Protein AF-A0A9X5GRB8-F1 (afdb_monomer_lite)

Sequence (524 aa):
MMLGWIATQRKELITIYNQCKGKQPVLEAFSVYLLRILNGLSQMSSSQFYDYELQILEEAMRLFFIYYIEQVNKALSDKVRAKEKKDIIEDIEYAISKISNVYKNVIDGTANSDRQMLTSQAVETNIYDLSPKLFITYSAILTTLVRLFHKQDKYAFLLHPSLKSNIETENLFNMREKEGKVVLIYIPETEIEKIHQTPIYLLHEVYHVLTKEERCRVDRARRMETHVLNAISQRLFRNVNFDCIVTEKLFGDTKVDDIIKKELVERWFPIDRRIEKYETITDERFFYRKNISQNICDGWNDMLSNIFVSLGEDILVAISGKTFKYREERVLFTCIKEIEWAIHNNLVEIISGNLVAEYVSLYMSVYREAYADVACILTIGISPEEYKGVFKNSELTISKDISDPETVRALRIHVVAHAVSRCTGISYKEEWEKYSKENDFRKRREKGEKGKEDADLIRKQNDRISILEDDLKWLERIMKMCSGKLWEILGDKDSKFNRFRDIVKNLDIFEILNGKTIDDLQNL

pLDDT: mean 83.59, std 14.05, range [33.03, 96.62]

Foldseek 3Di:
DQVPLLVVLLVLLVVLLVVCVPPPVLSNVLSVVLNVVSVVLVVLVVDPLNPLVCLQPVLLNSLLSVLLSVLSVVLPDPPDDPVRSVVSSVLSVVLSVVVVQQSVCLVVLSVVLVVVVVDPDDPDPPVDNDDSLLSSLLQLLQCLVCVLLVNSNAEHEHEGEDCDPAWDKDWRRPVDQDGHTYMYIYDYNVCSPVLQQNSLRSLLVCLLRSDAVLLVLLLLLLLLLVQLLVQLLCLLCPVAFPVQKAAPDCPDPDGPRNQLSVQLSVVLPVSVVVSVVSVVDPRSVCSPLVNSLVVQLVVVLVSLVVCLVCVLVSSCVSRPPDRIDGPDPVVVVVSSVVNSVSSNVSSCCCVVVVVSSQSSLLSSLLSSNLLSNLLSCLQQVDFPVNVCVNVVPDCPPPDPSHPCPPVSVLLSQLLSLLQQLPDPPRPRNVRSVVSNVVSPPVCVVVVPPDDDPPPVVVVVVVPDRDQDPVSSVSSNVSSNSSSHVSCVSLVPPPCSSVQSSVLSNPDDPVCSVVCVSSVSSVVD

Structure (mmCIF, N/CA/C/O backbone):
data_AF-A0A9X5GRB8-F1
#
_entry.id   AF-A0A9X5GRB8-F1
#
loop_
_atom_site.group_PDB
_atom_site.id
_atom_site.type_symbol
_atom_site.label_atom_id
_atom_site.label_alt_id
_atom_site.label_comp_id
_atom_site.label_asym_id
_atom_site.label_entity_id
_atom_site.label_seq_id
_atom_site.pdbx_PDB_ins_code
_atom_site.Cartn_x
_atom_site.Cartn_y
_atom_site.Cartn_z
_atom_site.occupancy
_atom_site.B_iso_or_equiv
_atom_site.auth_seq_id
_atom_site.auth_comp_id
_atom_site.auth_asym_id
_atom_site.auth_atom_id
_atom_site.pdbx_PDB_model_num
ATOM 1 N N . MET A 1 1 ? -12.895 -8.237 33.048 1.00 47.41 1 MET A N 1
ATOM 2 C CA . MET A 1 1 ? -11.575 -7.905 32.456 1.00 47.41 1 MET A CA 1
ATOM 3 C C . MET A 1 1 ? -11.486 -6.439 31.997 1.00 47.41 1 MET A C 1
ATOM 5 O O . MET A 1 1 ? -10.437 -5.842 32.192 1.00 47.41 1 MET A O 1
ATOM 9 N N . MET A 1 2 ? -12.589 -5.849 31.505 1.00 52.66 2 MET A N 1
ATOM 10 C CA . MET A 1 2 ? -12.745 -4.472 30.976 1.00 52.66 2 MET A CA 1
ATOM 11 C C . MET A 1 2 ? -12.098 -3.320 31.786 1.00 52.66 2 MET A C 1
ATOM 13 O O . MET A 1 2 ? -11.487 -2.429 31.213 1.00 52.66 2 MET A O 1
ATOM 17 N N . LEU A 1 3 ? -12.149 -3.335 33.125 1.00 60.31 3 LEU A N 1
ATOM 18 C CA . LEU A 1 3 ? -11.636 -2.217 33.946 1.00 60.31 3 LEU A CA 1
ATOM 19 C C . LEU A 1 3 ? -10.116 -2.236 34.193 1.00 60.31 3 LEU A C 1
ATOM 21 O O . LEU A 1 3 ? -9.547 -1.235 34.635 1.00 60.31 3 LEU A O 1
ATOM 25 N N . GLY A 1 4 ? -9.445 -3.363 33.929 1.00 80.56 4 GLY A N 1
ATOM 26 C CA . GLY A 1 4 ? -8.034 -3.545 34.286 1.00 80.56 4 GLY A CA 1
ATOM 27 C C . GLY A 1 4 ? -7.097 -2.621 33.508 1.00 80.56 4 GLY A C 1
ATOM 28 O O . GLY A 1 4 ? -6.215 -1.988 34.093 1.00 80.56 4 GLY A O 1
ATOM 29 N N . TRP A 1 5 ? -7.309 -2.498 32.196 1.00 89.50 5 TRP A N 1
ATOM 30 C CA . TRP A 1 5 ? -6.458 -1.670 31.342 1.00 89.50 5 TRP A CA 1
ATOM 31 C C . TRP A 1 5 ? -6.679 -0.171 31.588 1.00 89.50 5 TRP A C 1
ATOM 33 O O . TRP A 1 5 ? -5.698 0.560 31.715 1.00 89.50 5 TRP A O 1
ATOM 43 N N . ILE A 1 6 ? -7.934 0.273 31.766 1.00 89.75 6 ILE A N 1
ATOM 44 C CA . ILE A 1 6 ? -8.277 1.676 32.064 1.00 89.75 6 ILE A CA 1
ATOM 45 C C . ILE A 1 6 ? -7.597 2.123 33.361 1.00 89.75 6 ILE A C 1
ATOM 47 O O . ILE A 1 6 ? -6.963 3.178 33.403 1.00 89.75 6 ILE A O 1
ATOM 51 N N . ALA A 1 7 ? -7.689 1.316 34.424 1.00 89.12 7 ALA A N 1
ATOM 52 C CA . ALA A 1 7 ? -7.058 1.628 35.705 1.00 89.12 7 ALA A CA 1
ATOM 53 C C . ALA A 1 7 ? -5.523 1.697 35.595 1.00 89.12 7 ALA A C 1
ATOM 55 O O . ALA A 1 7 ? -4.895 2.583 36.182 1.00 89.12 7 ALA A O 1
ATOM 56 N N . THR A 1 8 ? -4.931 0.793 34.811 1.00 92.06 8 THR A N 1
ATOM 57 C CA . THR A 1 8 ? -3.479 0.724 34.584 1.00 92.06 8 THR A CA 1
ATOM 58 C C . THR A 1 8 ? -2.986 1.969 33.844 1.00 92.06 8 THR A C 1
ATOM 60 O O . THR A 1 8 ? -2.111 2.679 34.337 1.00 92.06 8 THR A O 1
ATOM 63 N N . GLN A 1 9 ? -3.617 2.313 32.721 1.00 92.50 9 GLN A N 1
ATOM 64 C CA . GLN A 1 9 ? -3.253 3.489 31.928 1.00 92.50 9 GLN A CA 1
ATOM 65 C C . GLN A 1 9 ? -3.543 4.803 32.652 1.00 92.50 9 GLN A C 1
ATOM 67 O O . GLN A 1 9 ? -2.763 5.746 32.545 1.00 92.50 9 GLN A O 1
ATOM 72 N N . ARG A 1 10 ? -4.612 4.870 33.458 1.00 92.69 10 ARG A N 1
ATOM 73 C CA . ARG A 1 10 ? -4.881 6.027 34.324 1.00 92.69 10 ARG A CA 1
ATOM 74 C C . ARG A 1 10 ? -3.716 6.277 35.281 1.00 92.69 10 ARG A C 1
ATOM 76 O O . ARG A 1 10 ? -3.298 7.422 35.438 1.00 92.69 10 ARG A O 1
ATOM 83 N N . LYS A 1 11 ? -3.178 5.224 35.905 1.00 93.81 11 LYS A N 1
ATOM 84 C CA . LYS A 1 11 ? -2.023 5.336 36.806 1.00 93.81 11 LYS A CA 1
ATOM 85 C C . LYS A 1 11 ? -0.793 5.867 36.067 1.00 93.81 11 LYS A C 1
ATOM 87 O O . LYS A 1 11 ? -0.152 6.792 36.559 1.00 93.81 11 LYS A O 1
ATOM 92 N N . GLU A 1 12 ? -0.502 5.333 34.884 1.00 94.06 12 GLU A N 1
ATOM 93 C CA . GLU A 1 12 ? 0.637 5.766 34.066 1.00 94.06 12 GLU A CA 1
ATOM 94 C C . GLU A 1 12 ? 0.499 7.219 33.584 1.00 94.06 12 GLU A C 1
ATOM 96 O O . GLU A 1 12 ? 1.449 7.994 33.694 1.00 94.06 12 GLU A O 1
ATOM 101 N N . LEU A 1 13 ? -0.693 7.639 33.151 1.00 93.62 13 LEU A N 1
ATOM 102 C CA . LEU A 1 13 ? -0.958 9.031 32.775 1.00 93.62 13 LEU A CA 1
ATOM 103 C C . LEU A 1 13 ? -0.821 10.001 33.949 1.00 93.62 13 LEU A C 1
ATOM 105 O O . LEU A 1 13 ? -0.318 11.104 33.758 1.00 93.62 13 LEU A O 1
ATOM 109 N N . ILE A 1 14 ? -1.229 9.614 35.163 1.00 93.44 14 ILE A N 1
ATOM 110 C CA . ILE A 1 14 ? -1.009 10.431 36.368 1.00 93.44 14 ILE A CA 1
ATOM 111 C C . ILE A 1 14 ? 0.494 10.581 36.639 1.00 93.44 14 ILE A C 1
ATOM 113 O O . ILE A 1 14 ? 0.955 11.671 36.984 1.00 93.44 14 ILE A O 1
ATOM 117 N N . THR A 1 15 ? 1.276 9.514 36.460 1.00 93.75 15 THR A N 1
ATOM 118 C CA . THR A 1 15 ? 2.738 9.580 36.569 1.00 93.75 15 THR A CA 1
ATOM 119 C C . THR A 1 15 ? 3.329 10.540 35.536 1.00 93.75 15 THR A C 1
ATOM 121 O O . THR A 1 15 ? 4.095 11.425 35.917 1.00 93.75 15 THR A O 1
ATOM 124 N N . ILE A 1 16 ? 2.931 10.429 34.265 1.00 92.75 16 ILE A N 1
ATOM 125 C CA . ILE A 1 16 ? 3.366 11.335 33.189 1.00 92.75 16 ILE A CA 1
ATOM 126 C C . ILE A 1 16 ? 2.969 12.783 33.489 1.00 92.75 16 ILE A C 1
ATOM 128 O O . ILE A 1 16 ? 3.800 13.682 33.369 1.00 92.75 16 ILE A O 1
ATOM 132 N N . TYR A 1 17 ? 1.727 13.016 33.918 1.00 93.12 17 TYR A N 1
ATOM 133 C CA . TYR A 1 17 ? 1.233 14.338 34.293 1.00 93.12 17 TYR A CA 1
ATOM 134 C C . TYR A 1 17 ? 2.134 14.973 35.358 1.00 93.12 17 TYR A C 1
ATOM 136 O O . TYR A 1 17 ? 2.623 16.086 35.173 1.00 93.12 17 TYR A O 1
ATOM 144 N N . ASN A 1 18 ? 2.437 14.238 36.431 1.00 92.31 18 ASN A N 1
ATOM 145 C CA . ASN A 1 18 ? 3.304 14.725 37.504 1.00 92.31 18 ASN A CA 1
ATOM 146 C C . ASN A 1 18 ? 4.747 14.981 37.037 1.00 92.31 18 ASN A C 1
ATOM 148 O O . ASN A 1 18 ? 5.383 15.913 37.525 1.00 92.31 18 ASN A O 1
ATOM 152 N N . GLN A 1 19 ? 5.265 14.190 36.092 1.00 90.81 19 GLN A N 1
ATOM 153 C CA . GLN A 1 19 ? 6.591 14.406 35.498 1.00 90.81 19 GLN A CA 1
ATOM 154 C C . GLN A 1 19 ? 6.636 15.644 34.590 1.00 90.81 19 GLN A C 1
ATOM 156 O O . GLN A 1 19 ? 7.638 16.363 34.578 1.00 90.81 19 GLN A O 1
ATOM 161 N N . CYS A 1 20 ? 5.561 15.897 33.839 1.00 90.38 20 CYS A N 1
ATOM 162 C CA . CYS A 1 20 ? 5.453 17.023 32.911 1.00 90.38 20 CYS A CA 1
ATOM 163 C C . CYS A 1 20 ? 5.111 18.341 33.609 1.00 90.38 20 CYS A C 1
ATOM 165 O O . CYS A 1 20 ? 5.426 19.404 33.067 1.00 90.38 20 CYS A O 1
ATOM 167 N N . LYS A 1 21 ? 4.494 18.280 34.796 1.00 89.56 21 LYS A N 1
ATOM 168 C CA . LYS A 1 21 ? 3.973 19.434 35.529 1.00 89.56 21 LYS A CA 1
ATOM 169 C C . LYS A 1 21 ? 5.011 20.547 35.673 1.00 89.56 21 LYS A C 1
ATOM 171 O O . LYS A 1 21 ? 6.056 20.364 36.297 1.00 89.56 21 LYS A O 1
ATOM 176 N N . GLY A 1 22 ? 4.725 21.700 35.066 1.00 80.69 22 GLY A N 1
ATOM 177 C CA . GLY A 1 22 ? 5.604 22.878 35.083 1.00 80.69 22 GLY A CA 1
ATOM 178 C C . GLY A 1 22 ? 6.901 22.767 34.262 1.00 80.69 22 GLY A C 1
ATOM 179 O O . GLY A 1 22 ? 7.663 23.729 34.216 1.00 80.69 22 GLY A O 1
ATOM 180 N N . LYS A 1 23 ? 7.163 21.632 33.596 1.00 85.12 23 LYS A N 1
ATOM 181 C CA . LYS A 1 23 ? 8.350 21.401 32.745 1.00 85.12 23 LYS A CA 1
ATOM 182 C C . LYS A 1 23 ? 8.015 21.263 31.260 1.00 85.12 23 LYS A C 1
ATOM 184 O O . LYS A 1 23 ? 8.838 21.606 30.414 1.00 85.12 23 LYS A O 1
ATOM 189 N N . GLN A 1 24 ? 6.847 20.711 30.936 1.00 86.00 24 GLN A N 1
ATOM 190 C CA . GLN A 1 24 ? 6.362 20.465 29.573 1.00 86.00 24 GLN A CA 1
ATOM 191 C C . GLN A 1 24 ? 4.848 20.750 29.511 1.00 86.00 24 GLN A C 1
ATOM 193 O O . GLN A 1 24 ? 4.051 19.813 29.576 1.00 86.00 24 GLN A O 1
ATOM 198 N N . PRO A 1 25 ? 4.434 22.028 29.386 1.00 88.06 25 PRO A N 1
ATOM 199 C CA . PRO A 1 25 ? 3.024 22.426 29.491 1.00 88.06 25 PRO A CA 1
ATOM 200 C C . PRO A 1 25 ? 2.092 21.735 28.485 1.00 88.06 25 PRO A C 1
ATOM 202 O O . PRO A 1 25 ? 0.954 21.413 28.811 1.00 88.06 25 PRO A O 1
ATOM 205 N N . VAL A 1 26 ? 2.584 21.464 27.271 1.00 89.25 26 VAL A N 1
ATOM 206 C CA . VAL A 1 26 ? 1.818 20.791 26.207 1.00 89.25 26 VAL A CA 1
ATOM 207 C C . VAL A 1 26 ? 1.474 19.350 26.602 1.00 89.25 26 VAL A C 1
ATOM 209 O O . VAL A 1 26 ? 0.308 18.962 26.604 1.00 89.25 26 VAL A O 1
ATOM 212 N N . LEU A 1 27 ? 2.475 18.571 27.023 1.00 91.06 27 LEU A N 1
ATOM 213 C CA . LEU A 1 27 ? 2.281 17.182 27.457 1.00 91.06 27 LEU A CA 1
ATOM 214 C C . LEU A 1 27 ? 1.481 17.088 28.764 1.00 91.06 27 LEU A C 1
ATOM 216 O O . LEU A 1 27 ? 0.726 16.133 28.964 1.00 91.06 27 LEU A O 1
ATOM 220 N N . GLU A 1 28 ? 1.606 18.089 29.639 1.00 91.19 28 GLU A N 1
ATOM 221 C CA . GLU A 1 28 ? 0.758 18.232 30.823 1.00 91.19 28 GLU A CA 1
ATOM 222 C C . GLU A 1 28 ? -0.720 18.373 30.423 1.00 91.19 28 GLU A C 1
ATOM 224 O O . GLU A 1 28 ? -1.556 17.588 30.878 1.00 91.19 28 GLU A O 1
ATOM 229 N N . ALA A 1 29 ? -1.037 19.317 29.529 1.00 91.31 29 ALA A N 1
ATOM 230 C CA . ALA A 1 29 ? -2.400 19.554 29.054 1.00 91.31 29 ALA A CA 1
ATOM 231 C C . ALA A 1 29 ? -2.995 18.320 28.358 1.00 91.31 29 ALA A C 1
ATOM 233 O O . ALA A 1 29 ? -4.133 17.933 28.638 1.00 91.31 29 ALA A O 1
ATOM 234 N N . PHE A 1 30 ? -2.208 17.656 27.510 1.00 93.31 30 PHE A N 1
ATOM 235 C CA . PHE A 1 30 ? -2.601 16.418 26.839 1.00 93.31 30 PHE A CA 1
ATOM 236 C C . PHE A 1 30 ? -2.897 15.287 27.818 1.00 93.31 30 PHE A C 1
ATOM 238 O O . PHE A 1 30 ? -3.916 14.615 27.681 1.00 93.31 30 PHE A O 1
ATOM 245 N N . SER A 1 31 ? -2.080 15.122 28.857 1.00 91.94 31 SER A N 1
ATOM 246 C CA . SER A 1 31 ? -2.317 14.098 29.879 1.00 91.94 31 SER A CA 1
ATOM 247 C C . SER A 1 31 ? -3.616 14.355 30.649 1.00 91.94 31 SER A C 1
ATOM 249 O O . SER A 1 31 ? -4.378 13.421 30.888 1.00 91.94 31 SER A O 1
ATOM 251 N N . VAL A 1 32 ? -3.927 15.615 30.981 1.00 91.25 32 VAL A N 1
ATOM 252 C CA . VAL A 1 32 ? -5.209 15.986 31.613 1.00 91.25 32 VAL A CA 1
ATOM 253 C C . VAL A 1 32 ? -6.390 15.695 30.689 1.00 91.25 32 VAL A C 1
ATOM 255 O O . VAL A 1 32 ? -7.399 15.144 31.132 1.00 91.25 32 VAL A O 1
ATOM 258 N N . TYR A 1 33 ? -6.277 16.048 29.410 1.00 91.69 33 TYR A N 1
ATOM 259 C CA . TYR A 1 33 ? -7.314 15.786 28.415 1.00 91.69 33 TYR A CA 1
ATOM 260 C C . TYR A 1 33 ? -7.587 14.281 28.261 1.00 91.69 33 TYR A C 1
ATOM 262 O O . TYR A 1 33 ? -8.727 13.830 28.363 1.00 91.69 33 TYR A O 1
ATOM 270 N N . LEU A 1 34 ? -6.529 13.490 28.121 1.00 93.19 34 LEU A N 1
ATOM 271 C CA . LEU A 1 34 ? -6.593 12.039 27.994 1.00 93.19 34 LEU A CA 1
ATOM 272 C C . LEU A 1 34 ? -7.137 11.348 29.256 1.00 93.19 34 LEU A C 1
ATOM 274 O O . LEU A 1 34 ? -7.894 10.383 29.149 1.00 93.19 34 LEU A O 1
ATOM 278 N N . LEU A 1 35 ? -6.858 11.882 30.451 1.00 92.44 35 LEU A N 1
ATOM 279 C CA . LEU A 1 35 ? -7.495 11.429 31.693 1.00 92.44 35 LEU A CA 1
ATOM 280 C C . LEU A 1 35 ? -9.016 11.654 31.688 1.00 92.44 35 LEU A C 1
ATOM 282 O O . LEU A 1 35 ? -9.751 10.816 32.212 1.00 92.44 35 LEU A O 1
ATOM 286 N N . ARG A 1 36 ? -9.509 12.747 31.086 1.00 90.44 36 ARG A N 1
ATOM 287 C CA . ARG A 1 36 ? -10.958 12.983 30.939 1.00 90.44 36 ARG A CA 1
ATOM 288 C C . ARG A 1 36 ? -11.597 11.958 30.008 1.00 90.44 36 ARG A C 1
ATOM 290 O O . ARG A 1 36 ? -12.642 11.422 30.364 1.00 90.44 36 ARG A O 1
ATOM 297 N N . ILE A 1 37 ? -10.949 11.635 28.886 1.00 91.06 37 ILE A N 1
ATOM 298 C CA . ILE A 1 37 ? -11.413 10.572 27.981 1.00 91.06 37 ILE A CA 1
ATOM 299 C C . ILE A 1 37 ? -11.461 9.220 28.705 1.00 91.06 37 ILE A C 1
ATOM 301 O O . ILE A 1 37 ? -12.487 8.549 28.657 1.00 91.06 37 ILE A O 1
ATOM 305 N N . LEU A 1 38 ? -10.408 8.831 29.440 1.00 90.25 38 LEU A N 1
ATOM 306 C CA . LEU A 1 38 ? -10.424 7.577 30.214 1.00 90.25 38 LEU A CA 1
ATOM 307 C C . LEU A 1 38 ? -11.535 7.541 31.264 1.00 90.25 38 LEU A C 1
ATOM 309 O O . LEU A 1 38 ? -12.089 6.479 31.540 1.00 90.25 38 LEU A O 1
ATOM 313 N N . ASN A 1 39 ? -11.844 8.676 31.892 1.00 88.00 39 ASN A N 1
ATOM 314 C CA . ASN A 1 39 ? -12.956 8.752 32.832 1.00 88.00 39 ASN A CA 1
ATOM 315 C C . ASN A 1 39 ? -14.301 8.576 32.119 1.00 88.00 39 ASN A C 1
ATOM 317 O O . ASN A 1 39 ? -15.141 7.849 32.638 1.00 88.00 39 ASN A O 1
ATOM 321 N N . GLY A 1 40 ? -14.472 9.160 30.930 1.00 86.38 40 GLY A N 1
ATOM 322 C CA . GLY A 1 40 ? -15.646 8.936 30.084 1.00 86.38 40 GLY A CA 1
ATOM 323 C C . GLY A 1 40 ? -15.816 7.464 29.704 1.00 86.38 40 GLY A C 1
ATOM 324 O O . GLY A 1 40 ? -16.851 6.878 29.999 1.00 86.38 40 GLY A O 1
ATOM 325 N N . LEU A 1 41 ? -14.765 6.817 29.191 1.00 87.06 41 LEU A N 1
ATOM 326 C CA . LEU A 1 41 ? -14.775 5.377 28.875 1.00 87.06 41 LEU A CA 1
ATOM 327 C C . LEU A 1 41 ? -15.058 4.503 30.114 1.00 87.06 41 LEU A C 1
ATOM 329 O O . LEU A 1 41 ? -15.787 3.512 30.055 1.00 87.06 41 LEU A O 1
ATOM 333 N N . SER A 1 42 ? -14.522 4.888 31.276 1.00 87.19 42 SER A N 1
ATOM 334 C CA . SER A 1 42 ? -14.800 4.213 32.549 1.00 87.19 42 SER A CA 1
ATOM 335 C C . SER A 1 42 ? -16.259 4.353 32.992 1.00 87.19 42 SER A C 1
ATOM 337 O O . SER A 1 42 ? -16.756 3.468 33.677 1.00 87.19 42 SER A O 1
ATOM 339 N N . GLN A 1 43 ? -16.925 5.459 32.658 1.00 84.06 43 GLN A N 1
ATOM 340 C CA . GLN A 1 43 ? -18.347 5.659 32.940 1.00 84.06 43 GLN A CA 1
ATOM 341 C C . GLN A 1 43 ? -19.212 4.889 31.940 1.00 84.06 43 GLN A C 1
ATOM 343 O O . GLN A 1 43 ? -20.155 4.219 32.355 1.00 84.06 43 GLN A O 1
ATOM 348 N N . MET A 1 44 ? -18.848 4.904 30.655 1.00 84.06 44 MET A N 1
ATOM 349 C CA . MET A 1 44 ? -19.521 4.129 29.607 1.00 84.06 44 MET A CA 1
ATOM 350 C C . MET A 1 44 ? -19.534 2.637 29.938 1.00 84.06 44 MET A C 1
ATOM 352 O O . MET A 1 44 ? -20.595 2.036 29.980 1.00 84.06 44 MET A O 1
ATOM 356 N N . SER A 1 45 ? -18.388 2.068 30.322 1.00 80.00 45 SER A N 1
ATOM 357 C CA . SER A 1 45 ? -18.288 0.655 30.735 1.00 80.00 45 SER A CA 1
ATOM 358 C C . SER A 1 45 ? -19.108 0.274 31.977 1.00 80.00 45 SER A C 1
ATOM 360 O O . SER A 1 45 ? -19.247 -0.909 32.276 1.00 80.00 45 SER A O 1
ATOM 362 N N . SER A 1 46 ? -19.654 1.248 32.712 1.00 79.44 46 SER A N 1
ATOM 363 C CA . SER A 1 46 ? -20.545 1.001 33.854 1.00 79.44 46 SER A CA 1
ATOM 364 C C . SER A 1 46 ? -22.039 1.075 33.508 1.00 79.44 46 SER A C 1
ATOM 366 O O . SER A 1 46 ? -22.870 0.838 34.382 1.00 79.44 46 SER A O 1
ATOM 368 N N . SER A 1 47 ? -22.390 1.395 32.257 1.00 77.69 47 SER A N 1
ATOM 369 C CA . SER A 1 47 ? -23.760 1.660 31.812 1.00 77.69 47 SER A CA 1
ATOM 370 C C . SER A 1 47 ? -24.080 0.931 30.507 1.00 77.69 47 SER A C 1
ATOM 372 O O . SER A 1 47 ? -23.380 1.109 29.521 1.00 77.69 47 SER A O 1
ATOM 374 N N . GLN A 1 48 ? -25.213 0.223 30.469 1.00 72.50 48 GLN A N 1
ATOM 375 C CA . GLN A 1 48 ? -25.703 -0.472 29.265 1.00 72.50 48 GLN A CA 1
ATOM 376 C C . GLN A 1 48 ? -26.105 0.482 28.127 1.00 72.50 48 GLN A C 1
ATOM 378 O O . GLN A 1 48 ? -26.216 0.076 26.977 1.00 72.50 48 GLN A O 1
ATOM 383 N N . PHE A 1 49 ? -26.326 1.766 28.429 1.00 70.12 49 PHE A N 1
ATOM 384 C CA . PHE A 1 49 ? -26.701 2.762 27.420 1.00 70.12 49 PHE A CA 1
ATOM 385 C C . PHE A 1 49 ? -25.573 3.113 26.442 1.00 70.12 49 PHE A C 1
ATOM 387 O O . PHE A 1 49 ? -25.869 3.669 25.398 1.00 70.12 49 PHE A O 1
ATOM 394 N N . TYR A 1 50 ? -24.312 2.797 26.765 1.00 76.94 50 TYR A N 1
ATOM 395 C CA . TYR A 1 50 ? -23.147 3.162 25.944 1.00 76.94 50 TYR A CA 1
ATOM 396 C C . TYR A 1 50 ? -22.420 1.940 25.360 1.00 76.94 50 TYR A C 1
ATOM 398 O O . TYR A 1 50 ? -21.229 1.999 25.037 1.00 76.94 50 TYR A O 1
ATOM 406 N N . ASP A 1 51 ? -23.111 0.798 25.277 1.00 79.75 51 ASP A N 1
ATOM 407 C CA . ASP A 1 51 ? -22.520 -0.467 24.825 1.00 79.75 51 ASP A CA 1
ATOM 408 C C . ASP A 1 51 ? -22.007 -0.373 23.378 1.00 79.75 51 ASP A C 1
ATOM 410 O O . ASP A 1 51 ? -21.029 -1.028 23.010 1.00 79.75 51 ASP A O 1
ATOM 414 N N . TYR A 1 52 ? -22.638 0.468 22.560 1.00 80.00 52 TYR A N 1
ATOM 415 C CA . TYR A 1 52 ? -22.291 0.704 21.163 1.00 80.00 52 TYR A CA 1
ATOM 416 C C . TYR A 1 52 ? -20.976 1.473 21.009 1.00 80.00 52 TYR A C 1
ATOM 418 O O . TYR A 1 52 ? -20.058 1.031 20.316 1.00 80.00 52 TYR A O 1
ATOM 426 N N . GLU A 1 53 ? -20.855 2.602 21.697 1.00 84.31 53 GLU A N 1
ATOM 427 C CA . GLU A 1 53 ? -19.674 3.455 21.726 1.00 84.31 53 GLU A CA 1
ATOM 428 C C . GLU A 1 53 ? -18.487 2.696 22.302 1.00 84.31 53 GLU A C 1
ATOM 430 O O . GLU A 1 53 ? -17.378 2.788 21.772 1.00 84.31 53 GLU A O 1
ATOM 435 N N . LEU A 1 54 ? -18.720 1.906 23.352 1.00 84.56 54 LEU A N 1
ATOM 436 C CA . LEU A 1 54 ? -17.680 1.090 23.956 1.00 84.56 54 LEU A CA 1
ATOM 437 C C . LEU A 1 54 ? -17.149 0.053 22.960 1.00 84.56 54 LEU A C 1
ATOM 439 O O . LEU A 1 54 ? -15.938 -0.033 22.780 1.00 84.56 54 LEU A O 1
ATOM 443 N N . GLN A 1 55 ? -18.024 -0.664 22.249 1.00 84.50 55 GLN A N 1
ATOM 444 C CA . GLN A 1 55 ? -17.602 -1.639 21.236 1.00 84.50 55 GLN A CA 1
ATOM 445 C C . GLN A 1 55 ? -16.853 -1.002 20.056 1.00 84.50 55 GLN A C 1
ATOM 447 O O . GLN A 1 55 ? -15.931 -1.613 19.519 1.00 84.50 55 GLN A O 1
ATOM 452 N N . ILE A 1 56 ? -17.213 0.224 19.659 1.00 86.94 56 ILE A N 1
ATOM 453 C CA . ILE A 1 56 ? -16.509 0.958 18.596 1.00 86.94 56 ILE A CA 1
ATOM 454 C C . ILE A 1 56 ? -15.124 1.428 19.069 1.00 86.94 56 ILE A C 1
ATOM 456 O O . ILE A 1 56 ? -14.157 1.378 18.309 1.00 86.94 56 ILE A O 1
ATOM 460 N N . LEU A 1 57 ? -15.024 1.934 20.302 1.00 89.25 57 LEU A N 1
ATOM 461 C CA . LEU A 1 57 ? -13.851 2.675 20.766 1.00 89.25 57 LEU A CA 1
ATOM 462 C C . LEU A 1 57 ? -12.845 1.824 21.551 1.00 89.25 57 LEU A C 1
ATOM 464 O O . LEU A 1 57 ? -11.653 2.119 21.488 1.00 89.25 57 LEU A O 1
ATOM 468 N N . GLU A 1 58 ? -13.281 0.814 22.309 1.00 88.06 58 GLU A N 1
ATOM 469 C CA . GLU A 1 58 ? -12.494 0.205 23.395 1.00 88.06 58 GLU A CA 1
ATOM 470 C C . GLU A 1 58 ? -11.091 -0.233 22.958 1.00 88.06 58 GLU A C 1
ATOM 472 O O . GLU A 1 58 ? -10.097 0.240 23.515 1.00 88.06 58 GLU A O 1
ATOM 477 N N . GLU A 1 59 ? -10.991 -1.097 21.948 1.00 88.31 59 GLU A N 1
ATOM 478 C CA . GLU A 1 59 ? -9.714 -1.714 21.577 1.00 88.31 59 GLU A CA 1
ATOM 479 C C . GLU A 1 59 ? -8.750 -0.709 20.925 1.00 88.31 59 GLU A C 1
ATOM 481 O O . GLU A 1 59 ? -7.551 -0.677 21.226 1.00 88.31 59 GLU A O 1
ATOM 486 N N . ALA A 1 60 ? -9.283 0.181 20.084 1.00 91.56 60 ALA A N 1
ATOM 487 C CA . ALA A 1 60 ? -8.503 1.243 19.462 1.00 91.56 60 ALA A CA 1
ATOM 488 C C . ALA A 1 60 ? -8.005 2.263 20.488 1.00 91.56 60 ALA A C 1
ATOM 490 O O . ALA A 1 60 ? -6.838 2.660 20.440 1.00 91.56 60 ALA A O 1
ATOM 491 N N . MET A 1 61 ? -8.852 2.646 21.447 1.00 92.69 61 MET A N 1
ATOM 492 C CA . MET A 1 61 ? -8.467 3.544 22.530 1.00 92.69 61 MET A CA 1
ATOM 493 C C . MET A 1 61 ? -7.423 2.883 23.427 1.00 92.69 61 MET A C 1
ATOM 495 O O . MET A 1 61 ? -6.398 3.506 23.708 1.00 92.69 61 MET A O 1
ATOM 499 N N . ARG A 1 62 ? -7.602 1.609 23.801 1.00 93.31 62 ARG A N 1
ATOM 500 C CA . ARG A 1 62 ? -6.621 0.846 24.585 1.00 93.31 62 ARG A CA 1
ATOM 501 C C . ARG A 1 62 ? -5.229 0.925 23.961 1.00 93.31 62 ARG A C 1
ATOM 503 O O . ARG A 1 62 ? -4.286 1.321 24.651 1.00 93.31 62 ARG A O 1
ATOM 510 N N . LEU A 1 63 ? -5.089 0.598 22.673 1.00 94.06 63 LEU A N 1
ATOM 511 C CA . LEU A 1 63 ? -3.799 0.682 21.978 1.00 94.06 63 LEU A CA 1
ATOM 512 C C . LEU A 1 63 ? -3.307 2.121 21.803 1.00 94.06 63 LEU A C 1
ATOM 514 O O . LEU A 1 63 ? -2.113 2.375 21.969 1.00 94.06 63 LEU A O 1
ATOM 518 N N . PHE A 1 64 ? -4.201 3.070 21.521 1.00 95.44 64 PHE A N 1
ATOM 519 C CA . PHE A 1 64 ? -3.846 4.483 21.398 1.00 95.44 64 PHE A CA 1
ATOM 520 C C . PHE A 1 64 ? -3.161 5.002 22.664 1.00 95.44 64 PHE A C 1
ATOM 522 O O . PHE A 1 64 ? -2.102 5.622 22.577 1.00 95.44 64 PHE A O 1
ATOM 529 N N . PHE A 1 65 ? -3.713 4.705 23.841 1.00 95.00 65 PHE A N 1
ATOM 530 C CA . PHE A 1 65 ? -3.120 5.112 25.112 1.00 95.00 65 PHE A CA 1
ATOM 531 C C . PHE A 1 65 ? -1.765 4.445 25.368 1.00 95.00 65 PHE A C 1
ATOM 533 O O . PHE A 1 65 ? -0.845 5.125 25.820 1.00 95.00 65 PHE A O 1
ATOM 540 N N . ILE A 1 66 ? -1.606 3.155 25.038 1.00 94.19 66 ILE A N 1
ATOM 541 C CA . ILE A 1 66 ? -0.301 2.474 25.129 1.00 94.19 66 ILE A CA 1
ATOM 542 C C . ILE A 1 66 ? 0.725 3.214 24.264 1.00 94.19 66 ILE A C 1
ATOM 544 O O . ILE A 1 66 ? 1.818 3.532 24.729 1.00 94.19 66 ILE A O 1
ATOM 548 N N . TYR A 1 67 ? 0.373 3.540 23.020 1.00 94.81 67 TYR A N 1
ATOM 549 C CA . TYR A 1 67 ? 1.299 4.193 22.092 1.00 94.81 67 TYR A CA 1
ATOM 550 C C . TYR A 1 67 ? 1.583 5.642 22.469 1.00 94.81 67 TYR A C 1
ATOM 552 O O . TYR A 1 67 ? 2.734 6.067 22.371 1.00 94.81 67 TYR A O 1
ATOM 560 N N . TYR A 1 68 ? 0.587 6.370 22.975 1.00 94.94 68 TYR A N 1
ATOM 561 C CA . TYR A 1 68 ? 0.778 7.696 23.551 1.00 94.94 68 TYR A CA 1
ATOM 562 C C . TYR A 1 68 ? 1.807 7.656 24.685 1.00 94.94 68 TYR A C 1
ATOM 564 O O . TYR A 1 68 ? 2.788 8.396 24.651 1.00 94.94 68 TYR A O 1
ATOM 572 N N . ILE A 1 69 ? 1.625 6.758 25.658 1.00 93.81 69 ILE A N 1
ATOM 573 C CA . ILE A 1 69 ? 2.520 6.620 26.812 1.00 93.81 69 ILE A CA 1
ATOM 574 C C . ILE A 1 69 ? 3.946 6.291 26.354 1.00 93.81 69 ILE A C 1
ATOM 576 O O . ILE A 1 69 ? 4.905 6.910 26.816 1.00 93.81 69 ILE A O 1
ATOM 580 N N . GLU A 1 70 ? 4.102 5.369 25.400 1.00 93.00 70 GLU A N 1
ATOM 581 C CA . GLU A 1 70 ? 5.407 5.047 24.816 1.00 93.00 70 GLU A CA 1
ATOM 582 C C . GLU A 1 70 ? 6.073 6.262 24.149 1.00 93.00 70 GLU A C 1
ATOM 584 O O . GLU A 1 70 ? 7.264 6.500 24.368 1.00 93.00 70 GLU A O 1
ATOM 589 N N . GLN A 1 71 ? 5.332 7.038 23.349 1.00 92.62 71 GLN A N 1
ATOM 590 C CA . GLN A 1 71 ? 5.872 8.219 22.666 1.00 92.62 71 GLN A CA 1
ATOM 591 C C . GLN A 1 71 ? 6.218 9.347 23.642 1.00 92.62 71 GLN A C 1
ATOM 593 O O . GLN A 1 71 ? 7.276 9.964 23.507 1.00 92.62 71 GLN A O 1
ATOM 598 N N . VAL A 1 72 ? 5.396 9.580 24.667 1.00 92.94 72 VAL A N 1
ATOM 599 C CA . VAL A 1 72 ? 5.696 10.570 25.709 1.00 92.94 72 VAL A CA 1
ATOM 600 C C . VAL A 1 72 ? 6.944 10.176 26.490 1.00 92.94 72 VAL A C 1
ATOM 602 O O . VAL A 1 72 ? 7.834 11.003 26.666 1.00 92.94 72 VAL A O 1
ATOM 605 N N . ASN A 1 73 ? 7.071 8.909 26.889 1.00 91.62 73 ASN A N 1
ATOM 606 C CA . ASN A 1 73 ? 8.276 8.423 27.562 1.00 91.62 73 ASN A CA 1
ATOM 607 C C . ASN A 1 73 ? 9.528 8.577 26.681 1.00 91.62 73 ASN A C 1
ATOM 609 O O . ASN A 1 73 ? 10.593 8.922 27.194 1.00 91.62 73 ASN A O 1
ATOM 613 N N . LYS A 1 74 ? 9.408 8.392 25.355 1.00 90.56 74 LYS A N 1
ATOM 614 C CA . LYS A 1 74 ? 10.492 8.699 24.406 1.00 90.56 74 LYS A CA 1
ATOM 615 C C . LYS A 1 74 ? 10.822 10.198 24.420 1.00 90.56 74 LYS A C 1
ATOM 617 O O . LYS A 1 74 ? 11.986 10.547 24.583 1.00 90.56 74 LYS A O 1
ATOM 622 N N . ALA A 1 75 ? 9.827 11.082 24.319 1.00 90.06 75 ALA A N 1
ATOM 623 C CA . ALA A 1 75 ? 10.018 12.539 24.317 1.00 90.06 75 ALA A CA 1
ATOM 624 C C . ALA A 1 75 ? 10.578 13.101 25.640 1.00 90.06 75 ALA A C 1
ATOM 626 O O . ALA A 1 75 ? 11.252 14.135 25.647 1.00 90.06 75 ALA A O 1
ATOM 627 N N . LEU A 1 76 ? 10.291 12.441 26.765 1.00 88.06 76 LEU A N 1
ATOM 628 C CA . LEU A 1 76 ? 10.812 12.788 28.089 1.00 88.06 76 LEU A CA 1
ATOM 629 C C . LEU A 1 76 ? 12.205 12.204 28.364 1.00 88.06 76 LEU A C 1
ATOM 631 O O . LEU A 1 76 ? 12.819 12.575 29.359 1.00 88.06 76 LEU A O 1
ATOM 635 N N . SER A 1 77 ? 12.717 11.318 27.507 1.00 86.94 77 SER A N 1
ATOM 636 C CA . SER A 1 77 ? 14.043 10.729 27.681 1.00 86.94 77 SER A CA 1
ATOM 637 C C . SER A 1 77 ? 15.154 11.747 27.418 1.00 86.94 77 SER A C 1
ATOM 639 O O . SER A 1 77 ? 15.210 12.362 26.353 1.00 86.94 77 SER A O 1
ATOM 641 N N . ASP A 1 78 ? 16.118 11.833 28.338 1.00 74.69 78 ASP A N 1
ATOM 642 C CA . ASP A 1 78 ? 17.292 12.716 28.222 1.00 74.69 78 ASP A CA 1
ATOM 643 C C . ASP A 1 78 ? 18.214 12.375 27.034 1.00 74.69 78 ASP A C 1
ATOM 645 O O . ASP A 1 78 ? 19.118 13.136 26.694 1.00 74.69 78 ASP A O 1
ATOM 649 N N . LYS A 1 79 ? 18.004 11.222 26.386 1.00 79.31 79 LYS A N 1
ATOM 650 C CA . LYS A 1 79 ? 18.799 10.758 25.238 1.00 79.31 79 LYS A CA 1
ATOM 651 C C . LYS A 1 79 ? 18.346 11.348 23.900 1.00 79.31 79 LYS A C 1
ATOM 653 O O . LYS A 1 79 ? 19.046 11.178 22.903 1.00 79.31 79 LYS A O 1
ATOM 658 N N . VAL A 1 80 ? 17.187 12.005 23.855 1.00 79.50 80 VAL A N 1
ATOM 659 C CA . VAL A 1 80 ? 16.587 12.504 22.612 1.00 79.50 80 VAL A CA 1
ATOM 660 C C . VAL A 1 80 ? 17.024 13.943 22.347 1.00 79.50 80 VAL A C 1
ATOM 662 O O . VAL A 1 80 ? 16.955 14.814 23.214 1.00 79.50 80 VAL A O 1
ATOM 665 N N . ARG A 1 81 ? 17.477 14.215 21.118 1.00 86.44 81 ARG A N 1
ATOM 666 C CA . ARG A 1 81 ? 17.896 15.564 20.706 1.00 86.44 81 ARG A CA 1
ATOM 667 C C . ARG A 1 81 ? 16.695 16.512 20.681 1.00 86.44 81 ARG A C 1
ATOM 669 O O . ARG A 1 81 ? 15.590 16.105 20.341 1.00 86.44 81 ARG A O 1
ATOM 676 N N . ALA A 1 82 ? 16.924 17.802 20.933 1.00 84.38 82 ALA A N 1
ATOM 677 C CA . ALA A 1 82 ? 15.853 18.805 21.002 1.00 84.38 82 ALA A CA 1
ATOM 678 C C . ALA A 1 82 ? 14.941 18.839 19.757 1.00 84.38 82 ALA A C 1
ATOM 680 O O . ALA A 1 82 ? 13.727 18.957 19.898 1.00 84.38 82 ALA A O 1
ATOM 681 N N . LYS A 1 83 ? 15.511 18.688 18.551 1.00 88.31 83 LYS A N 1
ATOM 682 C CA . LYS A 1 83 ? 14.737 18.624 17.300 1.00 88.31 83 LYS A CA 1
ATOM 683 C C . LYS A 1 83 ? 13.838 17.386 17.244 1.00 88.31 83 LYS A C 1
ATOM 685 O O . LYS A 1 83 ? 12.641 17.524 17.057 1.00 88.31 83 LYS A O 1
ATOM 690 N N . GLU A 1 84 ? 14.400 16.204 17.492 1.00 86.94 84 GLU A N 1
ATOM 691 C CA . GLU A 1 84 ? 13.636 14.948 17.499 1.00 86.94 84 GLU A CA 1
ATOM 692 C C . GLU A 1 84 ? 12.535 14.971 18.569 1.00 86.94 84 GLU A C 1
ATOM 694 O O . GLU A 1 84 ? 11.422 14.523 18.324 1.00 86.94 84 GLU A O 1
ATOM 699 N N . LYS A 1 85 ? 12.806 15.565 19.738 1.00 89.50 85 LYS A N 1
ATOM 700 C CA . LYS A 1 85 ? 11.794 15.768 20.778 1.00 89.50 85 LYS A CA 1
ATOM 701 C C . LYS A 1 85 ? 10.628 16.629 20.286 1.00 89.50 85 LYS A C 1
ATOM 703 O O . LYS A 1 85 ? 9.483 16.294 20.575 1.00 89.50 85 LYS A O 1
ATOM 708 N N . LYS A 1 86 ? 10.903 17.718 19.560 1.00 89.69 86 LYS A N 1
ATOM 709 C CA . LYS A 1 86 ? 9.862 18.568 18.962 1.00 89.69 86 LYS A CA 1
ATOM 710 C C . LYS A 1 86 ? 9.023 17.775 17.959 1.00 89.69 86 LYS A C 1
ATOM 712 O O . LYS A 1 86 ? 7.806 17.771 18.087 1.00 89.69 86 LYS A O 1
ATOM 717 N N . ASP A 1 87 ? 9.677 17.048 17.055 1.00 91.00 87 ASP A N 1
ATOM 718 C CA . ASP A 1 87 ? 9.011 16.240 16.027 1.00 91.00 87 ASP A CA 1
ATOM 719 C C . ASP A 1 87 ? 8.101 15.160 16.658 1.00 91.00 87 ASP A C 1
ATOM 721 O O . ASP A 1 87 ? 6.986 14.929 16.194 1.00 91.00 87 ASP A O 1
ATOM 725 N N . ILE A 1 88 ? 8.532 14.532 17.763 1.00 91.56 88 ILE A N 1
ATOM 726 C CA . ILE A 1 88 ? 7.702 13.573 18.517 1.00 91.56 88 ILE A CA 1
ATOM 727 C C . ILE A 1 88 ? 6.492 14.266 19.162 1.00 91.56 88 ILE A C 1
ATOM 729 O O . ILE A 1 88 ? 5.391 13.721 19.126 1.00 91.56 88 ILE A O 1
ATOM 733 N N . ILE A 1 89 ? 6.667 15.447 19.764 1.00 91.75 89 ILE A N 1
ATOM 734 C CA . ILE A 1 89 ? 5.559 16.182 20.398 1.00 91.75 89 ILE A CA 1
ATOM 735 C C . ILE A 1 89 ? 4.523 16.623 19.353 1.00 91.75 89 ILE A C 1
ATOM 737 O O . ILE A 1 89 ? 3.330 16.512 19.621 1.00 91.75 89 ILE A O 1
ATOM 741 N N . GLU A 1 90 ? 4.956 17.055 18.168 1.00 93.31 90 GLU A N 1
ATOM 742 C CA . GLU A 1 90 ? 4.061 17.412 17.057 1.00 93.31 90 GLU A CA 1
ATOM 743 C C . GLU A 1 90 ? 3.266 16.196 16.548 1.00 93.31 90 GLU A C 1
ATOM 745 O O . GLU A 1 90 ? 2.060 16.290 16.322 1.00 93.31 90 GLU A O 1
ATOM 750 N N . ASP A 1 91 ? 3.904 15.027 16.430 1.00 93.25 91 ASP A N 1
ATOM 751 C CA . ASP A 1 91 ? 3.225 13.774 16.063 1.00 93.25 91 ASP A CA 1
ATOM 752 C C . ASP A 1 91 ? 2.212 13.327 17.140 1.00 93.25 91 ASP A C 1
ATOM 754 O O . ASP A 1 91 ? 1.118 12.855 16.816 1.00 93.25 91 ASP A O 1
ATOM 758 N N . ILE A 1 92 ? 2.526 13.536 18.427 1.00 94.56 92 ILE A N 1
ATOM 759 C CA . ILE A 1 92 ? 1.594 13.317 19.548 1.00 94.56 92 ILE A CA 1
ATOM 760 C C . ILE A 1 92 ? 0.399 14.275 19.468 1.00 94.56 92 ILE A C 1
ATOM 762 O O . ILE A 1 92 ? -0.745 13.838 19.605 1.00 94.56 92 ILE A O 1
ATOM 766 N N . GLU A 1 93 ? 0.646 15.569 19.260 1.00 94.00 93 GLU A N 1
ATOM 767 C CA . GLU A 1 93 ? -0.397 16.591 19.136 1.00 94.00 93 GLU A CA 1
ATOM 768 C C . GLU A 1 93 ? -1.353 16.266 17.986 1.00 94.00 93 GLU A C 1
ATOM 770 O O . GLU A 1 93 ? -2.575 16.262 18.173 1.00 94.00 93 GLU A O 1
ATOM 775 N N . TYR A 1 94 ? -0.800 15.909 16.825 1.00 93.50 94 TYR A N 1
ATOM 776 C CA . TYR A 1 94 ? -1.577 15.460 15.676 1.00 93.50 94 TYR A CA 1
ATOM 777 C C . TYR A 1 94 ? -2.462 14.261 16.042 1.00 93.50 94 TYR A C 1
ATOM 779 O O . TYR A 1 94 ? -3.671 14.295 15.810 1.00 93.50 94 TYR A O 1
ATOM 787 N N . ALA A 1 95 ? -1.898 13.230 16.680 1.00 93.88 95 ALA A N 1
ATOM 788 C CA . ALA A 1 95 ? -2.647 12.034 17.059 1.00 93.88 95 ALA A CA 1
ATOM 789 C C . ALA A 1 95 ? -3.794 12.328 18.048 1.00 93.88 95 ALA A C 1
ATOM 791 O O . ALA A 1 95 ? -4.897 11.798 17.890 1.00 93.88 95 ALA A O 1
ATOM 792 N N . ILE A 1 96 ? -3.568 13.203 19.035 1.00 93.06 96 ILE A N 1
ATOM 793 C CA . ILE A 1 96 ? -4.596 13.624 20.002 1.00 93.06 96 ILE A CA 1
ATOM 794 C C . ILE A 1 96 ? -5.704 14.420 19.323 1.00 93.06 96 ILE A C 1
ATOM 796 O O . ILE A 1 96 ? -6.878 14.171 19.594 1.00 93.06 96 ILE A O 1
ATOM 800 N N . SER A 1 97 ? -5.353 15.351 18.432 1.00 91.69 97 SER A N 1
ATOM 801 C CA . SER A 1 97 ? -6.333 16.140 17.681 1.00 91.69 97 SER A CA 1
ATOM 802 C C . SER A 1 97 ? -7.288 15.235 16.896 1.00 91.69 97 SER A C 1
ATOM 804 O O . SER A 1 97 ? -8.506 15.416 16.948 1.00 91.69 97 SER A O 1
ATOM 806 N N . LYS A 1 98 ? -6.751 14.199 16.238 1.00 91.38 98 LYS A N 1
ATOM 807 C CA . LYS A 1 98 ? -7.561 13.221 15.506 1.00 91.38 98 LYS A CA 1
ATOM 808 C C . LYS A 1 98 ? -8.467 12.417 16.433 1.00 91.38 98 LYS A C 1
ATOM 810 O O . LYS A 1 98 ? -9.674 12.414 16.217 1.00 91.38 98 LYS A O 1
ATOM 815 N N . ILE A 1 99 ? -7.934 11.811 17.496 1.00 90.50 99 ILE A N 1
ATOM 816 C CA . ILE A 1 99 ? -8.750 11.023 18.438 1.00 90.50 99 ILE A CA 1
ATOM 817 C C . ILE A 1 99 ? -9.821 11.861 19.133 1.00 90.50 99 ILE A C 1
ATOM 819 O O . ILE A 1 99 ? -10.934 11.376 19.309 1.00 90.50 99 ILE A O 1
ATOM 823 N N . SER A 1 100 ? -9.530 13.118 19.471 1.00 87.12 100 SER A N 1
ATOM 824 C CA . SER A 1 100 ? -10.518 14.043 20.035 1.00 87.12 100 SER A CA 1
ATOM 825 C C . SER A 1 100 ? -11.749 14.165 19.139 1.00 87.12 100 SER A C 1
ATOM 827 O O . SER A 1 100 ? -12.880 14.068 19.615 1.00 87.12 100 SER A O 1
ATOM 829 N N . ASN A 1 101 ? -11.533 14.352 17.835 1.00 85.44 101 ASN A N 1
ATOM 830 C CA . ASN A 1 101 ? -12.622 14.481 16.871 1.00 85.44 101 ASN A CA 1
ATOM 831 C C . ASN A 1 101 ? -13.405 13.177 16.718 1.00 85.44 101 ASN A C 1
ATOM 833 O O . ASN A 1 101 ? -14.625 13.213 16.592 1.00 85.44 101 ASN A O 1
ATOM 837 N N . VAL A 1 102 ? -12.729 12.027 16.759 1.00 85.44 102 VAL A N 1
AT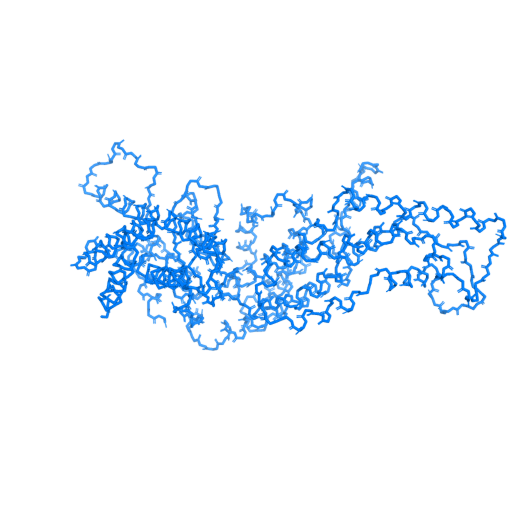OM 838 C CA . VAL A 1 102 ? -13.410 10.730 16.670 1.00 85.44 102 VAL A CA 1
ATOM 839 C C . VAL A 1 102 ? -14.251 10.459 17.902 1.00 85.44 102 VAL A C 1
ATOM 841 O O . VAL A 1 102 ? -15.433 10.169 17.764 1.00 85.44 102 VAL A O 1
ATOM 844 N N . TYR A 1 103 ? -13.661 10.599 19.089 1.00 84.69 103 TYR A N 1
ATOM 845 C CA . TYR A 1 103 ? -14.351 10.402 20.360 1.00 84.69 103 TYR A CA 1
ATOM 846 C C . TYR A 1 103 ? -15.601 11.281 20.430 1.00 84.69 103 TYR A C 1
ATOM 848 O O . TYR A 1 103 ? -16.686 10.784 20.710 1.00 84.69 103 TYR A O 1
ATOM 856 N N . LYS A 1 104 ? -15.466 12.567 20.079 1.00 83.62 104 LYS A N 1
ATOM 857 C CA . LYS A 1 104 ? -16.596 13.494 20.002 1.00 83.62 104 LYS A CA 1
ATOM 858 C C . LYS A 1 104 ? -17.655 13.029 18.998 1.00 83.62 104 LYS A C 1
ATOM 860 O O . LYS A 1 104 ? -18.808 12.903 19.375 1.00 83.62 104 LYS A O 1
ATOM 865 N N . ASN A 1 105 ? -17.284 12.760 17.745 1.00 80.62 105 ASN A N 1
ATOM 866 C CA . ASN A 1 105 ? -18.263 12.451 16.698 1.00 80.62 105 ASN A CA 1
ATOM 867 C C . ASN A 1 105 ? -18.974 11.110 16.917 1.00 80.62 105 ASN A C 1
ATOM 869 O O . ASN A 1 105 ? -20.149 10.996 16.585 1.00 80.62 105 ASN A O 1
ATOM 873 N N . VAL A 1 106 ? -18.290 10.107 17.476 1.00 80.19 106 VAL A N 1
ATOM 874 C CA . VAL A 1 106 ? -18.917 8.821 17.815 1.00 80.19 106 VAL A CA 1
ATOM 875 C C . VAL A 1 106 ? -19.950 9.016 18.922 1.00 80.19 106 VAL A C 1
ATOM 877 O O . VAL A 1 106 ? -21.065 8.531 18.772 1.00 80.19 106 VAL A O 1
ATOM 880 N N . ILE A 1 107 ? -19.625 9.766 19.981 1.00 77.69 107 ILE A N 1
ATOM 881 C CA . ILE A 1 107 ? -20.550 10.036 21.097 1.00 77.69 107 ILE A CA 1
ATOM 882 C C . ILE A 1 107 ? -21.705 10.936 20.665 1.00 77.69 107 ILE A C 1
ATOM 884 O O . ILE A 1 107 ? -22.859 10.631 20.935 1.00 77.69 107 ILE A O 1
ATOM 888 N N . ASP A 1 108 ? -21.414 12.041 19.980 1.00 72.19 108 ASP A N 1
ATOM 889 C CA . ASP A 1 108 ? -22.444 12.977 19.533 1.00 72.19 108 ASP A CA 1
ATOM 890 C C . ASP A 1 108 ? -23.379 12.301 18.511 1.00 72.19 108 ASP A C 1
ATOM 892 O O . ASP A 1 108 ? -24.590 12.509 18.549 1.00 72.19 108 ASP A O 1
ATOM 896 N N . GLY A 1 109 ? -22.838 11.466 17.614 1.00 69.19 109 GLY A N 1
ATOM 897 C CA . GLY A 1 109 ? -23.618 10.737 16.610 1.00 69.19 109 GLY A CA 1
ATOM 898 C C . GLY A 1 109 ? -24.543 9.680 17.217 1.00 69.19 109 GLY A C 1
ATOM 899 O O . GLY A 1 109 ? -25.722 9.617 16.873 1.00 69.19 109 GLY A O 1
ATOM 900 N N . THR A 1 110 ? -24.038 8.884 18.160 1.00 70.06 110 THR A N 1
ATOM 901 C CA . THR A 1 110 ? -24.827 7.861 18.871 1.00 70.06 110 THR A CA 1
ATOM 902 C C . THR A 1 110 ? -25.891 8.485 19.773 1.00 70.06 110 THR A C 1
ATOM 904 O O . THR A 1 110 ? -27.068 8.151 19.639 1.00 70.06 110 THR A O 1
ATOM 907 N N . ALA A 1 111 ? -25.530 9.483 20.585 1.00 68.56 111 ALA A N 1
ATOM 908 C CA . ALA A 1 111 ? -26.473 10.191 21.451 1.00 68.56 111 ALA A CA 1
ATOM 909 C C . ALA A 1 111 ? -27.598 10.888 20.665 1.00 68.56 111 ALA A C 1
ATOM 911 O O . ALA A 1 111 ? -28.744 10.941 21.121 1.00 68.56 111 ALA A O 1
ATOM 912 N N . ASN A 1 112 ? -27.302 11.415 19.473 1.00 64.94 112 ASN A N 1
ATOM 913 C CA . ASN A 1 112 ? -28.321 11.993 18.602 1.00 64.94 112 ASN A CA 1
ATOM 914 C C . ASN A 1 112 ? -29.251 10.942 17.999 1.00 64.94 112 ASN A C 1
ATOM 916 O O . ASN A 1 112 ? -30.461 11.171 17.985 1.00 64.94 112 ASN A O 1
ATOM 920 N N . SER A 1 113 ? -28.717 9.804 17.549 1.00 64.44 113 SER A N 1
ATOM 921 C CA . SER A 1 113 ? -29.533 8.679 17.076 1.00 64.44 113 SER A CA 1
ATOM 922 C C . SER A 1 113 ? -30.506 8.219 18.169 1.00 64.44 113 SER A C 1
ATOM 924 O O . SER A 1 113 ? -31.705 8.087 17.922 1.00 64.44 113 SER A O 1
ATOM 926 N N . ASP A 1 114 ? -30.032 8.066 19.407 1.00 65.06 114 ASP A N 1
ATOM 927 C CA . ASP A 1 114 ? -30.879 7.688 20.544 1.00 65.06 114 ASP A CA 1
ATOM 928 C C . ASP A 1 114 ? -31.945 8.748 20.850 1.00 65.06 114 ASP A C 1
ATOM 930 O O . ASP A 1 114 ? -33.110 8.436 21.120 1.00 65.06 114 ASP A O 1
ATOM 934 N N . ARG A 1 115 ? -31.583 10.033 20.751 1.00 61.41 115 ARG A N 1
ATOM 935 C CA . ARG A 1 115 ? -32.528 11.140 20.930 1.00 61.41 115 ARG A CA 1
ATOM 936 C C . ARG A 1 115 ? -33.611 11.146 19.853 1.00 61.41 115 ARG A C 1
ATOM 938 O O . ARG A 1 115 ? -34.775 11.362 20.190 1.00 61.41 115 ARG A O 1
ATOM 945 N N . GLN A 1 116 ? -33.261 10.896 18.592 1.00 60.12 116 GLN A N 1
ATOM 946 C CA . GLN A 1 116 ? -34.218 10.785 17.485 1.00 60.12 116 GLN A CA 1
ATOM 947 C C . GLN A 1 116 ? -35.152 9.575 17.643 1.00 60.12 116 GLN A C 1
ATOM 949 O O . GLN A 1 116 ? -36.302 9.638 17.220 1.00 60.12 116 GLN A O 1
ATOM 954 N N . MET A 1 117 ? -34.708 8.490 18.289 1.00 59.19 117 MET A N 1
ATOM 955 C CA . MET A 1 117 ? -35.593 7.365 18.621 1.00 59.19 117 MET A CA 1
ATOM 956 C C . MET A 1 117 ? -36.623 7.717 19.707 1.00 59.19 117 MET A C 1
ATOM 958 O O . MET A 1 117 ? -37.727 7.172 19.705 1.00 59.19 117 MET A O 1
ATOM 962 N N . LEU A 1 118 ? -36.277 8.613 20.638 1.00 55.62 118 LEU A N 1
ATOM 963 C CA . LEU A 1 118 ? -37.119 8.983 21.785 1.00 55.62 118 LEU A CA 1
ATOM 964 C C . LEU A 1 118 ? -37.956 10.254 21.566 1.00 55.62 118 LEU A C 1
ATOM 966 O O . LEU A 1 118 ? -38.900 10.502 22.318 1.00 55.62 118 LEU A O 1
ATOM 970 N N . THR A 1 119 ? -37.626 11.073 20.567 1.00 52.31 119 THR A N 1
ATOM 971 C CA . THR A 1 119 ? -38.284 12.361 20.291 1.00 52.31 119 THR A CA 1
ATOM 972 C C . THR A 1 119 ? -38.686 12.467 18.819 1.00 52.31 119 THR A C 1
ATOM 974 O O . THR A 1 119 ? -38.044 11.881 17.957 1.00 52.31 119 THR A O 1
ATOM 977 N N . SER A 1 120 ? -39.768 13.192 18.501 1.00 53.69 120 SER A N 1
ATOM 978 C CA . SER A 1 120 ? -40.136 13.477 17.102 1.00 53.69 120 SER A CA 1
ATOM 979 C C . SER A 1 120 ? -38.960 14.123 16.362 1.00 53.69 120 SER A C 1
ATOM 981 O O . SER A 1 120 ? -38.282 14.941 16.981 1.00 53.69 120 SER A O 1
ATOM 983 N N . GLN A 1 121 ? -38.773 13.778 15.075 1.00 51.19 121 GLN A N 1
ATOM 984 C CA . GLN A 1 121 ? -37.688 14.225 14.179 1.00 51.19 121 GLN A CA 1
ATOM 985 C C . GLN A 1 121 ? -36.980 15.499 14.655 1.00 51.19 121 GLN A C 1
ATOM 987 O O . GLN A 1 121 ? -37.593 16.567 14.749 1.00 51.19 121 GLN A O 1
ATOM 992 N N . ALA A 1 122 ? -35.687 15.374 14.957 1.00 49.00 122 ALA A N 1
ATOM 993 C CA . ALA A 1 122 ? -34.872 16.505 15.362 1.00 49.00 122 ALA A CA 1
ATOM 994 C C . ALA A 1 122 ? -34.933 17.601 14.283 1.00 49.00 122 ALA A C 1
ATOM 996 O O . ALA A 1 122 ? -34.636 17.356 13.118 1.00 49.00 122 ALA A O 1
ATOM 997 N N . VAL A 1 123 ? -35.332 18.814 14.677 1.00 49.16 123 VAL A N 1
ATOM 998 C CA . VAL A 1 123 ? -35.322 19.998 13.795 1.00 49.16 123 VAL A CA 1
ATOM 999 C C . VAL A 1 123 ? -33.880 20.461 13.527 1.00 49.16 123 VAL A C 1
ATOM 1001 O O . VAL A 1 123 ? -33.608 21.081 12.504 1.00 49.16 123 VAL A O 1
ATOM 1004 N N . GLU A 1 124 ? -32.943 20.116 14.417 1.00 42.22 124 GLU A N 1
ATOM 1005 C CA . GLU A 1 124 ? -31.503 20.255 14.193 1.00 42.22 124 GLU A CA 1
ATOM 1006 C C . GLU A 1 124 ? -30.938 18.936 13.657 1.00 42.22 124 GLU A C 1
ATOM 1008 O O . GLU A 1 124 ? -30.643 18.007 14.409 1.00 42.22 124 GLU A O 1
ATOM 1013 N N . THR A 1 125 ? -30.774 18.864 12.338 1.00 43.19 125 THR A N 1
ATOM 1014 C CA . THR A 1 125 ? -29.893 17.890 11.695 1.00 43.19 125 THR A CA 1
ATOM 1015 C C . THR A 1 125 ? -28.466 18.213 12.122 1.00 43.19 125 THR A C 1
ATOM 1017 O O . THR A 1 125 ? -27.841 19.129 11.577 1.00 43.19 125 THR A O 1
ATOM 1020 N N . ASN A 1 126 ? -27.926 17.495 13.109 1.00 47.19 126 ASN A N 1
ATOM 1021 C CA . ASN A 1 126 ? -26.475 17.396 13.171 1.00 47.19 126 ASN A CA 1
ATOM 1022 C C . ASN A 1 126 ? -26.031 16.785 11.841 1.00 47.19 126 ASN A C 1
ATOM 1024 O O . ASN A 1 126 ? -26.693 15.899 11.317 1.00 47.19 126 ASN A O 1
ATOM 1028 N N . ILE A 1 127 ? -24.941 17.297 11.281 1.00 50.38 127 ILE A N 1
ATOM 1029 C CA . ILE A 1 127 ? -24.530 16.990 9.904 1.00 50.38 127 ILE A CA 1
ATOM 1030 C C . ILE A 1 127 ? -24.327 15.473 9.668 1.00 50.38 127 ILE A C 1
ATOM 1032 O O . ILE A 1 127 ? -24.411 15.049 8.528 1.00 50.38 127 ILE A O 1
ATOM 1036 N N . TYR A 1 128 ? -24.145 14.681 10.735 1.00 53.94 128 TYR A N 1
ATOM 1037 C CA . TYR A 1 128 ? -23.904 13.238 10.705 1.00 53.94 128 TYR A CA 1
ATOM 1038 C C . TYR A 1 128 ? -25.082 12.445 11.308 1.00 53.94 128 TYR A C 1
ATOM 1040 O O . TYR A 1 128 ? -25.138 12.266 12.528 1.00 53.94 128 TYR A O 1
ATOM 1048 N N . ASP A 1 129 ? -25.983 11.920 10.473 1.00 59.94 129 ASP A N 1
ATOM 1049 C CA . ASP A 1 129 ? -26.937 10.867 10.864 1.00 59.94 129 ASP A CA 1
ATOM 1050 C C . ASP A 1 129 ? -26.248 9.499 10.697 1.00 59.94 129 ASP A C 1
ATOM 1052 O O . ASP A 1 129 ? -26.288 8.858 9.647 1.00 59.94 129 ASP A O 1
ATOM 1056 N N . LEU A 1 130 ? -25.522 9.065 11.730 1.00 66.44 130 LEU A N 1
ATOM 1057 C CA . LEU A 1 130 ? -24.808 7.787 11.727 1.00 66.44 130 LEU A CA 1
ATOM 1058 C C . LEU A 1 130 ? -25.731 6.658 12.198 1.00 66.44 130 LEU A C 1
ATOM 1060 O O . LEU A 1 130 ? -26.276 6.755 13.289 1.00 66.44 130 LEU A O 1
ATOM 1064 N N . SER A 1 131 ? -25.809 5.540 11.468 1.00 77.38 131 SER A N 1
ATOM 1065 C CA . SER A 1 131 ? -26.382 4.293 12.004 1.00 77.38 131 SER A CA 1
ATOM 1066 C C . SER A 1 131 ? -25.379 3.604 12.944 1.00 77.38 131 SER A C 1
ATOM 1068 O O . SER A 1 131 ? -24.394 3.029 12.456 1.00 77.38 131 SER A O 1
ATOM 1070 N N . PRO A 1 132 ? -25.599 3.589 14.279 1.00 79.69 132 PRO A N 1
ATOM 1071 C CA . PRO A 1 132 ? -24.639 3.007 15.218 1.00 79.69 132 PRO A CA 1
ATOM 1072 C C . PRO A 1 132 ? -24.409 1.515 14.957 1.00 79.69 132 PRO A C 1
ATOM 1074 O O . PRO A 1 132 ? -23.279 1.037 15.010 1.00 79.69 132 PRO A O 1
ATOM 1077 N N . LYS A 1 133 ? -25.470 0.787 14.581 1.00 84.31 133 LYS A N 1
ATOM 1078 C CA . LYS A 1 133 ? -25.433 -0.663 14.325 1.00 84.31 133 LYS A CA 1
ATOM 1079 C C . LYS A 1 133 ? -24.559 -1.038 13.130 1.00 84.31 133 LYS A C 1
ATOM 1081 O O . LYS A 1 133 ? -23.802 -2.007 13.212 1.00 84.31 133 LYS A O 1
ATOM 1086 N N . LEU A 1 134 ? -24.613 -0.258 12.046 1.00 88.06 134 LEU A N 1
ATOM 1087 C CA . LEU A 1 134 ? -23.705 -0.445 10.908 1.00 88.06 134 LEU A CA 1
ATOM 1088 C C . LEU A 1 134 ? -22.256 -0.203 11.336 1.00 88.06 134 LEU A C 1
ATOM 1090 O O . LEU A 1 134 ? -21.371 -1.000 11.033 1.00 88.06 134 LEU A O 1
ATOM 1094 N N . PHE A 1 135 ? -22.022 0.859 12.106 1.00 87.31 135 PHE A N 1
ATOM 1095 C CA . PHE A 1 135 ? -20.683 1.246 12.531 1.00 87.31 135 PHE A CA 1
ATOM 1096 C C . PHE A 1 135 ? -20.024 0.221 13.457 1.00 87.31 135 PHE A C 1
ATOM 1098 O O . PHE A 1 135 ? -18.851 -0.107 13.280 1.00 87.31 135 PHE A O 1
ATOM 1105 N N . ILE A 1 136 ? -20.774 -0.335 14.410 1.00 89.31 136 ILE A N 1
ATOM 1106 C CA . ILE A 1 136 ? -20.276 -1.411 15.276 1.00 89.31 136 ILE A CA 1
ATOM 1107 C C . ILE A 1 136 ? -20.010 -2.664 14.461 1.00 89.31 136 ILE A C 1
ATOM 1109 O O . ILE A 1 136 ? -18.981 -3.296 14.662 1.00 89.31 136 ILE A O 1
ATOM 1113 N N . THR A 1 137 ? -20.891 -3.009 13.519 1.00 92.19 137 THR A N 1
ATOM 1114 C CA . THR A 1 137 ? -20.690 -4.178 12.654 1.00 92.19 137 THR A CA 1
ATOM 1115 C C . THR A 1 137 ? -19.389 -4.046 11.868 1.00 92.19 137 THR A C 1
ATOM 1117 O O . THR A 1 137 ? -18.571 -4.963 11.867 1.00 92.19 137 THR A O 1
ATOM 1120 N N . TYR A 1 138 ? -19.137 -2.888 11.258 1.00 93.38 138 TYR A N 1
ATOM 1121 C CA . TYR A 1 138 ? -17.885 -2.634 10.550 1.00 93.38 138 TYR A CA 1
ATOM 1122 C C . TYR A 1 138 ? -16.670 -2.659 11.489 1.00 93.38 138 TYR A C 1
ATOM 1124 O O . TYR A 1 138 ? -15.667 -3.294 11.165 1.00 93.38 138 TYR A O 1
ATOM 1132 N N . SER A 1 139 ? -16.761 -2.057 12.679 1.00 92.38 139 SER A N 1
ATOM 1133 C CA . SER A 1 139 ? -15.704 -2.136 13.701 1.00 92.38 139 SER A CA 1
ATOM 1134 C C . SER A 1 139 ? -15.438 -3.578 14.157 1.00 92.38 139 SER A C 1
ATOM 1136 O O . SER A 1 139 ? -14.280 -3.967 14.340 1.00 92.38 139 SER A O 1
ATOM 1138 N N . ALA A 1 140 ? -16.483 -4.401 14.280 1.00 93.56 140 ALA A N 1
ATOM 1139 C CA . ALA A 1 140 ? -16.385 -5.814 14.626 1.00 93.56 140 ALA A CA 1
ATOM 1140 C C . ALA A 1 140 ? -15.692 -6.610 13.514 1.00 93.56 140 ALA A C 1
ATOM 1142 O O . ALA A 1 140 ? -14.779 -7.374 13.810 1.00 93.56 140 ALA A O 1
ATOM 1143 N N . ILE A 1 141 ? -16.026 -6.370 12.239 1.00 95.25 141 ILE A N 1
ATOM 1144 C CA . ILE A 1 141 ? -15.335 -6.985 11.090 1.00 95.25 141 ILE A CA 1
ATOM 1145 C C . ILE A 1 141 ? -13.830 -6.695 11.153 1.00 95.25 141 ILE A C 1
ATOM 1147 O O . ILE A 1 141 ? -13.016 -7.614 11.031 1.00 95.25 141 ILE A O 1
ATOM 1151 N N . LEU A 1 142 ? -13.447 -5.434 11.383 1.00 95.25 142 LEU A N 1
ATOM 1152 C CA . LEU A 1 142 ? -12.040 -5.033 11.460 1.00 95.25 142 LEU A CA 1
ATOM 1153 C C . LEU A 1 142 ? -11.318 -5.660 12.655 1.00 95.25 142 LEU A C 1
ATOM 1155 O O . LEU A 1 142 ? -10.209 -6.176 12.510 1.00 95.25 142 LEU A O 1
ATOM 1159 N N . THR A 1 143 ? -11.954 -5.658 13.824 1.00 93.38 143 THR A N 1
ATOM 1160 C CA . THR A 1 143 ? -11.389 -6.229 15.055 1.00 93.38 143 THR A CA 1
ATOM 1161 C C . THR A 1 143 ? -11.229 -7.744 14.945 1.00 93.38 143 THR A C 1
ATOM 1163 O O . THR A 1 143 ? -10.180 -8.289 15.301 1.00 93.38 143 THR A O 1
ATOM 1166 N N . THR A 1 144 ? -12.230 -8.434 14.398 1.00 94.62 144 THR A N 1
ATOM 1167 C CA . THR A 1 144 ? -12.171 -9.875 14.145 1.00 94.62 144 THR A CA 1
ATOM 1168 C C . THR A 1 144 ? -11.071 -10.199 13.144 1.00 94.62 144 THR A C 1
ATOM 1170 O O . THR A 1 144 ? -10.284 -11.107 13.399 1.00 94.62 144 THR A O 1
ATOM 1173 N N . LEU A 1 145 ? -10.912 -9.419 12.069 1.00 94.38 145 LEU A N 1
ATOM 1174 C CA . LEU A 1 145 ? -9.808 -9.630 11.133 1.00 94.38 145 LEU A CA 1
ATOM 1175 C C . LEU A 1 145 ? -8.444 -9.520 11.825 1.00 94.38 145 LEU A C 1
ATOM 1177 O O . LEU A 1 145 ? -7.599 -10.399 11.677 1.00 94.38 145 LEU A O 1
ATOM 1181 N N . VAL A 1 146 ? -8.225 -8.475 12.624 1.00 93.69 146 VAL A N 1
ATOM 1182 C CA . VAL A 1 146 ? -6.973 -8.302 13.375 1.00 93.69 146 VAL A CA 1
ATOM 1183 C C . VAL A 1 146 ? -6.696 -9.492 14.302 1.00 93.69 146 VAL A C 1
ATOM 1185 O O . VAL A 1 146 ? -5.552 -9.953 14.382 1.00 93.69 146 VAL A O 1
ATOM 1188 N N . ARG A 1 147 ? -7.728 -10.008 14.982 1.00 92.44 147 ARG A N 1
ATOM 1189 C CA . ARG A 1 147 ? -7.634 -11.203 15.838 1.00 92.44 147 ARG A CA 1
ATOM 1190 C C . ARG A 1 147 ? -7.262 -12.455 15.054 1.00 92.44 147 ARG A C 1
ATOM 1192 O O . ARG A 1 147 ? -6.426 -13.222 15.526 1.00 92.44 147 ARG A O 1
ATOM 1199 N N . LEU A 1 148 ? -7.850 -12.656 13.875 1.00 91.94 148 LEU A N 1
ATOM 1200 C CA . LEU A 1 148 ? -7.546 -13.800 13.010 1.00 91.94 148 LEU A CA 1
ATOM 1201 C C . LEU A 1 148 ? -6.095 -13.774 12.509 1.00 91.94 148 LEU A C 1
ATOM 1203 O O . LEU A 1 148 ? -5.491 -14.820 12.322 1.00 91.94 148 LEU A O 1
ATOM 1207 N N . PHE A 1 149 ? -5.501 -12.586 12.372 1.00 91.25 149 PHE A N 1
ATOM 1208 C CA . PHE A 1 149 ? -4.066 -12.416 12.111 1.00 91.25 149 PHE A CA 1
ATOM 1209 C C . PHE A 1 149 ? -3.194 -12.414 13.383 1.00 91.25 149 PHE A C 1
ATOM 1211 O O . PHE A 1 149 ? -2.002 -12.111 13.299 1.00 91.25 149 PHE A O 1
ATOM 1218 N N . HIS A 1 150 ? -3.764 -12.708 14.558 1.00 90.81 150 HIS A N 1
ATOM 1219 C CA . HIS A 1 150 ? -3.094 -12.708 15.866 1.00 90.81 150 HIS A CA 1
ATOM 1220 C C . HIS A 1 150 ? -2.336 -11.406 16.176 1.00 90.81 150 HIS A C 1
ATOM 1222 O O . HIS A 1 150 ? -1.212 -11.404 16.688 1.00 90.81 150 HIS A O 1
ATOM 1228 N N . LYS A 1 151 ? -2.948 -10.271 15.823 1.00 90.50 151 LYS A N 1
ATOM 1229 C CA . LYS A 1 151 ? -2.326 -8.940 15.839 1.00 90.50 151 LYS A CA 1
ATOM 1230 C C . LYS A 1 151 ? -3.049 -7.922 16.729 1.00 90.50 151 LYS A C 1
ATOM 1232 O O . LYS A 1 151 ? -2.709 -6.740 16.676 1.00 90.50 151 LYS A O 1
ATOM 1237 N N . GLN A 1 152 ? -3.978 -8.363 17.5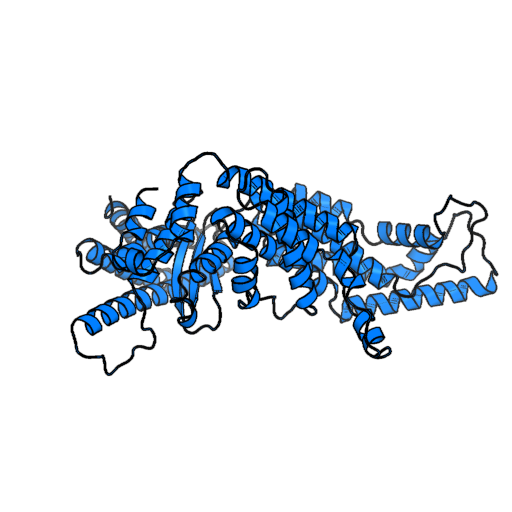78 1.00 87.38 152 GLN A N 1
ATOM 1238 C CA . GLN A 1 152 ? -4.840 -7.507 18.410 1.00 87.38 152 GLN A CA 1
ATOM 1239 C C . GLN A 1 152 ? -4.082 -6.610 19.397 1.00 87.38 152 GLN A C 1
ATOM 1241 O O . GLN A 1 152 ? -4.503 -5.495 19.661 1.00 87.38 152 GLN A O 1
ATOM 1246 N N . ASP A 1 153 ? -2.900 -7.017 19.863 1.00 88.69 153 ASP A N 1
ATOM 1247 C CA . ASP A 1 153 ? -2.075 -6.180 20.752 1.00 88.69 153 ASP A CA 1
ATOM 1248 C C . ASP A 1 153 ? -1.172 -5.182 20.007 1.00 88.69 153 ASP A C 1
ATOM 1250 O O . ASP A 1 153 ? -0.400 -4.437 20.616 1.00 88.69 153 ASP A O 1
ATOM 1254 N N . LYS A 1 154 ? -1.233 -5.177 18.673 1.00 90.62 154 LYS A N 1
ATOM 1255 C CA . LYS A 1 154 ? -0.362 -4.374 17.807 1.00 90.62 154 LYS A CA 1
ATOM 1256 C C . LYS A 1 154 ? -1.136 -3.492 16.832 1.00 90.62 154 LYS A C 1
ATOM 1258 O O . LYS A 1 154 ? -0.610 -2.481 16.386 1.00 90.62 154 LYS A O 1
ATOM 1263 N N . TYR A 1 155 ? -2.343 -3.864 16.440 1.00 93.88 155 TYR A N 1
ATOM 1264 C CA . TYR A 1 155 ? -3.085 -3.130 15.425 1.00 93.88 155 TYR A CA 1
ATOM 1265 C C . TYR A 1 155 ? -4.506 -2.881 15.889 1.00 93.88 155 TYR A C 1
ATOM 1267 O O . TYR A 1 155 ? -5.160 -3.786 16.390 1.00 93.88 155 TYR A O 1
ATOM 1275 N N . ALA A 1 156 ? -4.984 -1.662 15.681 1.00 93.94 156 ALA A N 1
ATOM 1276 C CA . ALA A 1 156 ? -6.395 -1.347 15.812 1.00 93.94 156 ALA A CA 1
ATOM 1277 C C . ALA A 1 156 ? -6.807 -0.341 14.748 1.00 93.94 156 ALA A C 1
ATOM 1279 O O . ALA A 1 156 ? -6.016 0.503 14.315 1.00 93.94 156 ALA A O 1
ATOM 1280 N N . PHE A 1 157 ? -8.067 -0.444 14.351 1.00 94.31 157 PHE A N 1
ATOM 1281 C CA . PHE A 1 157 ? -8.681 0.407 13.352 1.00 94.31 157 PHE A CA 1
ATOM 1282 C C . PHE A 1 157 ? -9.861 1.111 13.996 1.00 94.31 157 PHE A C 1
ATOM 1284 O O . PHE A 1 157 ? -10.681 0.472 14.648 1.00 94.31 157 PHE A O 1
ATOM 1291 N N . LEU A 1 158 ? -9.916 2.425 13.832 1.00 92.06 158 LEU A N 1
ATOM 1292 C CA . LEU A 1 158 ? -10.974 3.258 14.366 1.00 92.06 158 LEU A CA 1
ATOM 1293 C C . LEU A 1 158 ? -11.721 3.884 13.203 1.00 92.06 158 LEU A C 1
ATOM 1295 O O . LEU A 1 158 ? -11.111 4.507 12.336 1.00 92.06 158 LEU A O 1
ATOM 1299 N N . LEU A 1 159 ? -13.033 3.703 13.176 1.00 90.12 159 LEU A N 1
ATOM 1300 C CA . LEU A 1 159 ? -13.870 4.277 12.138 1.00 90.12 159 LEU A CA 1
ATOM 1301 C C . LEU A 1 159 ? -14.261 5.705 12.516 1.00 90.12 159 LEU A C 1
ATOM 1303 O O . LEU A 1 159 ? -14.543 6.004 13.677 1.00 90.12 159 LEU A O 1
ATOM 1307 N N . HIS A 1 160 ? -14.302 6.591 11.526 1.00 87.19 160 HIS A N 1
ATOM 1308 C CA . HIS A 1 160 ? -14.744 7.965 11.703 1.00 87.19 160 HIS A CA 1
ATOM 1309 C C . HIS A 1 160 ? -15.655 8.401 10.560 1.00 87.19 160 HIS A C 1
ATOM 1311 O O . HIS A 1 160 ? -15.211 8.408 9.409 1.00 87.19 160 HIS A O 1
ATOM 1317 N N . PRO A 1 161 ? -16.912 8.779 10.847 1.00 81.12 161 PRO A N 1
ATOM 1318 C CA . PRO A 1 161 ? -17.772 9.343 9.821 1.00 81.12 161 PRO A CA 1
ATOM 1319 C C . PRO A 1 161 ? -17.202 10.676 9.348 1.00 81.12 161 PRO A C 1
ATOM 1321 O O . PRO A 1 161 ? -16.662 11.456 10.136 1.00 81.12 161 PRO A O 1
ATOM 1324 N N . SER A 1 162 ? -17.295 10.931 8.049 1.00 81.12 162 SER A N 1
ATOM 1325 C CA . SER A 1 162 ? -16.755 12.145 7.453 1.00 81.12 162 SER A CA 1
ATOM 1326 C C . SER A 1 162 ? -17.573 12.597 6.252 1.00 81.12 162 SER A C 1
ATOM 1328 O O . SER A 1 162 ? -18.174 11.784 5.561 1.00 81.12 162 SER A O 1
ATOM 1330 N N . LEU A 1 163 ? -17.509 13.893 5.952 1.00 74.81 163 LEU A N 1
ATOM 1331 C CA . LEU A 1 163 ? -18.059 14.485 4.726 1.00 74.81 163 LEU A CA 1
ATOM 1332 C C . LEU A 1 163 ? -17.088 14.408 3.541 1.00 74.81 163 LEU A C 1
ATOM 1334 O O . LEU A 1 163 ? -17.239 15.125 2.551 1.00 74.81 163 LEU A O 1
ATOM 1338 N N . LYS A 1 164 ? -16.024 13.610 3.664 1.00 74.31 164 LYS A N 1
ATOM 1339 C CA . LYS A 1 164 ? -15.080 13.414 2.565 1.00 74.31 164 LYS A CA 1
ATOM 1340 C C . LYS A 1 164 ? -15.781 12.682 1.428 1.00 74.31 164 LYS A C 1
ATOM 1342 O O . LYS A 1 164 ? -16.718 11.929 1.658 1.00 74.31 164 LYS A O 1
ATOM 1347 N N . SER A 1 165 ? -15.300 12.875 0.205 1.00 69.62 165 SER A N 1
ATOM 1348 C CA . SER A 1 165 ? -15.848 12.177 -0.961 1.00 69.62 165 SER A CA 1
ATOM 1349 C C . SER A 1 165 ? -15.447 10.702 -1.011 1.00 69.62 165 SER A C 1
ATOM 1351 O O . SER A 1 165 ? -16.168 9.901 -1.590 1.00 69.62 165 SER A O 1
ATOM 1353 N N . ASN A 1 166 ? -14.304 10.347 -0.414 1.00 72.38 166 ASN A N 1
ATOM 1354 C CA . ASN A 1 166 ? -13.698 9.022 -0.506 1.00 72.38 166 ASN A CA 1
ATOM 1355 C C . ASN A 1 166 ? -13.296 8.493 0.875 1.00 72.38 166 ASN A C 1
ATOM 1357 O O . ASN A 1 166 ? -13.039 9.267 1.802 1.00 72.38 166 ASN A O 1
ATOM 1361 N N . ILE A 1 167 ? -13.216 7.164 0.988 1.00 80.25 167 ILE A N 1
ATOM 1362 C CA . ILE A 1 167 ? -12.642 6.499 2.159 1.00 80.25 167 ILE A CA 1
ATOM 1363 C C . ILE A 1 167 ? -11.141 6.788 2.193 1.00 80.25 167 ILE A C 1
ATOM 1365 O O . ILE A 1 167 ? -10.441 6.597 1.201 1.00 80.25 167 ILE A O 1
ATOM 1369 N N . GLU A 1 168 ? -10.650 7.256 3.337 1.00 81.62 168 GLU A N 1
ATOM 1370 C CA . GLU A 1 168 ? -9.244 7.614 3.528 1.00 81.62 168 GLU A CA 1
ATOM 1371 C C . GLU A 1 168 ? -8.725 7.065 4.851 1.00 81.62 168 GLU A C 1
ATOM 1373 O O . GLU A 1 168 ? -9.478 6.932 5.817 1.00 81.62 168 GLU A O 1
ATOM 1378 N N . THR A 1 169 ? -7.420 6.806 4.924 1.00 87.31 169 THR A N 1
ATOM 1379 C CA . THR A 1 169 ? -6.769 6.348 6.152 1.00 87.31 169 THR A CA 1
ATOM 1380 C C . THR A 1 169 ? -5.683 7.287 6.650 1.00 87.31 169 THR A C 1
ATOM 1382 O O . THR A 1 169 ? -4.893 7.836 5.883 1.00 87.31 169 THR A O 1
ATOM 1385 N N . GLU A 1 170 ? -5.612 7.445 7.971 1.00 88.94 170 GLU A N 1
ATOM 1386 C CA . GLU A 1 170 ? -4.532 8.156 8.649 1.00 88.94 170 GLU A CA 1
ATOM 1387 C C . GLU A 1 170 ? -3.921 7.268 9.736 1.00 88.94 170 GLU A C 1
ATOM 1389 O O . GLU A 1 170 ? -4.610 6.737 10.605 1.00 88.94 170 GLU A O 1
ATOM 1394 N N . ASN A 1 171 ? -2.597 7.123 9.707 1.00 90.06 171 ASN A N 1
ATOM 1395 C CA . ASN A 1 171 ? -1.862 6.439 10.765 1.00 90.06 171 ASN A CA 1
ATOM 1396 C C . ASN A 1 171 ? -1.594 7.411 11.916 1.00 90.06 171 ASN A C 1
ATOM 1398 O O . ASN A 1 171 ? -1.052 8.498 11.698 1.00 90.06 171 ASN A O 1
ATOM 1402 N N . LEU A 1 172 ? -1.902 6.988 13.140 1.00 92.25 172 LEU A N 1
ATOM 1403 C CA . LEU A 1 172 ? -1.535 7.720 14.348 1.00 92.25 172 LEU A CA 1
ATOM 1404 C C . LEU A 1 172 ? -0.128 7.314 14.809 1.00 92.25 172 LEU A C 1
ATOM 1406 O O . LEU A 1 172 ? 0.291 6.164 14.631 1.00 92.25 172 LEU A O 1
ATOM 1410 N N . PHE A 1 173 ? 0.593 8.259 15.416 1.00 91.19 173 PHE A N 1
ATOM 1411 C CA . PHE A 1 173 ? 1.969 8.087 15.897 1.00 91.19 173 PHE A CA 1
ATOM 1412 C C . PHE A 1 173 ? 2.934 7.612 14.790 1.00 91.19 173 PHE A C 1
ATOM 1414 O O . PHE A 1 173 ? 3.444 6.479 14.790 1.00 91.19 173 PHE A O 1
ATOM 1421 N N . ASN A 1 174 ? 3.170 8.462 13.790 1.00 85.94 174 ASN A N 1
ATOM 1422 C CA . ASN A 1 174 ? 4.037 8.148 12.654 1.00 85.94 174 ASN A CA 1
ATOM 1423 C C . ASN A 1 174 ? 5.513 8.007 13.046 1.00 85.94 174 ASN A C 1
ATOM 1425 O O . ASN A 1 174 ? 6.226 7.221 12.418 1.00 85.94 174 ASN A O 1
ATOM 1429 N N . MET A 1 175 ? 5.941 8.679 14.117 1.00 85.31 175 MET A N 1
ATOM 1430 C CA . MET A 1 175 ? 7.306 8.635 14.653 1.00 85.31 175 MET A CA 1
ATOM 1431 C C . MET A 1 175 ? 7.602 7.368 15.472 1.00 85.31 175 MET A C 1
ATOM 1433 O O . MET A 1 175 ? 8.756 7.111 15.831 1.00 85.31 175 MET A O 1
ATOM 1437 N N . ARG A 1 176 ? 6.590 6.535 15.756 1.00 87.31 176 ARG A N 1
ATOM 1438 C CA . ARG A 1 176 ? 6.772 5.279 16.490 1.00 87.31 176 ARG A CA 1
ATOM 1439 C C . ARG A 1 176 ? 7.544 4.254 15.656 1.00 87.31 176 ARG A C 1
ATOM 1441 O O . ARG A 1 176 ? 7.116 3.862 14.573 1.00 87.31 176 ARG A O 1
ATOM 1448 N N . GLU A 1 177 ? 8.666 3.792 16.205 1.00 77.75 177 GLU A N 1
ATOM 1449 C CA . GLU A 1 177 ? 9.573 2.840 15.542 1.00 77.75 177 GLU A CA 1
ATOM 1450 C C . GLU A 1 177 ? 9.135 1.383 15.703 1.00 77.75 177 GLU A C 1
ATOM 1452 O O . GLU A 1 177 ? 9.351 0.562 14.816 1.00 77.75 177 GLU A O 1
ATOM 1457 N N . LYS A 1 178 ? 8.512 1.064 16.843 1.00 80.44 178 LYS A N 1
ATOM 1458 C CA . LYS A 1 178 ? 8.029 -0.283 17.149 1.00 80.44 178 LYS A CA 1
ATOM 1459 C C . LYS A 1 178 ? 6.902 -0.691 16.199 1.00 80.44 178 LYS A C 1
ATOM 1461 O O . LYS A 1 178 ? 6.123 0.137 15.727 1.00 80.44 178 LYS A O 1
ATOM 1466 N N . GLU A 1 179 ? 6.782 -1.997 15.985 1.00 81.69 179 GLU A N 1
ATOM 1467 C CA . GLU A 1 179 ? 5.674 -2.578 15.232 1.00 81.69 179 GLU A CA 1
ATOM 1468 C C . GLU A 1 179 ? 4.322 -2.275 15.886 1.00 81.69 179 GLU A C 1
ATOM 1470 O O . GLU A 1 179 ? 4.189 -2.304 17.112 1.00 81.69 179 GLU A O 1
ATOM 1475 N N . GLY A 1 180 ? 3.325 -2.018 15.044 1.00 85.19 180 GLY A N 1
ATOM 1476 C CA . GLY A 1 180 ? 1.952 -1.761 15.444 1.00 85.19 180 GLY A CA 1
ATOM 1477 C C . GLY A 1 180 ? 1.491 -0.348 15.110 1.00 85.19 180 GLY A C 1
ATOM 1478 O O . GLY A 1 180 ? 2.294 0.593 15.095 1.00 85.19 180 GLY A O 1
ATOM 1479 N N . LYS A 1 181 ? 0.206 -0.214 14.778 1.00 90.12 181 LYS A N 1
ATOM 1480 C CA . LYS A 1 181 ? -0.421 1.037 14.340 1.00 90.12 181 LYS A CA 1
ATOM 1481 C C . LYS A 1 181 ? -1.862 1.120 14.827 1.00 90.12 181 LYS A C 1
ATOM 1483 O O . LYS A 1 181 ? -2.603 0.145 14.746 1.00 90.12 181 LYS A O 1
ATOM 1488 N N . VAL A 1 182 ? -2.244 2.312 15.272 1.00 92.69 182 VAL A N 1
ATOM 1489 C CA . VAL A 1 182 ? -3.651 2.702 15.373 1.00 92.69 182 VAL A CA 1
ATOM 1490 C C . VAL A 1 182 ? -3.965 3.503 14.121 1.00 92.69 182 VAL A C 1
ATOM 1492 O O . VAL A 1 182 ? -3.286 4.493 13.834 1.00 92.69 182 VAL A O 1
ATOM 1495 N N . VAL A 1 183 ? -4.936 3.030 13.350 1.00 93.69 183 VAL A N 1
ATOM 1496 C CA . VAL A 1 183 ? -5.294 3.604 12.053 1.00 93.69 183 VAL A CA 1
ATOM 1497 C C . VAL A 1 183 ? -6.697 4.164 12.138 1.00 93.69 183 VAL A C 1
ATOM 1499 O O . VAL A 1 183 ? -7.628 3.473 12.541 1.00 93.69 183 VAL A O 1
ATOM 1502 N N . LEU A 1 184 ? -6.842 5.414 11.735 1.00 93.00 184 LEU A N 1
ATOM 1503 C CA . LEU A 1 184 ? -8.125 6.063 11.579 1.00 93.00 184 LEU A CA 1
ATOM 1504 C C . LEU A 1 184 ? -8.622 5.857 10.149 1.00 93.00 184 LEU A C 1
ATOM 1506 O O . LEU A 1 184 ? -7.895 6.181 9.211 1.00 93.00 184 LEU A O 1
ATOM 1510 N N . ILE A 1 185 ? -9.838 5.342 9.985 1.00 92.12 185 ILE A N 1
ATOM 1511 C CA . ILE A 1 185 ? -10.491 5.164 8.688 1.00 92.12 185 ILE A CA 1
ATOM 1512 C C . ILE A 1 185 ? -11.672 6.125 8.594 1.00 92.12 185 ILE A C 1
ATOM 1514 O O . ILE A 1 185 ? -12.660 5.993 9.315 1.00 92.12 185 ILE A O 1
ATOM 1518 N N . TYR A 1 186 ? -11.558 7.094 7.695 1.00 88.25 186 TYR A N 1
ATOM 1519 C CA . TYR A 1 186 ? -12.612 8.042 7.372 1.00 88.25 186 TYR A CA 1
ATOM 1520 C C . TYR A 1 186 ? -13.601 7.371 6.423 1.00 88.25 186 TYR A C 1
ATOM 1522 O O . TYR A 1 186 ? -13.198 6.950 5.342 1.00 88.25 186 TYR A O 1
ATOM 1530 N N . ILE A 1 187 ? -14.874 7.280 6.805 1.00 86.69 187 ILE A N 1
ATOM 1531 C CA . ILE A 1 187 ? -15.932 6.741 5.946 1.00 86.69 187 ILE A CA 1
ATOM 1532 C C . ILE A 1 187 ? -16.855 7.891 5.525 1.00 86.69 187 ILE A C 1
ATOM 1534 O O . ILE A 1 187 ? -17.409 8.559 6.403 1.00 86.69 187 ILE A O 1
ATOM 1538 N N . PRO A 1 188 ? -17.019 8.153 4.216 1.00 82.50 188 PRO A N 1
ATOM 1539 C CA . PRO A 1 188 ? -18.056 9.041 3.711 1.00 82.50 188 PRO A CA 1
ATOM 1540 C C . PRO A 1 188 ? -19.443 8.554 4.116 1.00 82.50 188 PRO A C 1
ATOM 1542 O O . PRO A 1 188 ? -19.728 7.364 3.992 1.00 82.50 188 PRO A O 1
ATOM 1545 N N . GLU A 1 189 ? -20.333 9.456 4.516 1.00 76.25 189 GLU A N 1
ATOM 1546 C CA . GLU A 1 189 ? -21.724 9.102 4.849 1.00 76.25 189 GLU A CA 1
ATOM 1547 C C . GLU A 1 189 ? -22.429 8.350 3.717 1.00 76.25 189 GLU A C 1
ATOM 1549 O O . GLU A 1 189 ? -23.073 7.330 3.952 1.00 76.25 189 GLU A O 1
ATOM 1554 N N . THR A 1 190 ? -22.202 8.780 2.473 1.00 76.75 190 THR A N 1
ATOM 1555 C CA . THR A 1 190 ? -22.756 8.147 1.268 1.00 76.75 190 THR A CA 1
ATOM 1556 C C . THR A 1 190 ? -22.311 6.697 1.079 1.00 76.75 190 THR A C 1
ATOM 1558 O O . THR A 1 190 ? -22.936 5.958 0.321 1.00 76.75 190 THR A O 1
ATOM 1561 N N . GLU A 1 191 ? -21.222 6.282 1.730 1.00 82.31 191 GLU A N 1
ATOM 1562 C CA . GLU A 1 191 ? -20.686 4.925 1.659 1.00 82.31 191 GLU A CA 1
ATOM 1563 C C . GLU A 1 191 ? -21.063 4.071 2.875 1.00 82.31 191 GLU A C 1
ATOM 1565 O O . GLU A 1 191 ? -20.941 2.854 2.787 1.00 82.31 191 GLU A O 1
ATOM 1570 N N . ILE A 1 192 ? -21.523 4.641 3.997 1.00 83.62 192 ILE A N 1
ATOM 1571 C CA . ILE A 1 192 ? -21.805 3.871 5.228 1.00 83.62 192 ILE A CA 1
ATOM 1572 C C . ILE A 1 192 ? -22.935 2.859 5.006 1.00 83.62 192 ILE A C 1
ATOM 1574 O O . ILE A 1 192 ? -22.850 1.727 5.481 1.00 83.62 192 ILE A O 1
ATOM 1578 N N . GLU A 1 193 ? -23.970 3.237 4.258 1.00 84.19 193 GLU A N 1
ATOM 1579 C CA . GLU A 1 193 ? -25.160 2.404 4.035 1.00 84.19 193 GLU A CA 1
ATOM 1580 C C . GLU A 1 193 ? -24.966 1.319 2.966 1.00 84.19 193 GLU A C 1
ATOM 1582 O O . GLU A 1 193 ? -25.809 0.434 2.809 1.00 84.19 193 GLU A O 1
ATOM 1587 N N . LYS A 1 194 ? -23.848 1.336 2.229 1.00 87.25 194 LYS A N 1
ATOM 1588 C CA . LYS A 1 194 ? -23.571 0.353 1.173 1.00 87.25 194 LYS A CA 1
ATOM 1589 C C . LYS A 1 194 ? -23.022 -0.949 1.756 1.00 87.25 194 LYS A C 1
ATOM 1591 O O . LYS A 1 194 ? -21.891 -1.330 1.464 1.00 87.25 194 LYS A O 1
ATOM 1596 N N . ILE A 1 195 ? -23.848 -1.666 2.517 1.00 89.12 195 ILE A N 1
ATOM 1597 C CA . ILE A 1 195 ? -23.466 -2.812 3.367 1.00 89.12 195 ILE A CA 1
ATOM 1598 C C . ILE A 1 195 ? -22.599 -3.895 2.706 1.00 89.12 195 ILE A C 1
ATOM 1600 O O . ILE A 1 195 ? -21.797 -4.522 3.389 1.00 89.12 195 ILE A O 1
ATOM 1604 N N . HIS A 1 196 ? -22.705 -4.102 1.390 1.00 86.69 196 HIS A N 1
ATOM 1605 C CA . HIS A 1 196 ? -21.877 -5.070 0.659 1.00 86.69 196 HIS A CA 1
ATOM 1606 C C . HIS A 1 196 ? -20.563 -4.481 0.116 1.00 86.69 196 HIS A C 1
ATOM 1608 O O . HIS A 1 196 ? -19.624 -5.221 -0.153 1.00 86.69 196 HIS A O 1
ATOM 1614 N N . GLN A 1 197 ? -20.476 -3.160 -0.062 1.00 87.31 197 GLN A N 1
ATOM 1615 C CA . GLN A 1 197 ? -19.300 -2.474 -0.614 1.00 87.31 197 GLN A CA 1
ATOM 1616 C C . GLN A 1 197 ? -18.387 -1.930 0.487 1.00 87.31 197 GLN A C 1
ATOM 1618 O O . GLN A 1 197 ? -17.169 -2.066 0.391 1.00 87.31 197 GLN A O 1
ATOM 1623 N N . THR A 1 198 ? -18.956 -1.354 1.550 1.00 88.88 198 THR A N 1
ATOM 1624 C CA . THR A 1 198 ? -18.195 -0.740 2.649 1.00 88.88 198 THR A CA 1
ATOM 1625 C C . THR A 1 198 ? -17.195 -1.711 3.274 1.00 88.88 198 THR A C 1
ATOM 1627 O O . THR A 1 198 ? -16.024 -1.342 3.370 1.00 88.88 198 THR A O 1
ATOM 1630 N N . PRO A 1 199 ? -17.557 -2.968 3.614 1.00 91.69 199 PRO A N 1
ATOM 1631 C CA . PRO A 1 199 ? -16.591 -3.924 4.151 1.00 91.69 199 PRO A CA 1
ATOM 1632 C C . PRO A 1 199 ? -15.411 -4.162 3.207 1.00 91.69 199 PRO A C 1
ATOM 1634 O O . PRO A 1 199 ? -14.278 -4.267 3.663 1.00 91.69 199 PRO A O 1
ATOM 1637 N N . ILE A 1 200 ? -15.644 -4.181 1.892 1.00 90.69 200 ILE A N 1
ATOM 1638 C CA . ILE A 1 200 ? -14.590 -4.386 0.891 1.00 90.69 200 ILE A CA 1
ATOM 1639 C C . ILE A 1 200 ? -13.589 -3.229 0.925 1.00 90.69 200 ILE A C 1
ATOM 1641 O O . ILE A 1 200 ? -12.381 -3.465 0.969 1.00 90.69 200 ILE A O 1
ATOM 1645 N N . TYR A 1 201 ? -14.074 -1.985 0.962 1.00 88.69 201 TYR A N 1
ATOM 1646 C CA . TYR A 1 201 ? -13.207 -0.809 1.060 1.00 88.69 201 TYR A CA 1
ATOM 1647 C C . TYR A 1 201 ? -12.425 -0.763 2.372 1.00 88.69 201 TYR A C 1
ATOM 1649 O O . TYR A 1 201 ? -11.232 -0.467 2.375 1.00 88.69 201 TYR A O 1
ATOM 1657 N N . LEU A 1 202 ? -13.078 -1.095 3.487 1.00 91.69 202 LEU A N 1
ATOM 1658 C CA . LEU A 1 202 ? -12.429 -1.123 4.793 1.00 91.69 202 LEU A CA 1
ATOM 1659 C C . LEU A 1 202 ? -11.316 -2.173 4.838 1.00 91.69 202 LEU A C 1
ATOM 1661 O O . LEU A 1 202 ? -10.201 -1.870 5.262 1.00 91.69 202 LEU A O 1
ATOM 1665 N N . LEU A 1 203 ? -11.588 -3.386 4.350 1.00 93.19 203 LEU A N 1
ATOM 1666 C CA . LEU A 1 203 ? -10.586 -4.446 4.256 1.00 93.19 203 LEU A CA 1
ATOM 1667 C C . LEU A 1 203 ? -9.416 -4.028 3.358 1.00 93.19 203 LEU A C 1
ATOM 1669 O O . LEU A 1 203 ? -8.264 -4.257 3.728 1.00 93.19 203 LEU A O 1
ATOM 1673 N N . HIS A 1 204 ? -9.689 -3.371 2.228 1.00 92.31 204 HIS A N 1
ATOM 1674 C CA . HIS A 1 204 ? -8.655 -2.891 1.308 1.00 92.31 204 HIS A CA 1
ATOM 1675 C C . HIS A 1 204 ? -7.670 -1.966 2.029 1.00 92.31 204 HIS A C 1
ATOM 1677 O O . HIS A 1 204 ? -6.455 -2.188 1.999 1.00 92.31 204 HIS A O 1
ATOM 1683 N N . GLU A 1 205 ? -8.195 -0.989 2.763 1.00 90.00 205 GLU A N 1
ATOM 1684 C CA . GLU A 1 205 ? -7.384 -0.065 3.545 1.00 90.00 205 GLU A CA 1
ATOM 1685 C C . GLU A 1 205 ? -6.617 -0.755 4.680 1.00 90.00 205 GLU A C 1
ATOM 1687 O O . GLU A 1 205 ? -5.429 -0.496 4.900 1.00 90.00 205 GLU A O 1
ATOM 1692 N N . VAL A 1 206 ? -7.251 -1.708 5.363 1.00 92.88 206 VAL A N 1
ATOM 1693 C CA . VAL A 1 206 ? -6.605 -2.499 6.416 1.00 92.88 206 VAL A CA 1
ATOM 1694 C C . VAL A 1 206 ? -5.432 -3.312 5.872 1.00 92.88 206 VAL A C 1
ATOM 1696 O O . VAL A 1 206 ? -4.374 -3.357 6.510 1.00 92.88 206 VAL A O 1
ATOM 1699 N N . TYR A 1 207 ? -5.535 -3.886 4.671 1.00 93.19 207 TYR A N 1
ATOM 1700 C CA . TYR A 1 207 ? -4.442 -4.650 4.061 1.00 93.19 207 TYR A CA 1
ATOM 1701 C C . TYR A 1 207 ? -3.233 -3.799 3.656 1.00 93.19 207 TYR A C 1
ATOM 1703 O O . TYR A 1 207 ? -2.118 -4.332 3.573 1.00 93.19 207 TYR A O 1
ATOM 1711 N N . HIS A 1 208 ? -3.378 -2.474 3.520 1.00 89.94 208 HIS A N 1
ATOM 1712 C CA . HIS A 1 208 ? -2.223 -1.577 3.394 1.00 89.94 208 HIS A CA 1
ATOM 1713 C C . HIS A 1 208 ? -1.370 -1.512 4.664 1.00 89.94 208 HIS A C 1
ATOM 1715 O O . HIS A 1 208 ? -0.208 -1.096 4.573 1.00 89.94 208 HIS A O 1
ATOM 1721 N N . VAL A 1 209 ? -1.891 -1.939 5.819 1.00 89.62 209 VAL A N 1
ATOM 1722 C CA . VAL A 1 209 ? -1.233 -1.787 7.126 1.00 89.62 209 VAL A CA 1
ATOM 1723 C C . VAL A 1 209 ? -1.011 -3.117 7.853 1.00 89.62 209 VAL A C 1
ATOM 1725 O O . VAL A 1 209 ? 0.087 -3.346 8.361 1.00 89.62 209 VAL A O 1
ATOM 1728 N N . LEU A 1 210 ? -2.018 -3.993 7.893 1.00 91.00 210 LEU A N 1
ATOM 1729 C CA . LEU A 1 210 ? -2.045 -5.201 8.726 1.00 91.00 210 LEU A CA 1
ATOM 1730 C C . LEU A 1 210 ? -0.986 -6.240 8.327 1.00 91.00 210 LEU A C 1
ATOM 1732 O O . LEU A 1 210 ? -0.429 -6.940 9.177 1.00 91.00 210 LEU A O 1
ATOM 1736 N N . THR A 1 211 ? -0.696 -6.334 7.030 1.00 90.50 211 THR A N 1
ATOM 1737 C CA . THR A 1 211 ? 0.213 -7.334 6.447 1.00 90.50 211 THR A CA 1
ATOM 1738 C C . THR A 1 211 ? 1.573 -6.733 6.095 1.00 90.50 211 THR A C 1
ATOM 1740 O O . THR A 1 211 ? 1.700 -5.537 5.788 1.00 90.50 211 THR A O 1
ATOM 1743 N N . LYS A 1 212 ? 2.615 -7.566 6.156 1.00 86.56 212 LYS A N 1
ATOM 1744 C CA . LYS A 1 212 ? 4.014 -7.141 6.023 1.00 86.56 212 LYS A CA 1
ATOM 1745 C C . LYS A 1 212 ? 4.799 -8.079 5.121 1.00 86.56 212 LYS A C 1
ATOM 1747 O O . LYS A 1 212 ? 5.114 -7.696 3.994 1.00 86.56 212 LYS A O 1
ATOM 1752 N N . GLU A 1 213 ? 5.096 -9.281 5.599 1.00 87.12 213 GLU A N 1
ATOM 1753 C CA . GLU A 1 213 ? 5.931 -10.262 4.900 1.00 87.12 213 GLU A CA 1
ATOM 1754 C C . GLU A 1 213 ? 5.266 -10.756 3.612 1.00 87.12 213 GLU A C 1
ATOM 1756 O O . GLU A 1 213 ? 5.921 -10.926 2.577 1.00 87.12 213 GLU A O 1
ATOM 1761 N N . GLU A 1 214 ? 3.941 -10.884 3.648 1.00 92.19 214 GLU A N 1
ATOM 1762 C CA . GLU A 1 214 ? 3.086 -11.298 2.536 1.00 92.19 214 GLU A CA 1
ATOM 1763 C C . GLU A 1 214 ? 3.162 -10.298 1.376 1.00 92.19 214 GLU A C 1
ATOM 1765 O O . GLU A 1 214 ? 2.991 -10.657 0.216 1.00 92.19 214 GLU A O 1
ATOM 1770 N N . ARG A 1 215 ? 3.508 -9.037 1.661 1.00 90.81 215 ARG A N 1
ATOM 1771 C CA . ARG A 1 215 ? 3.622 -7.970 0.657 1.00 90.81 215 ARG A CA 1
ATOM 1772 C C . ARG A 1 215 ? 4.919 -8.021 -0.137 1.00 90.81 215 ARG A C 1
ATOM 1774 O O . ARG A 1 215 ? 5.073 -7.204 -1.040 1.00 90.81 215 ARG A O 1
ATOM 1781 N N . CYS A 1 216 ? 5.871 -8.886 0.224 1.00 92.62 216 CYS A N 1
ATOM 1782 C CA . CYS A 1 216 ? 7.156 -9.056 -0.467 1.00 92.62 216 CYS A CA 1
ATOM 1783 C C . CYS A 1 216 ? 7.836 -7.709 -0.809 1.00 92.62 216 CYS A C 1
ATOM 1785 O O . CYS A 1 216 ? 8.199 -7.443 -1.955 1.00 92.62 216 CYS A O 1
ATOM 1787 N N . ARG A 1 217 ? 7.937 -6.791 0.172 1.00 92.00 217 ARG A N 1
ATOM 1788 C CA . ARG A 1 217 ? 8.362 -5.395 -0.073 1.00 92.00 217 ARG A CA 1
ATOM 1789 C C . ARG A 1 217 ? 9.759 -5.282 -0.692 1.00 92.00 217 ARG A C 1
ATOM 1791 O O . ARG A 1 217 ? 9.950 -4.434 -1.560 1.00 92.00 217 ARG A O 1
ATOM 1798 N N . VAL A 1 218 ? 10.686 -6.141 -0.271 1.00 92.75 218 VAL A N 1
ATOM 1799 C CA . VAL A 1 218 ? 12.058 -6.185 -0.793 1.00 92.75 218 VAL A CA 1
ATOM 1800 C C . VAL A 1 218 ? 12.048 -6.587 -2.266 1.00 92.75 218 VAL A C 1
ATOM 1802 O O . VAL A 1 218 ? 12.558 -5.848 -3.102 1.00 92.75 218 VAL A O 1
ATOM 1805 N N . ASP A 1 219 ? 11.387 -7.694 -2.617 1.00 93.06 219 ASP A N 1
ATOM 1806 C CA . ASP A 1 219 ? 11.288 -8.142 -4.010 1.00 93.06 219 ASP A CA 1
ATOM 1807 C C . ASP A 1 219 ? 10.614 -7.098 -4.908 1.00 93.06 219 ASP A C 1
ATOM 1809 O O . ASP A 1 219 ? 11.078 -6.848 -6.019 1.00 93.06 219 ASP A O 1
ATOM 1813 N N . ARG A 1 220 ? 9.566 -6.424 -4.412 1.00 93.81 220 ARG A N 1
ATOM 1814 C CA . ARG A 1 220 ? 8.920 -5.311 -5.127 1.00 93.81 220 ARG A CA 1
ATOM 1815 C C . ARG A 1 220 ? 9.882 -4.160 -5.397 1.00 93.81 220 ARG A C 1
ATOM 1817 O O . ARG A 1 220 ? 9.910 -3.666 -6.518 1.00 93.81 220 ARG A O 1
ATOM 1824 N N . ALA A 1 221 ? 10.684 -3.755 -4.412 1.00 93.88 221 ALA A N 1
ATOM 1825 C CA . ALA A 1 221 ? 11.682 -2.701 -4.589 1.00 93.88 221 ALA A CA 1
ATOM 1826 C C . ALA A 1 221 ? 12.739 -3.086 -5.636 1.00 93.88 221 ALA A C 1
ATOM 1828 O O . ALA A 1 221 ? 13.034 -2.295 -6.529 1.00 93.88 221 ALA A O 1
ATOM 1829 N N . ARG A 1 222 ? 13.236 -4.330 -5.592 1.00 94.38 222 ARG A N 1
ATOM 1830 C CA . ARG A 1 222 ? 14.188 -4.858 -6.584 1.00 94.38 222 ARG A CA 1
A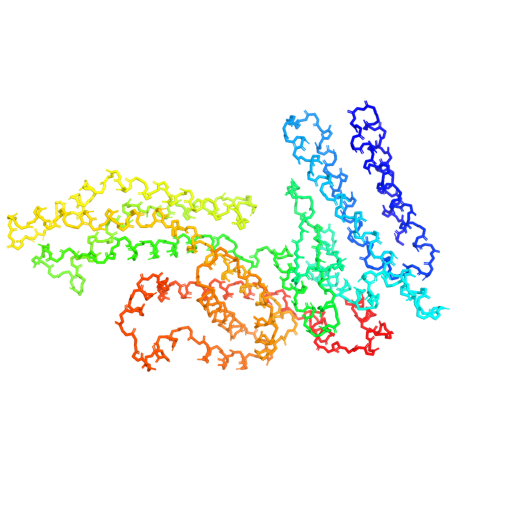TOM 1831 C C . ARG A 1 222 ? 13.616 -4.817 -7.999 1.00 94.38 222 ARG A C 1
ATOM 1833 O O . ARG A 1 222 ? 14.291 -4.387 -8.926 1.00 94.38 222 ARG A O 1
ATOM 1840 N N . ARG A 1 223 ? 12.368 -5.264 -8.174 1.00 94.50 223 ARG A N 1
ATOM 1841 C CA . ARG A 1 223 ? 11.716 -5.267 -9.492 1.00 94.50 223 ARG A CA 1
ATOM 1842 C C . ARG A 1 223 ? 11.357 -3.874 -9.966 1.00 94.50 223 ARG A C 1
ATOM 1844 O O . ARG A 1 223 ? 11.451 -3.622 -11.156 1.00 94.50 223 ARG A O 1
ATOM 1851 N N . MET A 1 224 ? 11.022 -2.962 -9.060 1.00 94.12 224 MET A N 1
ATOM 1852 C CA . MET A 1 224 ? 10.791 -1.563 -9.400 1.00 94.12 224 MET A CA 1
ATOM 1853 C C . MET A 1 224 ? 12.039 -0.907 -10.007 1.00 94.12 224 MET A C 1
ATOM 1855 O O . MET A 1 224 ? 11.902 -0.244 -11.025 1.00 94.12 224 MET A O 1
ATOM 1859 N N . GLU A 1 225 ? 13.243 -1.163 -9.478 1.00 94.81 225 GLU A N 1
ATOM 1860 C CA . GLU A 1 225 ? 14.504 -0.722 -10.110 1.00 94.81 225 GLU A CA 1
ATOM 1861 C C . GLU A 1 225 ? 14.642 -1.266 -11.546 1.00 94.81 225 GLU A C 1
ATOM 1863 O O . GLU A 1 225 ? 14.944 -0.516 -12.473 1.00 94.81 225 GLU A O 1
ATOM 1868 N N . THR A 1 226 ? 14.343 -2.553 -11.766 1.00 94.31 226 THR A N 1
ATOM 1869 C CA . THR A 1 226 ? 14.362 -3.162 -13.110 1.00 94.31 226 THR A CA 1
ATOM 1870 C C . THR A 1 226 ? 13.313 -2.556 -14.049 1.00 94.31 226 THR A C 1
ATOM 1872 O O . THR A 1 226 ? 13.604 -2.297 -15.212 1.00 94.31 226 THR A O 1
ATOM 1875 N N . HIS A 1 227 ? 12.098 -2.304 -13.562 1.00 94.06 227 HIS A N 1
ATOM 1876 C CA . HIS A 1 227 ? 11.031 -1.707 -14.363 1.00 94.06 227 HIS A CA 1
ATOM 1877 C C . HIS A 1 227 ? 11.356 -0.270 -14.775 1.00 94.06 227 HIS A C 1
ATOM 1879 O O . HIS A 1 227 ? 11.113 0.119 -15.918 1.00 94.06 227 HIS A O 1
ATOM 1885 N N . VAL A 1 228 ? 11.928 0.517 -13.856 1.00 94.12 228 VAL A N 1
ATOM 1886 C CA . VAL A 1 228 ? 12.401 1.871 -14.161 1.00 94.12 228 VAL A CA 1
ATOM 1887 C C . VAL A 1 228 ? 13.544 1.801 -15.170 1.00 94.12 228 VAL A C 1
ATOM 1889 O O . VAL A 1 228 ? 13.505 2.539 -16.148 1.00 94.12 228 VAL A O 1
ATOM 1892 N N . LEU A 1 229 ? 14.485 0.859 -15.029 1.00 94.94 229 LEU A N 1
ATOM 1893 C CA . LEU A 1 229 ? 15.535 0.645 -16.027 1.00 94.94 229 LEU A CA 1
ATOM 1894 C C . LEU A 1 229 ? 14.974 0.379 -17.418 1.00 94.94 229 LEU A C 1
ATOM 1896 O O . LEU A 1 229 ? 15.395 1.023 -18.379 1.00 94.94 229 LEU A O 1
ATOM 1900 N N . ASN A 1 230 ? 14.018 -0.535 -17.529 1.00 92.62 230 ASN A N 1
ATOM 1901 C CA . ASN A 1 230 ? 13.400 -0.882 -18.801 1.00 92.62 230 ASN A CA 1
ATOM 1902 C C . ASN A 1 230 ? 12.686 0.317 -19.437 1.00 92.62 230 ASN A C 1
ATOM 1904 O O . ASN A 1 230 ? 12.806 0.541 -20.644 1.00 92.62 230 ASN A O 1
ATOM 1908 N N . ALA A 1 231 ? 11.966 1.104 -18.638 1.00 90.81 231 ALA A N 1
ATOM 1909 C CA . ALA A 1 231 ? 11.240 2.276 -19.113 1.00 90.81 231 ALA A CA 1
ATOM 1910 C C . ALA A 1 231 ? 12.177 3.430 -19.517 1.00 90.81 231 ALA A C 1
ATOM 1912 O O . ALA A 1 231 ? 12.017 4.027 -20.583 1.00 90.81 231 ALA A O 1
ATOM 1913 N N . ILE A 1 232 ? 13.189 3.715 -18.697 1.00 93.25 232 ILE A N 1
ATOM 1914 C CA . ILE A 1 232 ? 14.168 4.777 -18.943 1.00 93.25 232 ILE A CA 1
ATOM 1915 C C . ILE A 1 232 ? 15.073 4.422 -20.121 1.00 93.25 232 ILE A C 1
ATOM 1917 O O . ILE A 1 232 ? 15.300 5.271 -20.976 1.00 93.25 232 ILE A O 1
ATOM 1921 N N . SER A 1 233 ? 15.508 3.167 -20.252 1.00 93.19 233 SER A N 1
ATOM 1922 C CA . SER A 1 233 ? 16.314 2.724 -21.400 1.00 93.19 233 SER A CA 1
ATOM 1923 C C . SER A 1 233 ? 15.552 2.870 -22.720 1.00 93.19 233 SER A C 1
ATOM 1925 O O . SER A 1 233 ? 16.108 3.367 -23.698 1.00 93.19 233 SER A O 1
ATOM 1927 N N . GLN A 1 234 ? 14.259 2.514 -22.748 1.00 90.44 234 GLN A N 1
ATOM 1928 C CA . GLN A 1 234 ? 13.406 2.740 -23.923 1.00 90.44 234 GLN A CA 1
ATOM 1929 C C . GLN A 1 234 ? 13.331 4.224 -24.307 1.00 90.44 234 GLN A C 1
ATOM 1931 O O . GLN A 1 234 ? 13.346 4.547 -25.493 1.00 90.44 234 GLN A O 1
ATOM 1936 N N . ARG A 1 235 ? 13.270 5.126 -23.318 1.00 91.00 235 ARG A N 1
ATOM 1937 C CA . ARG A 1 235 ? 13.245 6.577 -23.553 1.00 91.00 235 ARG A CA 1
ATOM 1938 C C . ARG A 1 235 ? 14.599 7.114 -24.006 1.00 91.00 235 ARG A C 1
ATOM 1940 O O . ARG A 1 235 ? 14.639 7.879 -24.960 1.00 91.00 235 ARG A O 1
ATOM 1947 N N . LEU A 1 236 ? 15.697 6.683 -23.388 1.00 93.62 236 LEU A N 1
ATOM 1948 C CA . LEU A 1 236 ? 17.050 7.127 -23.738 1.00 93.62 236 LEU A CA 1
ATOM 1949 C C . LEU A 1 236 ? 17.421 6.785 -25.177 1.00 93.62 236 LEU A C 1
ATOM 1951 O O . LEU A 1 236 ? 17.984 7.621 -25.880 1.00 93.62 236 LEU A O 1
ATOM 1955 N N . PHE A 1 237 ? 17.068 5.583 -25.633 1.00 93.19 237 PHE A N 1
ATOM 1956 C CA . PHE A 1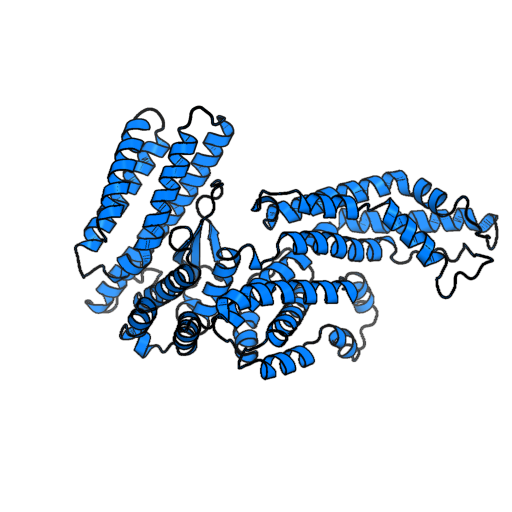 237 ? 17.369 5.128 -26.992 1.00 93.19 237 PHE A CA 1
ATOM 1957 C C . PHE A 1 237 ? 16.237 5.372 -27.992 1.00 93.19 237 PHE A C 1
ATOM 1959 O O . PHE A 1 237 ? 16.254 4.827 -29.100 1.00 93.19 237 PHE A O 1
ATOM 1966 N N . ARG A 1 238 ? 15.250 6.196 -27.634 1.00 89.06 238 ARG A N 1
ATOM 1967 C CA . ARG A 1 238 ? 14.164 6.562 -28.537 1.00 89.06 238 ARG A CA 1
ATOM 1968 C C . ARG A 1 238 ? 14.729 7.289 -29.755 1.00 89.06 238 ARG A C 1
ATOM 1970 O O . ARG A 1 238 ? 15.398 8.307 -29.615 1.00 89.06 238 ARG A O 1
ATOM 1977 N N . ASN A 1 239 ? 14.439 6.766 -30.947 1.00 87.69 239 ASN A N 1
ATOM 1978 C CA . ASN A 1 239 ? 14.974 7.257 -32.225 1.00 87.69 239 ASN A CA 1
ATOM 1979 C C . ASN A 1 239 ? 16.514 7.240 -32.318 1.00 87.69 239 ASN A C 1
ATOM 1981 O O . ASN A 1 239 ? 17.085 7.965 -33.127 1.00 87.69 239 ASN A O 1
ATOM 1985 N N . VAL A 1 240 ? 17.185 6.407 -31.518 1.00 89.25 240 VAL A N 1
ATOM 1986 C CA . VAL A 1 240 ? 18.641 6.233 -31.554 1.00 89.25 240 VAL A CA 1
ATOM 1987 C C . VAL A 1 240 ? 18.970 4.908 -32.224 1.00 89.25 240 VAL A C 1
ATOM 1989 O O . VAL A 1 240 ? 18.444 3.862 -31.834 1.00 89.25 240 VAL A O 1
ATOM 1992 N N . ASN A 1 241 ? 19.859 4.943 -33.213 1.00 86.25 241 ASN A N 1
ATOM 1993 C CA . ASN A 1 241 ? 20.307 3.756 -33.925 1.00 86.25 241 ASN A CA 1
ATOM 1994 C C . ASN A 1 241 ? 21.794 3.875 -34.294 1.00 86.25 241 ASN A C 1
ATOM 1996 O O . ASN A 1 241 ? 22.218 4.880 -34.861 1.00 86.25 241 ASN A O 1
ATOM 2000 N N . PHE A 1 242 ? 22.564 2.833 -33.988 1.00 85.56 242 PHE A N 1
ATOM 2001 C CA . PHE A 1 242 ? 23.991 2.717 -34.285 1.00 85.56 242 PHE A CA 1
ATOM 2002 C C . PHE A 1 242 ? 24.294 2.059 -35.653 1.00 85.56 242 PHE A C 1
ATOM 2004 O O . PHE A 1 242 ? 25.402 1.574 -35.867 1.00 85.56 242 PHE A O 1
ATOM 2011 N N . ASP A 1 243 ? 23.360 2.066 -36.611 1.00 79.44 243 ASP A N 1
ATOM 2012 C CA . ASP A 1 243 ? 23.477 1.454 -37.955 1.00 79.44 243 ASP A CA 1
ATOM 2013 C C . ASP A 1 243 ? 24.694 1.908 -38.791 1.00 79.44 243 ASP A C 1
ATOM 2015 O O . ASP A 1 243 ? 25.084 1.235 -39.757 1.00 79.44 243 ASP A O 1
ATOM 2019 N N . CYS A 1 244 ? 25.311 3.044 -38.448 1.00 74.06 244 CYS A N 1
ATOM 2020 C CA . CYS A 1 244 ? 26.561 3.496 -39.065 1.00 74.06 244 CYS A CA 1
ATOM 2021 C C . CYS A 1 244 ? 27.781 2.633 -38.675 1.00 74.06 244 CYS A C 1
ATOM 2023 O O . CYS A 1 244 ? 28.837 2.737 -39.308 1.00 74.06 244 CYS A O 1
ATOM 2025 N N . ILE A 1 245 ? 27.620 1.747 -37.687 1.00 77.00 245 ILE A N 1
ATOM 2026 C CA . ILE A 1 245 ? 28.619 0.814 -37.169 1.00 77.00 245 ILE A CA 1
ATOM 2027 C C . ILE A 1 245 ? 28.233 -0.607 -37.599 1.00 77.00 245 ILE A C 1
ATOM 2029 O O . ILE A 1 245 ? 27.142 -1.093 -37.307 1.00 77.00 245 ILE A O 1
ATOM 2033 N N . VAL A 1 246 ? 29.134 -1.296 -38.299 1.00 74.25 246 VAL A N 1
ATOM 2034 C CA . VAL A 1 246 ? 28.925 -2.671 -38.784 1.00 74.25 246 VAL A CA 1
ATOM 2035 C C . VAL A 1 246 ? 29.993 -3.611 -38.227 1.00 74.25 246 VAL A C 1
ATOM 2037 O O . VAL A 1 246 ? 31.043 -3.173 -37.770 1.00 74.25 246 VAL A O 1
ATOM 2040 N N . THR A 1 247 ? 29.760 -4.921 -38.256 1.00 67.94 247 THR A N 1
ATOM 2041 C CA . THR A 1 247 ? 30.765 -5.925 -37.869 1.00 67.94 247 THR A CA 1
ATOM 2042 C C . THR A 1 247 ? 30.964 -6.945 -38.988 1.00 67.94 247 THR A C 1
ATOM 2044 O O . THR A 1 247 ? 30.021 -7.272 -39.703 1.00 67.94 247 THR A O 1
ATOM 2047 N N . GLU A 1 248 ? 32.191 -7.450 -39.152 1.00 58.03 248 GLU A N 1
ATOM 2048 C CA . GLU A 1 248 ? 32.488 -8.541 -40.096 1.00 58.03 248 GLU A CA 1
ATOM 2049 C C . GLU A 1 248 ? 32.094 -9.918 -39.561 1.00 58.03 248 GLU A C 1
ATOM 2051 O O . GLU A 1 248 ? 31.905 -10.855 -40.335 1.00 58.03 248 GLU A O 1
ATOM 2056 N N . LYS A 1 249 ? 31.981 -10.059 -38.236 1.00 57.69 249 LYS A N 1
ATOM 2057 C CA . LYS A 1 249 ? 31.562 -11.302 -37.594 1.00 57.69 249 LYS A CA 1
ATOM 2058 C C . LYS A 1 249 ? 30.086 -11.189 -37.248 1.00 57.69 249 LYS A C 1
ATOM 2060 O O . LYS A 1 249 ? 29.725 -10.490 -36.310 1.00 57.69 249 LYS A O 1
ATOM 2065 N N . LEU A 1 250 ? 29.239 -11.903 -37.985 1.00 53.19 250 LEU A N 1
ATOM 2066 C CA . LEU A 1 250 ? 27.858 -12.153 -37.571 1.00 53.19 250 LEU A CA 1
ATOM 2067 C C . LEU A 1 250 ? 27.882 -12.865 -36.210 1.00 53.19 250 LEU A C 1
ATOM 2069 O O . LEU A 1 250 ? 28.168 -14.059 -36.131 1.00 53.19 250 LEU A O 1
ATOM 2073 N N . PHE A 1 251 ? 27.610 -12.138 -35.128 1.00 53.12 251 PHE A N 1
ATOM 2074 C CA . PHE A 1 251 ? 27.381 -12.719 -33.806 1.00 53.12 251 PHE A CA 1
ATOM 2075 C C . PHE A 1 251 ? 25.936 -13.248 -33.739 1.00 53.12 251 PHE A C 1
ATOM 2077 O O . PHE A 1 251 ? 25.087 -12.707 -33.033 1.00 53.12 251 PHE A O 1
ATOM 2084 N N . GLY A 1 252 ? 25.637 -14.288 -34.527 1.00 53.56 252 GLY A N 1
ATOM 2085 C CA . GLY A 1 252 ? 24.279 -14.837 -34.654 1.00 53.56 252 GLY A CA 1
ATOM 2086 C C . GLY A 1 252 ? 23.249 -13.794 -35.116 1.00 53.56 252 GLY A C 1
ATOM 2087 O O . GLY A 1 252 ? 23.586 -12.888 -35.875 1.00 53.56 252 GLY A O 1
ATOM 2088 N N . ASP A 1 253 ? 22.010 -13.904 -34.627 1.00 54.31 253 ASP A N 1
ATOM 2089 C CA . ASP A 1 253 ? 20.892 -12.991 -34.937 1.00 54.31 253 ASP A CA 1
ATOM 2090 C C . ASP A 1 253 ? 20.972 -11.618 -34.220 1.00 54.31 253 ASP A C 1
ATOM 2092 O O . ASP A 1 253 ? 20.046 -10.812 -34.326 1.00 54.31 253 ASP A O 1
ATOM 2096 N N . THR A 1 254 ? 22.045 -11.323 -33.469 1.00 64.00 254 THR A N 1
ATOM 2097 C CA . THR A 1 254 ? 22.115 -10.126 -32.602 1.00 64.00 254 THR A CA 1
ATOM 2098 C C . THR A 1 254 ? 22.705 -8.933 -33.354 1.00 64.00 254 THR A C 1
ATOM 2100 O O . THR A 1 254 ? 23.812 -9.018 -33.891 1.00 64.00 254 THR A O 1
ATOM 2103 N N . LYS A 1 255 ? 21.993 -7.799 -33.388 1.00 78.56 255 LYS A N 1
ATOM 2104 C CA . LYS A 1 255 ? 22.434 -6.597 -34.115 1.00 78.56 255 LYS A CA 1
ATOM 2105 C C . LYS A 1 255 ? 23.508 -5.837 -33.329 1.00 78.56 255 LYS A C 1
ATOM 2107 O O . LYS A 1 255 ? 23.486 -5.798 -32.103 1.00 78.56 255 LYS A O 1
ATOM 2112 N N . VAL A 1 256 ? 24.436 -5.187 -34.041 1.00 81.00 256 VAL A N 1
ATOM 2113 C CA . VAL A 1 256 ? 25.490 -4.332 -33.445 1.00 81.00 256 VAL A CA 1
ATOM 2114 C C . VAL A 1 256 ? 24.888 -3.238 -32.556 1.00 81.00 256 VAL A C 1
ATOM 2116 O O . VAL A 1 256 ? 25.417 -2.964 -31.481 1.00 81.00 256 VAL A O 1
ATOM 2119 N N . ASP A 1 257 ? 23.753 -2.678 -32.976 1.00 85.62 257 ASP A N 1
ATOM 2120 C CA . ASP A 1 257 ? 22.961 -1.709 -32.216 1.00 85.62 257 ASP A CA 1
ATOM 2121 C C . ASP A 1 257 ? 22.595 -2.219 -30.810 1.00 85.62 257 ASP A C 1
ATOM 2123 O O . ASP A 1 257 ? 22.856 -1.533 -29.821 1.00 85.62 257 ASP A O 1
ATOM 2127 N N . ASP A 1 258 ? 22.101 -3.456 -30.701 1.00 87.31 258 ASP A N 1
ATOM 2128 C CA . ASP A 1 258 ? 21.714 -4.063 -29.422 1.00 87.31 258 ASP A CA 1
ATOM 2129 C C . ASP A 1 258 ? 22.924 -4.269 -28.501 1.00 87.31 258 ASP A C 1
ATOM 2131 O O . ASP A 1 258 ? 22.836 -4.055 -27.292 1.00 87.31 258 ASP A O 1
ATOM 2135 N N . ILE A 1 259 ? 24.076 -4.652 -29.067 1.00 87.62 259 ILE A N 1
ATOM 2136 C CA . ILE A 1 259 ? 25.321 -4.858 -28.311 1.00 87.62 259 ILE A CA 1
ATOM 2137 C C . ILE A 1 259 ? 25.803 -3.536 -27.705 1.00 87.62 259 ILE A C 1
ATOM 2139 O O . ILE A 1 259 ? 26.162 -3.496 -26.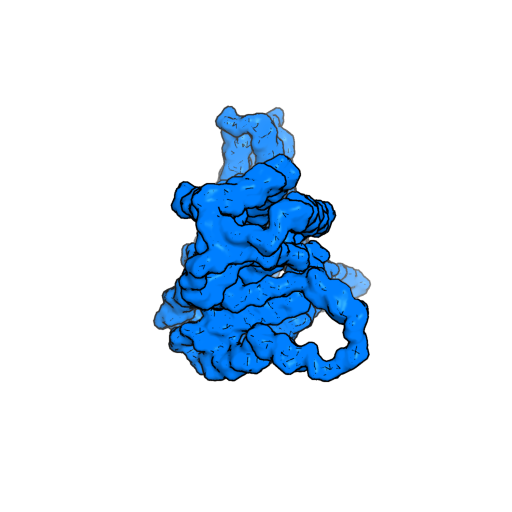529 1.00 87.62 259 ILE A O 1
ATOM 2143 N N . ILE A 1 260 ? 25.815 -2.458 -28.495 1.00 89.25 260 ILE A N 1
ATOM 2144 C CA . ILE A 1 260 ? 26.268 -1.140 -28.030 1.00 89.25 260 ILE A CA 1
ATOM 2145 C C . ILE A 1 260 ? 25.309 -0.594 -26.973 1.00 89.25 260 ILE A C 1
ATOM 2147 O O . ILE A 1 260 ? 25.753 -0.185 -25.902 1.00 89.25 260 ILE A O 1
ATOM 2151 N N . LYS A 1 261 ? 23.996 -0.639 -27.230 1.00 92.81 261 LYS A N 1
ATOM 2152 C CA . LYS A 1 261 ? 22.982 -0.179 -26.272 1.00 92.81 261 LYS A CA 1
ATOM 2153 C C . LYS A 1 261 ? 23.061 -0.942 -24.956 1.00 92.81 261 LYS A C 1
ATOM 2155 O O . LYS A 1 261 ? 23.025 -0.320 -23.900 1.00 92.81 261 LYS A O 1
ATOM 2160 N N . LYS A 1 262 ? 23.219 -2.268 -25.008 1.00 91.31 262 LYS A N 1
ATOM 2161 C CA . LYS A 1 262 ? 23.380 -3.097 -23.810 1.00 91.31 262 LYS A CA 1
ATOM 2162 C C . LYS A 1 262 ? 24.604 -2.682 -22.992 1.00 91.31 262 LYS A C 1
ATOM 2164 O O . LYS A 1 262 ? 24.485 -2.522 -21.783 1.00 91.31 262 LYS A O 1
ATOM 2169 N N . GLU A 1 263 ? 25.747 -2.461 -23.636 1.00 91.31 263 GLU A N 1
ATOM 2170 C CA . GLU A 1 263 ? 26.961 -2.039 -22.929 1.00 91.31 263 GLU A CA 1
ATOM 2171 C C . GLU A 1 263 ? 26.823 -0.651 -22.295 1.00 91.31 263 GLU A C 1
ATOM 2173 O O . GLU A 1 263 ? 27.247 -0.443 -21.158 1.00 91.31 263 GLU A O 1
ATOM 2178 N N . LEU A 1 264 ? 26.195 0.292 -23.002 1.00 94.62 264 LEU A N 1
ATOM 2179 C CA . LEU A 1 264 ? 25.907 1.619 -22.459 1.00 94.62 264 LEU A CA 1
ATOM 2180 C C . LEU A 1 264 ? 24.985 1.528 -21.241 1.00 94.62 264 LEU A C 1
ATOM 2182 O O . LEU A 1 264 ? 25.269 2.138 -20.215 1.00 94.62 264 LEU A O 1
ATOM 2186 N N . VAL A 1 265 ? 23.930 0.712 -21.309 1.00 94.88 265 VAL A N 1
ATOM 2187 C CA . VAL A 1 265 ? 23.023 0.473 -20.178 1.00 94.88 265 VAL A CA 1
ATOM 2188 C C . VAL A 1 265 ? 23.757 -0.104 -18.970 1.00 94.88 265 VAL A C 1
ATOM 2190 O O . VAL A 1 265 ? 23.607 0.422 -17.869 1.00 94.88 265 VAL A O 1
ATOM 2193 N N . GLU A 1 266 ? 24.556 -1.155 -19.163 1.00 92.38 266 GLU A N 1
ATOM 2194 C CA . GLU A 1 266 ? 25.311 -1.802 -18.080 1.00 92.38 266 GLU A CA 1
ATOM 2195 C C . GLU A 1 266 ? 26.306 -0.838 -17.420 1.00 92.38 266 GLU A C 1
ATOM 2197 O O . GLU A 1 266 ? 26.513 -0.886 -16.205 1.00 92.38 266 GLU A O 1
ATOM 2202 N N . ARG A 1 267 ? 26.890 0.075 -18.204 1.00 92.69 267 ARG A N 1
ATOM 2203 C CA . ARG A 1 267 ? 27.782 1.116 -17.692 1.00 92.69 267 ARG A CA 1
ATOM 2204 C C . ARG A 1 267 ? 27.036 2.193 -16.911 1.00 92.69 267 ARG A C 1
ATOM 2206 O O . ARG A 1 267 ? 27.458 2.562 -15.817 1.00 92.69 267 ARG A O 1
ATOM 2213 N N . TRP A 1 268 ? 25.977 2.733 -17.497 1.00 95.44 268 TRP A N 1
ATOM 2214 C CA . TRP A 1 268 ? 25.244 3.871 -16.954 1.00 95.44 268 TRP A CA 1
ATOM 2215 C C . TRP A 1 268 ? 24.435 3.512 -15.714 1.00 95.44 268 TRP A C 1
ATOM 2217 O O . TRP A 1 268 ? 24.304 4.323 -14.797 1.00 95.44 268 TRP A O 1
ATOM 2227 N N . PHE A 1 269 ? 23.913 2.288 -15.675 1.00 95.12 269 PHE A N 1
ATOM 2228 C CA . PHE A 1 269 ? 22.985 1.843 -14.650 1.00 95.12 269 PHE A CA 1
ATOM 2229 C C . PHE A 1 269 ? 23.487 0.558 -13.990 1.00 95.12 269 PHE A C 1
ATOM 2231 O O . PHE A 1 269 ? 23.029 -0.535 -14.331 1.00 95.12 269 PHE A O 1
ATOM 2238 N N . PRO A 1 270 ? 24.379 0.655 -12.985 1.00 90.81 270 PRO A N 1
ATOM 2239 C CA . PRO A 1 270 ? 24.816 -0.491 -12.191 1.00 90.81 270 PRO A CA 1
ATOM 2240 C C . PRO A 1 270 ? 23.712 -0.932 -11.208 1.00 90.81 270 PRO A C 1
ATOM 2242 O O . PRO A 1 270 ? 23.887 -0.895 -9.985 1.00 90.81 270 PRO A O 1
ATOM 2245 N N . ILE A 1 271 ? 22.550 -1.325 -11.741 1.00 90.75 271 ILE A N 1
ATOM 2246 C CA . ILE A 1 271 ? 21.340 -1.641 -10.972 1.00 90.75 271 ILE A CA 1
ATOM 2247 C C . ILE A 1 271 ? 21.542 -2.818 -10.021 1.00 90.75 271 ILE A C 1
ATOM 2249 O O . ILE A 1 271 ? 20.961 -2.813 -8.939 1.00 90.75 271 ILE A O 1
ATOM 2253 N N . ASP A 1 272 ? 22.409 -3.774 -10.359 1.00 89.06 272 ASP A N 1
ATOM 2254 C CA . ASP A 1 272 ? 22.673 -4.945 -9.521 1.00 89.06 272 ASP A CA 1
ATOM 2255 C C . ASP A 1 272 ? 23.193 -4.536 -8.138 1.00 89.06 272 ASP A C 1
ATOM 2257 O O . ASP A 1 272 ? 22.672 -4.994 -7.124 1.00 89.06 272 ASP A O 1
ATOM 2261 N N . ARG A 1 273 ? 24.098 -3.548 -8.069 1.00 88.25 273 ARG A N 1
ATOM 2262 C CA . ARG A 1 273 ? 24.601 -3.010 -6.789 1.00 88.25 273 ARG A CA 1
ATOM 2263 C C . ARG A 1 273 ? 23.493 -2.370 -5.951 1.00 88.25 273 ARG A C 1
ATOM 2265 O O . ARG A 1 273 ? 23.514 -2.435 -4.722 1.00 88.25 273 ARG A O 1
ATOM 2272 N N . ARG A 1 274 ? 22.526 -1.716 -6.602 1.00 89.38 274 ARG A N 1
ATOM 2273 C CA . ARG A 1 274 ? 21.377 -1.100 -5.918 1.00 89.38 274 ARG A CA 1
ATOM 2274 C C . ARG A 1 274 ? 20.403 -2.160 -5.411 1.00 89.38 274 ARG A C 1
ATOM 2276 O O . ARG A 1 274 ? 19.922 -2.057 -4.287 1.00 89.38 274 ARG A O 1
ATOM 2283 N N . ILE A 1 275 ? 20.160 -3.190 -6.216 1.00 91.00 275 ILE A N 1
ATOM 2284 C CA . ILE A 1 275 ? 19.308 -4.333 -5.887 1.00 91.00 275 ILE A CA 1
ATOM 2285 C C . ILE A 1 275 ? 19.889 -5.125 -4.707 1.00 91.00 275 ILE A C 1
ATOM 2287 O O . ILE A 1 275 ? 19.152 -5.426 -3.770 1.00 91.00 275 ILE A O 1
ATOM 2291 N N . GLU A 1 276 ? 21.194 -5.410 -4.713 1.00 90.12 276 GLU A N 1
ATOM 2292 C CA . GLU A 1 276 ? 21.904 -6.101 -3.624 1.00 90.12 276 GLU A CA 1
ATOM 2293 C C . GLU A 1 276 ? 21.805 -5.337 -2.300 1.00 90.12 276 GLU A C 1
ATOM 2295 O O . GLU A 1 276 ? 21.568 -5.929 -1.245 1.00 90.12 276 GLU A O 1
ATOM 2300 N N . LYS A 1 277 ? 21.896 -4.000 -2.343 1.00 90.25 277 LYS A N 1
ATOM 2301 C CA . LYS A 1 277 ? 21.747 -3.159 -1.148 1.00 90.25 277 LYS A CA 1
ATOM 2302 C C . LYS A 1 277 ? 20.432 -3.437 -0.418 1.00 90.25 277 LYS A C 1
ATOM 2304 O O . LYS A 1 277 ? 20.424 -3.440 0.811 1.00 90.25 277 LYS A O 1
ATOM 2309 N N . TYR A 1 278 ? 19.337 -3.695 -1.133 1.00 91.69 278 TYR A N 1
ATOM 2310 C CA . TYR A 1 278 ? 18.033 -3.944 -0.514 1.00 91.69 278 TYR A CA 1
ATOM 2311 C C . TYR A 1 278 ? 17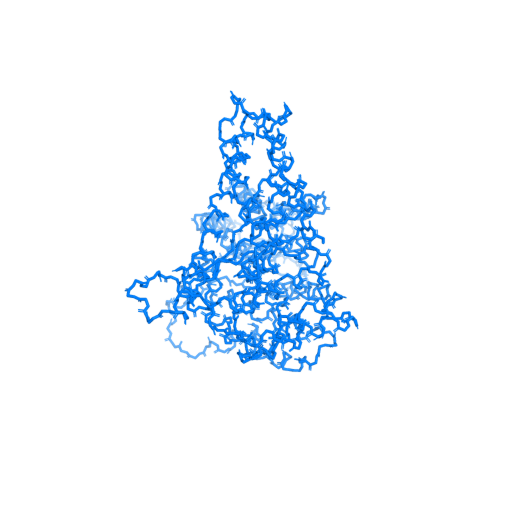.977 -5.231 0.311 1.00 91.69 278 TYR A C 1
ATOM 2313 O O . TYR A 1 278 ? 17.205 -5.287 1.263 1.00 91.69 278 TYR A O 1
ATOM 2321 N N . GLU A 1 279 ? 18.811 -6.229 0.019 1.00 85.88 279 GLU A N 1
ATOM 2322 C CA . GLU A 1 279 ? 18.865 -7.476 0.796 1.00 85.88 279 GLU A CA 1
ATOM 2323 C C . GLU A 1 279 ? 19.508 -7.271 2.177 1.00 85.88 279 GLU A C 1
ATOM 2325 O O . GLU A 1 279 ? 19.262 -8.038 3.104 1.00 85.88 279 GLU A O 1
ATOM 2330 N N . THR A 1 280 ? 20.295 -6.203 2.339 1.00 87.81 280 THR A N 1
ATOM 2331 C CA . THR A 1 280 ? 20.998 -5.886 3.594 1.00 87.81 280 THR A CA 1
ATOM 2332 C C . THR A 1 280 ? 20.195 -4.992 4.543 1.00 87.81 280 THR A C 1
ATOM 2334 O O . THR A 1 280 ? 20.572 -4.822 5.703 1.00 87.81 280 THR A O 1
ATOM 2337 N N . ILE A 1 281 ? 19.094 -4.396 4.072 1.00 89.50 281 ILE A N 1
ATOM 2338 C CA . ILE A 1 281 ? 18.311 -3.434 4.851 1.00 89.50 281 ILE A CA 1
ATOM 2339 C C . ILE A 1 281 ? 17.331 -4.173 5.759 1.00 89.50 281 ILE A C 1
ATOM 2341 O O . ILE A 1 281 ? 16.382 -4.800 5.297 1.00 89.50 281 ILE A O 1
ATOM 2345 N N . THR A 1 282 ? 17.531 -4.029 7.066 1.00 82.88 282 THR A N 1
ATOM 2346 C CA . THR A 1 282 ? 16.677 -4.636 8.095 1.00 82.88 282 THR A CA 1
ATOM 2347 C C . THR A 1 282 ? 15.520 -3.736 8.536 1.00 82.88 282 THR A C 1
ATOM 2349 O O . THR A 1 282 ? 14.502 -4.240 9.006 1.00 82.88 282 THR A O 1
ATOM 2352 N N . ASP A 1 283 ? 15.634 -2.411 8.378 1.00 84.25 283 ASP A N 1
ATOM 2353 C CA . ASP A 1 283 ? 14.552 -1.482 8.723 1.00 84.25 283 ASP A CA 1
ATOM 2354 C C . ASP A 1 283 ? 13.463 -1.486 7.641 1.00 84.25 283 ASP A C 1
ATOM 2356 O O . ASP A 1 283 ? 13.593 -0.853 6.591 1.00 84.25 283 ASP A O 1
ATOM 2360 N N . GLU A 1 284 ? 12.345 -2.161 7.921 1.00 80.31 284 GLU A N 1
ATOM 2361 C CA . GLU A 1 284 ? 11.191 -2.247 7.017 1.00 80.31 284 GLU A CA 1
ATOM 2362 C C . GLU A 1 284 ? 10.653 -0.882 6.565 1.00 80.31 284 GLU A C 1
ATOM 2364 O O . GLU A 1 284 ? 10.066 -0.781 5.482 1.00 80.31 284 GLU A O 1
ATOM 2369 N N . ARG A 1 285 ? 10.834 0.173 7.373 1.00 82.62 285 ARG A N 1
ATOM 2370 C CA . ARG A 1 285 ? 10.346 1.525 7.058 1.00 82.62 285 ARG A CA 1
ATOM 2371 C C . ARG A 1 285 ? 11.033 2.100 5.831 1.00 82.62 285 ARG A C 1
ATOM 2373 O O . ARG A 1 285 ? 10.444 2.940 5.152 1.00 82.62 285 ARG A O 1
ATOM 2380 N N . PHE A 1 286 ? 12.238 1.633 5.508 1.00 88.25 286 PHE A N 1
ATOM 2381 C CA . PHE A 1 286 ? 12.910 1.979 4.260 1.00 88.25 286 PHE A CA 1
ATOM 2382 C C . PHE A 1 286 ? 12.039 1.641 3.040 1.00 88.25 286 PHE A C 1
ATOM 2384 O O . PHE A 1 286 ? 11.955 2.421 2.097 1.00 88.25 286 PHE A O 1
ATOM 2391 N N . PHE A 1 287 ? 11.307 0.525 3.097 1.00 90.56 287 PHE A N 1
ATOM 2392 C CA . PHE A 1 287 ? 10.463 0.042 2.004 1.00 90.56 287 PHE A CA 1
ATOM 2393 C C . PHE A 1 287 ? 9.042 0.627 2.001 1.00 90.56 287 PHE A C 1
ATOM 2395 O O . PHE A 1 287 ? 8.175 0.166 1.252 1.00 90.56 287 PHE A O 1
ATOM 2402 N N . TYR A 1 288 ? 8.754 1.619 2.846 1.00 88.31 288 TYR A N 1
ATOM 2403 C CA . TYR A 1 288 ? 7.476 2.328 2.800 1.00 88.31 288 TYR A CA 1
ATOM 2404 C C . TYR A 1 288 ? 7.420 3.232 1.572 1.00 88.31 288 TYR A C 1
ATOM 2406 O O . TYR A 1 288 ? 8.431 3.825 1.204 1.00 88.31 288 TYR A O 1
ATOM 2414 N N . ARG A 1 289 ? 6.224 3.368 0.974 1.00 87.81 289 ARG A N 1
ATOM 2415 C CA . ARG A 1 289 ? 5.978 4.060 -0.308 1.00 87.81 289 ARG A CA 1
ATOM 2416 C C . ARG A 1 289 ? 6.834 5.314 -0.484 1.00 87.81 289 ARG A C 1
ATOM 2418 O O . ARG A 1 289 ? 7.576 5.392 -1.454 1.00 87.81 289 ARG A O 1
ATOM 2425 N N . LYS A 1 290 ? 6.740 6.268 0.448 1.00 88.56 290 LYS A N 1
ATOM 2426 C CA . LYS A 1 290 ? 7.452 7.553 0.370 1.00 88.56 290 LYS A CA 1
ATOM 2427 C C . LYS A 1 290 ? 8.973 7.368 0.338 1.00 88.56 290 LYS A C 1
ATOM 2429 O O . LYS A 1 290 ? 9.632 7.938 -0.520 1.00 88.56 290 LYS A O 1
ATOM 2434 N N . ASN A 1 291 ? 9.505 6.540 1.234 1.00 91.81 291 ASN A N 1
ATOM 2435 C CA . ASN A 1 291 ? 10.943 6.360 1.419 1.00 91.81 291 ASN A CA 1
ATOM 2436 C C . ASN A 1 291 ? 11.583 5.632 0.234 1.00 91.81 291 ASN A C 1
ATOM 2438 O O . ASN A 1 291 ? 12.578 6.108 -0.304 1.00 91.81 291 ASN A O 1
ATOM 2442 N N . ILE A 1 292 ? 10.987 4.521 -0.213 1.00 94.00 292 ILE A N 1
ATOM 2443 C CA . ILE A 1 292 ? 11.531 3.769 -1.348 1.00 94.00 292 ILE A CA 1
ATOM 2444 C C . ILE A 1 292 ? 11.375 4.535 -2.661 1.00 94.00 292 ILE A C 1
ATOM 2446 O O . ILE A 1 292 ? 12.299 4.536 -3.464 1.00 94.00 292 ILE A O 1
ATOM 2450 N N . SER A 1 293 ? 10.250 5.235 -2.864 1.00 93.75 293 SER A N 1
ATOM 2451 C CA . SER A 1 293 ? 10.057 6.036 -4.081 1.00 93.75 293 SER A CA 1
ATOM 2452 C C . SER A 1 293 ? 11.096 7.149 -4.156 1.00 93.75 293 SER A C 1
ATOM 2454 O O . SER A 1 293 ? 11.745 7.295 -5.183 1.00 93.75 293 SER A O 1
ATOM 2456 N N . GLN A 1 294 ? 11.322 7.865 -3.047 1.00 94.88 294 GLN A N 1
ATOM 2457 C CA . GLN A 1 294 ? 12.360 8.892 -2.973 1.00 94.88 294 GLN A CA 1
ATOM 2458 C C . GLN A 1 294 ? 13.753 8.305 -3.233 1.00 94.88 294 GLN A C 1
ATOM 2460 O O . GLN A 1 294 ? 14.496 8.833 -4.049 1.00 94.88 294 GLN A O 1
ATOM 2465 N N . ASN A 1 295 ? 14.091 7.174 -2.602 1.00 95.12 295 ASN A N 1
ATOM 2466 C CA . ASN A 1 295 ? 15.400 6.543 -2.771 1.00 95.12 295 ASN A CA 1
ATOM 2467 C C . ASN A 1 295 ? 15.693 6.106 -4.217 1.00 95.12 295 ASN A C 1
ATOM 2469 O O . ASN A 1 295 ? 16.846 6.174 -4.659 1.00 95.12 295 ASN A O 1
ATOM 2473 N N . ILE A 1 296 ? 14.675 5.620 -4.928 1.00 95.25 296 ILE A N 1
ATOM 2474 C CA . ILE A 1 296 ? 14.799 5.278 -6.344 1.00 95.25 296 ILE A CA 1
ATOM 2475 C C . ILE A 1 296 ? 14.937 6.560 -7.159 1.00 95.25 296 ILE A C 1
ATOM 2477 O O . ILE A 1 296 ? 15.923 6.688 -7.875 1.00 95.25 296 ILE A O 1
ATOM 2481 N N . CYS A 1 297 ? 14.035 7.533 -6.997 1.00 95.31 297 CYS A N 1
ATOM 2482 C CA . CYS A 1 297 ? 14.092 8.793 -7.740 1.00 95.31 297 CYS A CA 1
ATOM 2483 C C . CYS A 1 297 ? 15.444 9.504 -7.597 1.00 95.31 297 CYS A C 1
ATOM 2485 O O . CYS A 1 297 ? 16.047 9.845 -8.609 1.00 95.31 297 CYS A O 1
ATOM 2487 N N . ASP A 1 298 ? 15.952 9.664 -6.373 1.00 94.88 298 ASP A N 1
ATOM 2488 C CA . ASP A 1 298 ? 17.245 10.311 -6.119 1.00 94.88 298 ASP A CA 1
ATOM 2489 C C . ASP A 1 298 ? 18.382 9.558 -6.816 1.00 94.88 298 ASP A C 1
ATOM 2491 O O . ASP A 1 298 ? 19.162 10.138 -7.563 1.00 94.88 298 ASP A O 1
ATOM 2495 N N . GLY A 1 299 ? 18.422 8.233 -6.647 1.00 94.75 299 GLY A N 1
ATOM 2496 C CA . GLY A 1 299 ? 19.454 7.403 -7.257 1.00 94.75 299 GLY A CA 1
ATOM 2497 C C . GLY A 1 299 ? 19.447 7.431 -8.784 1.00 94.75 299 GLY A C 1
ATOM 2498 O O . GLY A 1 299 ? 20.507 7.443 -9.403 1.00 94.75 299 GLY A O 1
ATOM 2499 N N . TRP A 1 300 ? 18.263 7.435 -9.393 1.00 96.00 300 TRP A N 1
ATOM 2500 C CA . TRP A 1 300 ? 18.107 7.532 -10.843 1.00 96.00 300 TRP A CA 1
ATOM 2501 C C . TRP A 1 300 ? 18.467 8.915 -11.368 1.00 96.00 300 TRP A C 1
ATOM 2503 O O . TRP A 1 300 ? 19.152 9.005 -12.383 1.00 96.00 300 TRP A O 1
ATOM 2513 N N . ASN A 1 301 ? 18.073 9.979 -10.671 1.00 93.88 301 ASN A N 1
ATOM 2514 C CA . ASN A 1 301 ? 18.432 11.345 -11.044 1.00 93.88 301 ASN A CA 1
ATOM 2515 C C . ASN A 1 301 ? 19.949 11.570 -10.975 1.00 93.88 301 ASN A C 1
ATOM 2517 O O . ASN A 1 301 ? 20.507 12.196 -11.877 1.00 93.88 301 ASN A O 1
ATOM 2521 N N . ASP A 1 302 ? 20.626 10.997 -9.975 1.00 94.00 302 ASP A N 1
ATOM 2522 C CA . ASP A 1 302 ? 22.089 11.017 -9.884 1.00 94.00 302 ASP A CA 1
ATOM 2523 C C . ASP A 1 302 ? 22.734 10.291 -11.078 1.00 94.00 302 ASP A C 1
ATOM 2525 O O . ASP A 1 302 ? 23.634 10.829 -11.725 1.00 94.00 302 ASP A O 1
ATOM 2529 N N . MET A 1 303 ? 22.256 9.085 -11.419 1.00 95.75 303 MET A N 1
ATOM 2530 C CA . MET A 1 303 ? 22.765 8.323 -12.570 1.00 95.75 303 MET A CA 1
ATOM 2531 C C . MET A 1 303 ? 22.542 9.074 -13.888 1.00 95.75 303 MET A C 1
ATOM 2533 O O . MET A 1 303 ? 23.484 9.238 -14.657 1.00 95.75 303 MET A O 1
ATOM 2537 N N . LEU A 1 304 ? 21.338 9.597 -14.128 1.00 96.19 304 LEU A N 1
ATOM 2538 C CA . LEU A 1 304 ? 21.013 10.368 -15.334 1.00 96.19 304 LEU A CA 1
ATOM 2539 C C . LEU A 1 304 ? 21.861 11.641 -15.460 1.00 96.19 304 LEU A C 1
ATOM 2541 O O . LEU A 1 304 ? 22.309 11.974 -16.557 1.00 96.19 304 LEU A O 1
ATOM 2545 N N . SER A 1 305 ? 22.123 12.323 -14.343 1.00 93.19 305 SER A N 1
ATOM 2546 C CA . SER A 1 305 ? 22.985 13.510 -14.315 1.00 93.19 305 SER A CA 1
ATOM 2547 C C . SER A 1 305 ? 24.432 13.170 -14.671 1.00 93.19 305 SER A C 1
ATOM 2549 O O . SER A 1 305 ? 25.072 13.922 -15.402 1.00 93.19 305 SER A O 1
ATOM 2551 N N . ASN A 1 306 ? 24.940 12.022 -14.213 1.00 94.25 306 ASN A N 1
ATOM 2552 C CA . ASN A 1 306 ? 26.283 11.565 -14.571 1.00 94.25 306 ASN A CA 1
ATOM 2553 C C . ASN A 1 306 ? 26.393 11.257 -16.068 1.00 94.25 306 ASN A C 1
ATOM 2555 O O . ASN A 1 306 ? 27.339 11.719 -16.700 1.00 94.25 306 ASN A O 1
ATOM 2559 N N . ILE A 1 307 ? 25.398 10.573 -16.647 1.00 95.38 307 ILE A N 1
ATOM 2560 C CA . ILE A 1 307 ? 25.354 10.297 -18.094 1.00 95.38 307 ILE A CA 1
ATOM 2561 C C . ILE A 1 307 ? 25.381 11.604 -18.880 1.00 95.38 307 ILE A C 1
ATOM 2563 O O . ILE A 1 307 ? 26.112 11.715 -19.856 1.00 95.38 307 ILE A O 1
ATOM 2567 N N . PHE A 1 308 ? 24.626 12.617 -18.445 1.00 91.38 308 PHE A N 1
ATOM 2568 C CA . PHE A 1 308 ? 24.618 13.920 -19.107 1.00 91.38 308 PHE A CA 1
ATOM 2569 C C . PHE A 1 308 ? 26.019 14.556 -19.180 1.00 91.38 308 PHE A C 1
ATOM 2571 O O . PHE A 1 308 ? 26.305 15.297 -20.112 1.00 91.38 308 PHE A O 1
ATOM 2578 N N . VAL A 1 309 ? 26.910 14.265 -18.232 1.00 92.25 309 VAL A N 1
ATOM 2579 C CA . VAL A 1 309 ? 28.288 14.779 -18.242 1.00 92.25 309 VAL A CA 1
ATOM 2580 C C . VAL A 1 309 ? 29.234 13.875 -19.042 1.00 92.25 309 VAL A C 1
ATOM 2582 O O . VAL A 1 309 ? 30.127 14.388 -19.713 1.00 92.25 309 VAL A O 1
ATOM 2585 N N . SER A 1 310 ? 29.057 12.550 -18.987 1.00 94.25 310 SER A N 1
ATOM 2586 C CA . SER A 1 310 ? 29.989 11.567 -19.568 1.00 94.25 310 SER A CA 1
ATOM 2587 C C . SER A 1 310 ? 29.587 11.008 -20.938 1.00 94.25 310 SER A C 1
ATOM 2589 O O . SER A 1 310 ? 30.346 10.226 -21.511 1.00 94.25 310 SER A O 1
ATOM 2591 N N . LEU A 1 311 ? 28.428 11.395 -21.488 1.00 93.56 311 LEU A N 1
ATOM 2592 C CA . LEU A 1 311 ? 27.795 10.744 -22.643 1.00 93.56 311 LEU A CA 1
ATOM 2593 C C . LEU A 1 311 ? 28.742 10.506 -23.827 1.00 93.56 311 LEU A C 1
ATOM 2595 O O . LEU A 1 311 ? 28.844 9.379 -24.315 1.00 93.56 311 LEU A O 1
ATOM 2599 N N . GLY A 1 312 ? 29.436 11.551 -24.284 1.00 89.00 312 GLY A N 1
ATOM 2600 C CA . GLY A 1 312 ? 30.338 11.456 -25.432 1.00 89.00 312 GLY A CA 1
ATOM 2601 C C . GLY A 1 312 ? 31.492 10.472 -25.203 1.00 89.00 312 GLY A C 1
ATOM 2602 O O . GLY A 1 312 ? 31.794 9.657 -26.076 1.00 89.00 312 GLY A O 1
ATOM 2603 N N . GLU A 1 313 ? 32.103 10.490 -24.014 1.00 90.75 313 GLU A N 1
ATOM 2604 C CA . GLU A 1 313 ? 33.166 9.546 -23.644 1.00 90.75 313 GLU A CA 1
ATOM 2605 C C . GLU A 1 313 ? 32.625 8.114 -23.561 1.00 90.75 313 GLU A C 1
ATOM 2607 O O . GLU A 1 313 ? 33.233 7.185 -24.094 1.00 90.75 313 GLU A O 1
ATOM 2612 N N . ASP A 1 314 ? 31.446 7.928 -22.972 1.00 93.06 314 ASP A N 1
ATOM 2613 C CA . ASP A 1 314 ? 30.838 6.608 -22.822 1.00 93.06 314 ASP A CA 1
ATOM 2614 C C . ASP A 1 314 ? 30.490 5.956 -24.159 1.00 93.06 314 ASP A C 1
ATOM 2616 O O . ASP A 1 314 ? 30.782 4.772 -24.353 1.00 93.06 314 ASP A O 1
ATOM 2620 N N . ILE A 1 315 ? 29.938 6.728 -25.102 1.00 90.31 315 ILE A N 1
ATOM 2621 C CA . ILE A 1 315 ? 29.684 6.262 -26.471 1.00 90.31 315 ILE A CA 1
ATOM 2622 C C . ILE A 1 315 ? 30.996 5.829 -27.130 1.00 90.31 315 ILE A C 1
ATOM 2624 O O . ILE A 1 315 ? 31.070 4.742 -27.706 1.00 90.31 315 ILE A O 1
ATOM 2628 N N . LEU A 1 316 ? 32.050 6.645 -27.023 1.00 86.69 316 LEU A N 1
ATOM 2629 C CA . LEU A 1 316 ? 33.344 6.328 -27.625 1.00 86.69 316 LEU A CA 1
ATOM 2630 C C . LEU A 1 316 ? 33.938 5.045 -27.054 1.00 86.69 316 LEU A C 1
ATOM 2632 O O . LEU A 1 316 ? 34.406 4.206 -27.825 1.00 86.69 316 LEU A O 1
ATOM 2636 N N . VAL A 1 317 ? 33.908 4.851 -25.736 1.00 88.12 317 VAL A N 1
ATOM 2637 C CA . VAL A 1 317 ? 34.452 3.630 -25.130 1.00 88.12 317 VAL A CA 1
ATOM 2638 C C . VAL A 1 317 ? 33.606 2.406 -25.492 1.00 88.12 317 VAL A C 1
ATOM 2640 O O . VAL A 1 317 ? 34.183 1.357 -25.760 1.00 88.12 317 VAL A O 1
ATOM 2643 N N . ALA A 1 318 ? 32.277 2.529 -25.587 1.00 86.62 318 ALA A N 1
ATOM 2644 C CA . ALA A 1 318 ? 31.406 1.421 -25.994 1.00 86.62 318 ALA A CA 1
ATOM 2645 C C . ALA A 1 318 ? 31.658 0.937 -27.438 1.00 86.62 318 ALA A C 1
ATOM 2647 O O . ALA A 1 318 ? 31.281 -0.181 -27.807 1.00 86.62 318 ALA A O 1
ATOM 2648 N N . ILE A 1 319 ? 32.298 1.767 -28.264 1.00 82.62 319 ILE A N 1
ATOM 2649 C CA . ILE A 1 319 ? 32.652 1.463 -29.657 1.00 82.62 319 ILE A CA 1
ATOM 2650 C C . ILE A 1 319 ? 34.135 1.065 -29.778 1.00 82.62 319 ILE A C 1
ATOM 2652 O O . ILE A 1 319 ? 34.484 0.187 -30.571 1.00 82.62 319 ILE A O 1
ATOM 2656 N N . SER A 1 320 ? 35.014 1.697 -28.997 1.00 73.75 320 SER A N 1
ATOM 2657 C CA . SER A 1 320 ? 36.472 1.583 -29.114 1.00 73.75 320 SER A CA 1
ATOM 2658 C C . SER A 1 320 ? 37.001 0.195 -28.738 1.00 73.75 320 SER A C 1
ATOM 2660 O O . SER A 1 320 ? 36.547 -0.435 -27.790 1.00 73.75 320 SER A O 1
ATOM 2662 N N . GLY A 1 321 ? 38.008 -0.290 -29.475 1.00 64.12 321 GLY A N 1
ATOM 2663 C CA . GLY A 1 321 ? 38.665 -1.578 -29.199 1.00 64.12 321 GLY A CA 1
ATOM 2664 C C . GLY A 1 321 ? 37.894 -2.821 -29.663 1.00 64.12 321 GLY A C 1
ATOM 2665 O O . GLY A 1 321 ? 38.365 -3.941 -29.464 1.00 64.12 321 GLY A O 1
ATOM 2666 N N . LYS A 1 322 ? 36.739 -2.647 -30.318 1.00 72.44 322 LYS A N 1
ATOM 2667 C CA . LYS A 1 322 ? 35.930 -3.738 -30.881 1.00 72.44 322 LYS A CA 1
ATOM 2668 C C . LYS A 1 322 ? 36.195 -3.937 -32.375 1.00 72.44 322 LYS A C 1
ATOM 2670 O O . LYS A 1 322 ? 36.650 -3.034 -33.070 1.00 72.44 322 LYS A O 1
ATOM 2675 N N . THR A 1 323 ? 35.876 -5.129 -32.893 1.00 65.06 323 THR A N 1
ATOM 2676 C CA . THR A 1 323 ? 35.991 -5.485 -34.330 1.00 65.06 323 THR A CA 1
ATOM 2677 C C . THR A 1 323 ? 34.845 -4.896 -35.162 1.00 65.06 323 THR A C 1
ATOM 2679 O O . THR A 1 323 ? 34.161 -5.585 -35.924 1.00 65.06 323 THR A O 1
ATOM 2682 N N . PHE A 1 324 ? 34.595 -3.606 -34.971 1.00 70.06 324 PHE A N 1
ATOM 2683 C CA . PHE A 1 324 ? 33.613 -2.857 -35.731 1.00 70.06 324 PHE A CA 1
ATOM 2684 C C . PHE A 1 324 ? 34.285 -2.184 -36.926 1.00 70.06 324 PHE A C 1
ATOM 2686 O O . PHE A 1 324 ? 35.384 -1.643 -36.823 1.00 70.06 324 PHE A O 1
ATOM 2693 N N . LYS A 1 325 ? 33.625 -2.259 -38.080 1.00 64.19 325 LYS A N 1
ATOM 2694 C CA . LYS A 1 325 ? 33.967 -1.521 -39.289 1.00 64.19 325 LYS A CA 1
ATOM 2695 C C . LYS A 1 325 ? 32.978 -0.381 -39.475 1.00 64.19 325 LYS A C 1
ATOM 2697 O O . LYS A 1 325 ? 31.819 -0.460 -39.071 1.00 64.19 325 LYS A O 1
ATOM 2702 N N . TYR A 1 326 ? 33.448 0.674 -40.116 1.00 66.50 326 TYR A N 1
ATOM 2703 C CA . TYR A 1 326 ? 32.659 1.862 -40.412 1.00 66.50 326 TYR A CA 1
ATOM 2704 C C . TYR A 1 326 ? 32.265 1.837 -41.884 1.00 66.50 326 TYR A C 1
ATOM 2706 O O . TYR A 1 326 ? 33.078 1.442 -42.720 1.00 66.50 326 TYR A O 1
ATOM 2714 N N . ARG A 1 327 ? 31.031 2.247 -42.211 1.00 59.50 327 ARG A N 1
ATOM 2715 C CA . ARG A 1 327 ? 30.617 2.339 -43.622 1.00 59.50 327 ARG A CA 1
ATOM 2716 C C . ARG A 1 327 ? 31.471 3.367 -44.378 1.00 59.50 327 ARG A C 1
ATOM 2718 O O . ARG A 1 327 ? 31.924 3.052 -45.470 1.00 59.50 327 ARG A O 1
ATOM 2725 N N . GLU A 1 328 ? 31.755 4.526 -43.766 1.00 62.22 328 GLU A N 1
ATOM 2726 C CA . GLU A 1 328 ? 32.675 5.571 -44.258 1.00 62.22 328 GLU A CA 1
ATOM 2727 C C . GLU A 1 328 ? 33.237 6.411 -43.078 1.00 62.22 328 GLU A C 1
ATOM 2729 O O . GLU A 1 328 ? 32.469 6.902 -42.250 1.00 62.22 328 GLU A O 1
ATOM 2734 N N . GLU A 1 329 ? 34.560 6.632 -42.983 1.00 56.06 329 GLU A N 1
ATOM 2735 C CA . GLU A 1 329 ? 35.193 7.358 -41.850 1.00 56.06 329 GLU A CA 1
ATOM 2736 C C . GLU A 1 329 ? 34.713 8.813 -41.690 1.00 56.06 329 GLU A C 1
ATOM 2738 O O . GLU A 1 329 ? 34.540 9.290 -40.569 1.00 56.06 329 GLU A O 1
ATOM 2743 N N . ARG A 1 330 ? 34.442 9.526 -42.795 1.00 53.56 330 ARG A N 1
ATOM 2744 C CA . ARG A 1 330 ? 33.935 10.916 -42.759 1.00 53.56 330 ARG A CA 1
ATOM 2745 C C . ARG A 1 330 ? 32.476 11.026 -42.296 1.00 53.56 330 ARG A C 1
ATOM 2747 O O . ARG A 1 330 ? 32.055 12.112 -41.913 1.00 53.56 330 ARG A O 1
ATOM 2754 N N . VAL A 1 331 ? 31.728 9.922 -42.301 1.00 64.12 331 VAL A N 1
ATOM 2755 C CA . VAL A 1 331 ? 30.317 9.854 -41.878 1.00 64.12 331 VAL A CA 1
ATOM 2756 C C . VAL A 1 331 ? 30.198 9.484 -40.393 1.00 64.12 331 VAL A C 1
ATOM 2758 O O . VAL A 1 331 ? 29.211 9.827 -39.747 1.00 64.12 331 VAL A O 1
ATOM 2761 N N . LEU A 1 332 ? 31.230 8.859 -39.814 1.00 69.31 332 LEU A N 1
ATOM 2762 C CA . LEU A 1 332 ? 31.217 8.371 -38.434 1.00 69.31 332 LEU A CA 1
ATOM 2763 C C . LEU A 1 332 ? 31.111 9.493 -37.397 1.00 69.31 332 LEU A C 1
ATOM 2765 O O . LEU A 1 332 ? 30.292 9.409 -36.489 1.00 69.31 332 LEU A O 1
ATOM 2769 N N . PHE A 1 333 ? 31.922 10.545 -37.525 1.00 75.12 333 PHE A N 1
ATOM 2770 C CA . PHE A 1 333 ? 31.914 11.650 -36.562 1.00 75.12 333 PHE A CA 1
ATOM 2771 C C . PHE A 1 333 ? 30.567 12.381 -36.543 1.00 75.12 333 PHE A C 1
ATOM 2773 O O . PHE A 1 333 ? 30.056 12.713 -35.476 1.00 75.12 333 PHE A O 1
ATOM 2780 N N . THR A 1 334 ? 29.971 12.590 -37.719 1.00 81.06 334 THR A N 1
ATOM 2781 C CA . THR A 1 334 ? 28.631 13.174 -37.848 1.00 81.06 334 THR A CA 1
ATOM 2782 C C . THR A 1 334 ? 27.574 12.248 -37.248 1.00 81.06 334 THR A C 1
ATOM 2784 O O . THR A 1 334 ? 26.775 12.708 -36.441 1.00 81.06 334 THR A O 1
ATOM 2787 N N . CYS A 1 335 ? 27.635 10.943 -37.539 1.00 81.62 335 CYS A N 1
ATOM 2788 C CA . CYS A 1 335 ? 26.721 9.951 -36.965 1.00 81.62 335 CYS A CA 1
ATOM 2789 C C . CYS A 1 335 ? 26.796 9.910 -35.428 1.00 81.62 335 CYS A C 1
ATOM 2791 O O . CYS A 1 335 ? 25.771 9.949 -34.756 1.00 81.62 335 CYS A O 1
ATOM 2793 N N . ILE A 1 336 ? 28.004 9.880 -34.852 1.00 85.19 336 ILE A N 1
ATOM 2794 C CA . ILE A 1 336 ? 28.194 9.866 -33.393 1.00 85.19 336 ILE A CA 1
ATOM 2795 C C . ILE A 1 336 ? 27.644 11.148 -32.765 1.00 85.19 336 ILE A C 1
ATOM 2797 O O . ILE A 1 336 ? 26.954 11.065 -31.755 1.00 85.19 336 ILE A O 1
ATOM 2801 N N . LYS A 1 337 ? 27.876 12.315 -33.379 1.00 87.94 337 LYS A N 1
ATOM 2802 C CA . LYS A 1 337 ? 27.301 13.583 -32.907 1.00 87.94 337 LYS A CA 1
ATOM 2803 C C . LYS A 1 337 ? 25.777 13.599 -32.953 1.00 87.94 337 LYS A C 1
ATOM 2805 O O . LYS A 1 337 ? 25.154 14.133 -32.043 1.00 87.94 337 LYS A O 1
ATOM 2810 N N . GLU A 1 338 ? 25.176 13.041 -33.999 1.00 89.88 338 GLU A N 1
ATOM 2811 C CA . GLU A 1 338 ? 23.718 12.926 -34.111 1.00 89.88 338 GLU A CA 1
ATOM 2812 C C . GLU A 1 338 ? 23.145 11.989 -33.041 1.00 89.88 338 GLU A C 1
ATOM 2814 O O . GLU A 1 338 ? 22.137 12.318 -32.417 1.00 89.88 338 GLU A O 1
ATOM 2819 N N . ILE A 1 339 ? 23.815 10.863 -32.777 1.00 91.69 339 ILE A N 1
ATOM 2820 C CA . ILE A 1 339 ? 23.456 9.920 -31.710 1.00 91.69 339 ILE A CA 1
ATOM 2821 C C . ILE A 1 339 ? 23.575 10.579 -30.333 1.00 91.69 339 ILE A C 1
ATOM 2823 O O . ILE A 1 339 ? 22.640 10.510 -29.536 1.00 91.69 339 ILE A O 1
ATOM 2827 N N . GLU A 1 340 ? 24.703 11.234 -30.058 1.00 93.44 340 GLU A N 1
ATOM 2828 C CA . GLU A 1 340 ? 24.952 11.963 -28.814 1.00 93.44 340 GLU A CA 1
ATOM 2829 C C . GLU A 1 340 ? 23.886 13.045 -28.601 1.00 93.44 340 GLU A C 1
ATOM 2831 O O . GLU A 1 340 ? 23.275 13.113 -27.537 1.00 93.44 340 GLU A O 1
ATOM 2836 N N . TRP A 1 341 ? 23.586 13.834 -29.636 1.00 93.31 341 TRP A N 1
ATOM 2837 C CA . TRP A 1 341 ? 22.536 14.850 -29.600 1.00 93.31 341 TRP A CA 1
ATOM 2838 C C . TRP A 1 341 ? 21.150 14.253 -29.332 1.00 93.31 341 TRP A C 1
ATOM 2840 O O . TRP A 1 341 ? 20.393 14.783 -28.517 1.00 93.31 341 TRP A O 1
ATOM 2850 N N . ALA A 1 342 ? 20.805 13.141 -29.986 1.00 94.19 342 ALA A N 1
ATOM 2851 C CA . ALA A 1 342 ? 19.532 12.459 -29.779 1.00 94.19 342 ALA A CA 1
ATOM 2852 C C . ALA A 1 342 ? 19.389 11.945 -28.337 1.00 94.19 342 ALA A C 1
ATOM 2854 O O . ALA A 1 342 ? 18.371 12.206 -27.695 1.00 94.19 342 ALA A O 1
ATOM 2855 N N . ILE A 1 343 ? 20.422 11.291 -27.797 1.00 95.50 343 ILE A N 1
ATOM 2856 C CA . ILE A 1 343 ? 20.419 10.809 -26.409 1.00 95.50 343 ILE A CA 1
ATOM 2857 C C . ILE A 1 343 ? 20.374 11.988 -25.427 1.00 95.50 343 ILE A C 1
ATOM 2859 O O . ILE A 1 343 ? 19.622 11.929 -24.456 1.00 95.50 343 ILE A O 1
ATOM 2863 N N . HIS A 1 344 ? 21.096 13.085 -25.681 1.00 95.06 344 HIS A N 1
ATOM 2864 C CA . HIS A 1 344 ? 21.014 14.297 -24.860 1.00 95.06 344 HIS A CA 1
ATOM 2865 C C . HIS A 1 344 ? 19.605 14.886 -24.817 1.00 95.06 344 HIS A C 1
ATOM 2867 O O . HIS A 1 344 ? 19.121 15.219 -23.737 1.00 95.06 344 HIS A O 1
ATOM 2873 N N . ASN A 1 345 ? 18.926 14.990 -25.961 1.00 94.38 345 ASN A N 1
ATOM 2874 C CA . ASN A 1 345 ? 17.545 15.472 -25.993 1.00 94.38 345 ASN A CA 1
ATOM 2875 C C . ASN A 1 345 ? 16.615 14.551 -25.197 1.00 94.38 345 ASN A C 1
ATOM 2877 O O . ASN A 1 345 ? 15.805 15.038 -24.410 1.00 94.38 345 ASN A O 1
ATOM 2881 N N . ASN A 1 346 ? 16.782 13.233 -25.337 1.00 94.69 346 ASN A N 1
ATOM 2882 C CA . ASN A 1 346 ? 16.017 12.255 -24.568 1.00 94.69 346 ASN A CA 1
ATOM 2883 C C . ASN A 1 346 ? 16.305 12.369 -23.056 1.00 94.69 346 ASN A C 1
ATOM 2885 O O . ASN A 1 346 ? 15.381 12.303 -22.250 1.00 94.69 346 ASN A O 1
ATOM 2889 N N . LEU A 1 347 ? 17.562 12.594 -22.649 1.00 95.19 347 LEU A N 1
ATOM 2890 C CA . LEU A 1 347 ? 17.940 12.851 -21.252 1.00 95.19 347 LEU A CA 1
ATOM 2891 C C . LEU A 1 347 ? 17.255 14.106 -20.702 1.00 95.19 347 LEU A C 1
ATOM 2893 O O . LEU A 1 347 ? 16.702 14.071 -19.603 1.00 95.19 347 LEU A O 1
ATOM 2897 N N . VAL A 1 348 ? 17.262 15.203 -21.466 1.00 93.19 348 VAL A N 1
ATOM 2898 C CA . VAL A 1 348 ? 16.584 16.447 -21.080 1.00 93.19 348 VAL A CA 1
ATOM 2899 C C . VAL A 1 348 ? 15.081 16.220 -20.936 1.00 93.19 348 VAL A C 1
ATOM 2901 O O . VAL A 1 348 ? 14.510 16.669 -19.945 1.00 93.19 348 VAL A O 1
ATOM 2904 N N . GLU A 1 349 ? 14.439 15.496 -21.857 1.00 91.06 349 GLU A N 1
ATOM 2905 C CA . GLU A 1 349 ? 13.016 15.130 -21.763 1.00 91.06 349 GLU A CA 1
ATOM 2906 C C . GLU A 1 349 ? 12.731 14.335 -20.479 1.00 91.06 349 GLU A C 1
ATOM 2908 O O . GLU A 1 349 ? 11.819 14.678 -19.729 1.00 91.06 349 GLU A O 1
ATOM 2913 N N . ILE A 1 350 ? 13.551 13.323 -20.174 1.00 91.88 350 ILE A N 1
ATOM 2914 C CA . ILE A 1 350 ? 13.395 12.489 -18.975 1.00 91.88 350 ILE A CA 1
ATOM 2915 C C . ILE A 1 350 ? 13.510 13.320 -17.692 1.00 91.88 350 ILE A C 1
ATOM 2917 O O . ILE A 1 350 ? 12.664 13.191 -16.804 1.00 91.88 350 ILE A O 1
ATOM 2921 N N . ILE A 1 351 ? 14.548 14.156 -17.589 1.00 91.31 351 ILE A N 1
ATOM 2922 C CA . ILE A 1 351 ? 14.840 14.940 -16.382 1.00 91.31 351 ILE A CA 1
ATOM 2923 C C . ILE A 1 351 ? 13.814 16.064 -16.212 1.00 91.31 351 ILE A C 1
ATOM 2925 O O . ILE A 1 351 ? 13.224 16.201 -15.142 1.00 91.31 351 ILE A O 1
ATOM 2929 N N . SER A 1 352 ? 13.566 16.854 -17.261 1.00 89.06 352 SER A N 1
ATOM 2930 C CA . SER A 1 352 ? 12.629 17.986 -17.201 1.00 89.06 352 SER A CA 1
ATOM 2931 C C . SER A 1 352 ? 11.173 17.542 -17.061 1.00 89.06 352 SER A C 1
ATOM 2933 O O . SER A 1 352 ? 10.400 18.212 -16.378 1.00 89.06 352 SER A O 1
ATOM 2935 N N . GLY A 1 353 ? 10.813 16.396 -17.646 1.00 86.06 353 GLY A N 1
ATOM 2936 C CA . GLY A 1 353 ? 9.498 15.777 -17.501 1.00 86.06 353 GLY A CA 1
ATOM 2937 C C . GLY A 1 353 ? 9.312 15.008 -16.192 1.00 86.06 353 GLY A C 1
ATOM 2938 O O . GLY A 1 353 ? 8.208 14.549 -15.925 1.00 86.06 353 GLY A O 1
ATOM 2939 N N . ASN A 1 354 ? 10.359 14.857 -15.368 1.00 88.75 354 ASN A N 1
ATOM 2940 C CA . ASN A 1 354 ? 10.333 14.061 -14.137 1.00 88.75 354 ASN A CA 1
ATOM 2941 C C . ASN A 1 354 ? 9.824 12.618 -14.361 1.00 88.75 354 ASN A C 1
ATOM 2943 O O . ASN A 1 354 ? 9.127 12.039 -13.520 1.00 88.75 354 ASN A O 1
ATOM 2947 N N . LEU A 1 355 ? 10.183 12.021 -15.505 1.00 89.25 355 LEU A N 1
ATOM 2948 C CA . LEU A 1 355 ? 9.616 10.741 -15.946 1.00 89.25 355 LEU A CA 1
ATOM 2949 C C . LEU A 1 355 ? 9.973 9.586 -15.000 1.00 89.25 355 LEU A C 1
ATOM 2951 O O . LEU A 1 355 ? 9.198 8.647 -14.846 1.00 89.25 355 LEU A O 1
ATOM 2955 N N . VAL A 1 356 ? 11.120 9.653 -14.316 1.00 92.56 356 VAL A N 1
ATOM 2956 C CA . VAL A 1 356 ? 11.501 8.666 -13.290 1.00 92.56 356 VAL A CA 1
ATOM 2957 C C . VAL A 1 356 ? 10.436 8.581 -12.194 1.00 92.56 356 VAL A C 1
ATOM 2959 O O . VAL A 1 356 ? 9.981 7.484 -11.864 1.00 92.56 356 VAL A O 1
ATOM 2962 N N . ALA A 1 357 ? 10.009 9.722 -11.646 1.00 91.25 357 ALA A N 1
ATOM 2963 C CA . ALA A 1 357 ? 9.004 9.752 -10.589 1.00 91.25 357 ALA A CA 1
ATOM 2964 C C . ALA A 1 357 ? 7.644 9.248 -11.083 1.00 91.25 357 ALA A C 1
ATOM 2966 O O . ALA A 1 357 ? 6.940 8.558 -10.343 1.00 91.25 357 ALA A O 1
ATOM 2967 N N . GLU A 1 358 ? 7.302 9.537 -12.338 1.00 88.19 358 GLU A N 1
ATOM 2968 C CA . GLU A 1 358 ? 6.094 9.039 -12.992 1.00 88.19 358 GLU A CA 1
ATOM 2969 C C . GLU A 1 358 ? 6.094 7.503 -13.089 1.00 88.19 358 GLU A C 1
ATOM 2971 O O . GLU A 1 358 ? 5.148 6.857 -12.630 1.00 88.19 358 GLU A O 1
ATOM 2976 N N . TYR A 1 359 ? 7.183 6.897 -13.581 1.00 89.88 359 TYR A N 1
ATOM 2977 C CA . TYR A 1 359 ? 7.322 5.437 -13.652 1.00 89.88 359 TYR A CA 1
ATOM 2978 C C . TYR A 1 359 ? 7.288 4.788 -12.266 1.00 89.88 359 TYR A C 1
ATOM 2980 O O . TYR A 1 359 ? 6.582 3.798 -12.059 1.00 89.88 359 TYR A O 1
ATOM 2988 N N . VAL A 1 360 ? 8.012 5.354 -11.295 1.00 92.38 360 VAL A N 1
ATOM 2989 C CA . VAL A 1 360 ? 8.004 4.872 -9.907 1.00 92.38 360 VAL A CA 1
ATOM 2990 C C . VAL A 1 360 ? 6.589 4.932 -9.328 1.00 92.38 360 VAL A C 1
ATOM 2992 O O . VAL A 1 360 ? 6.128 3.952 -8.741 1.00 92.38 360 VAL A O 1
ATOM 2995 N N . SER A 1 361 ? 5.869 6.039 -9.530 1.00 88.88 361 SER A N 1
ATOM 2996 C CA . SER A 1 361 ? 4.488 6.207 -9.067 1.00 88.88 361 SER A CA 1
ATOM 2997 C C . SER A 1 361 ? 3.535 5.199 -9.715 1.00 88.88 361 SER A C 1
ATOM 2999 O O . SER A 1 361 ? 2.719 4.594 -9.009 1.00 88.88 361 SER A O 1
ATOM 3001 N N . LEU A 1 362 ? 3.679 4.946 -11.022 1.00 88.81 362 LEU A N 1
ATOM 3002 C CA . LEU A 1 362 ? 2.893 3.956 -11.761 1.00 88.81 362 LEU A CA 1
ATOM 3003 C C . LEU A 1 362 ? 3.076 2.552 -11.177 1.00 88.81 362 LEU A C 1
ATOM 3005 O O . LEU A 1 362 ? 2.100 1.928 -10.751 1.00 88.81 362 LEU A O 1
ATOM 3009 N N . TYR A 1 363 ? 4.315 2.054 -11.115 1.00 91.50 363 TYR A N 1
ATOM 3010 C CA . TYR A 1 363 ? 4.577 0.686 -10.659 1.00 91.50 363 TYR A CA 1
ATOM 3011 C C . TYR A 1 363 ? 4.268 0.511 -9.172 1.00 91.50 363 TYR A C 1
ATOM 3013 O O . TYR A 1 363 ? 3.697 -0.508 -8.780 1.00 91.50 363 TYR A O 1
ATOM 3021 N N . MET A 1 364 ? 4.577 1.511 -8.341 1.00 91.12 364 MET A N 1
ATOM 3022 C CA . MET A 1 364 ? 4.246 1.499 -6.916 1.00 91.12 364 MET A CA 1
ATOM 3023 C C . MET A 1 364 ? 2.737 1.404 -6.693 1.00 91.12 364 MET A C 1
ATOM 3025 O O . MET A 1 364 ? 2.290 0.622 -5.852 1.00 91.12 364 MET A O 1
ATOM 3029 N N . SER A 1 365 ? 1.955 2.164 -7.459 1.00 88.12 365 SER A N 1
ATOM 3030 C CA . SER A 1 365 ? 0.494 2.129 -7.395 1.00 88.12 365 SER A CA 1
ATOM 3031 C C . SER A 1 365 ? -0.048 0.766 -7.815 1.00 88.12 365 SER A C 1
ATOM 3033 O O . SER A 1 365 ? -0.827 0.177 -7.073 1.00 88.12 365 SER A O 1
ATOM 3035 N N . VAL A 1 366 ? 0.434 0.185 -8.919 1.00 91.12 366 VAL A N 1
ATOM 3036 C CA . VAL A 1 366 ? 0.034 -1.178 -9.316 1.00 91.12 366 VAL A CA 1
ATOM 3037 C C . VAL A 1 366 ? 0.361 -2.184 -8.209 1.00 91.12 366 VAL A C 1
ATOM 3039 O O . VAL A 1 366 ? -0.519 -2.912 -7.763 1.00 91.12 366 VAL A O 1
ATOM 3042 N N . TYR A 1 367 ? 1.594 -2.197 -7.701 1.00 93.31 367 TYR A N 1
ATOM 3043 C CA . TYR A 1 367 ? 2.024 -3.146 -6.672 1.00 93.31 367 TYR A CA 1
ATOM 3044 C C . TYR A 1 367 ? 1.280 -3.020 -5.344 1.00 93.31 367 TYR A C 1
ATOM 3046 O O . TYR A 1 367 ? 1.052 -4.023 -4.661 1.00 93.31 367 TYR A O 1
ATOM 3054 N N . ARG A 1 368 ? 1.004 -1.790 -4.911 1.00 90.38 368 ARG A N 1
ATOM 3055 C CA . ARG A 1 368 ? 0.363 -1.518 -3.628 1.00 90.38 368 ARG A CA 1
ATOM 3056 C C . ARG A 1 368 ? -1.124 -1.840 -3.695 1.00 90.38 368 ARG A C 1
ATOM 3058 O O . ARG A 1 368 ? -1.608 -2.566 -2.830 1.00 90.38 368 ARG A O 1
ATOM 3065 N N . GLU A 1 369 ? -1.798 -1.335 -4.718 1.00 90.62 369 GLU A N 1
ATOM 3066 C CA . GLU A 1 369 ? -3.248 -1.432 -4.839 1.00 90.62 369 GLU A CA 1
ATOM 3067 C C . GLU A 1 369 ? -3.687 -2.834 -5.279 1.00 90.62 369 GLU A C 1
ATOM 3069 O O . GLU A 1 369 ? -4.605 -3.397 -4.690 1.00 90.62 369 GLU A O 1
ATOM 3074 N N . ALA A 1 370 ? -2.978 -3.472 -6.221 1.00 93.38 370 ALA A N 1
ATOM 3075 C CA . ALA A 1 370 ? -3.291 -4.848 -6.618 1.00 93.38 370 ALA A CA 1
ATOM 3076 C C . ALA A 1 370 ? -3.104 -5.846 -5.465 1.00 93.38 370 ALA A C 1
ATOM 3078 O O . ALA A 1 370 ? -3.847 -6.818 -5.367 1.00 93.38 370 ALA A O 1
ATOM 3079 N N . TYR A 1 371 ? -2.140 -5.609 -4.569 1.00 95.38 371 TYR A N 1
ATOM 3080 C CA . TYR A 1 371 ? -1.975 -6.455 -3.388 1.00 95.38 371 TYR A CA 1
ATOM 3081 C C . TYR A 1 371 ? -3.184 -6.360 -2.452 1.00 95.38 371 TYR A C 1
ATOM 3083 O O . TYR A 1 371 ? -3.708 -7.388 -2.030 1.00 95.38 371 TYR A O 1
ATOM 3091 N N . ALA A 1 372 ? -3.618 -5.139 -2.126 1.00 93.44 372 ALA A N 1
ATOM 3092 C CA . ALA A 1 372 ? -4.758 -4.929 -1.239 1.00 93.44 372 ALA A CA 1
ATOM 3093 C C . ALA A 1 372 ? -6.049 -5.512 -1.841 1.00 93.44 372 ALA A C 1
ATOM 3095 O O . ALA A 1 372 ? -6.823 -6.144 -1.126 1.00 93.44 372 ALA A O 1
ATOM 3096 N N . ASP A 1 373 ? -6.227 -5.409 -3.161 1.00 93.94 373 ASP A N 1
ATOM 3097 C CA . ASP A 1 373 ? -7.331 -6.050 -3.884 1.00 93.94 373 ASP A CA 1
ATOM 3098 C C . ASP A 1 373 ? -7.313 -7.567 -3.759 1.00 93.94 373 ASP A C 1
ATOM 3100 O O . ASP A 1 373 ? -8.310 -8.165 -3.358 1.00 93.94 373 ASP A O 1
ATOM 3104 N N . VAL A 1 374 ? -6.177 -8.191 -4.087 1.00 94.69 374 VAL A N 1
ATOM 3105 C CA . VAL A 1 374 ? -6.001 -9.643 -3.972 1.00 94.69 374 VAL A CA 1
ATOM 3106 C C . VAL A 1 374 ? -6.288 -10.087 -2.544 1.00 94.69 374 VAL A C 1
ATOM 3108 O O . VAL A 1 374 ? -6.989 -11.075 -2.339 1.00 94.69 374 VAL A O 1
ATOM 3111 N N . ALA A 1 375 ? -5.797 -9.339 -1.556 1.00 94.56 375 ALA A N 1
ATOM 3112 C CA . ALA A 1 375 ? -6.026 -9.651 -0.159 1.00 94.56 375 ALA A CA 1
ATOM 3113 C C . ALA A 1 375 ? -7.510 -9.604 0.213 1.00 94.56 375 ALA A C 1
ATOM 3115 O O . ALA A 1 375 ? -8.004 -10.541 0.840 1.00 94.56 375 ALA A O 1
ATOM 3116 N N . CYS A 1 376 ? -8.249 -8.594 -0.246 1.00 92.88 376 CYS A N 1
ATOM 3117 C CA . CYS A 1 376 ? -9.699 -8.543 -0.066 1.00 92.88 376 CYS A CA 1
ATOM 3118 C C . CYS A 1 376 ? -10.385 -9.738 -0.724 1.00 92.88 376 CYS A C 1
ATOM 3120 O O . CYS A 1 376 ? -11.121 -10.464 -0.061 1.00 92.88 376 CYS A O 1
ATOM 3122 N N . ILE A 1 377 ? -10.102 -9.983 -2.007 1.00 93.00 377 ILE A N 1
ATOM 3123 C CA . ILE A 1 377 ? -10.731 -11.055 -2.787 1.00 93.00 377 ILE A CA 1
ATOM 3124 C C . ILE A 1 377 ? -10.530 -12.415 -2.116 1.00 93.00 377 ILE A C 1
ATOM 3126 O O . ILE A 1 377 ? -11.478 -13.190 -2.016 1.00 93.00 377 ILE A O 1
ATOM 3130 N N . LEU A 1 378 ? -9.321 -12.715 -1.637 1.00 92.44 378 LEU A N 1
ATOM 3131 C CA . LEU A 1 378 ? -9.017 -13.984 -0.967 1.00 92.44 378 LEU A CA 1
ATOM 3132 C C . LEU A 1 378 ? -9.653 -14.091 0.427 1.00 92.44 378 LEU A C 1
ATOM 3134 O O . LEU A 1 378 ? -10.033 -15.179 0.865 1.00 92.44 378 LEU A O 1
ATOM 3138 N N . THR A 1 379 ? -9.807 -12.969 1.123 1.00 92.19 379 THR A N 1
ATOM 3139 C CA . THR A 1 379 ? -10.368 -12.950 2.479 1.00 92.19 379 THR A CA 1
ATOM 3140 C C . THR A 1 379 ? -11.867 -13.194 2.454 1.00 92.19 379 THR A C 1
ATOM 3142 O O . THR A 1 379 ? -12.346 -14.103 3.125 1.00 92.19 379 THR A O 1
ATOM 3145 N N . ILE A 1 380 ? -12.599 -12.446 1.630 1.00 90.44 380 ILE A N 1
ATOM 3146 C CA . ILE A 1 380 ? -14.071 -12.456 1.622 1.00 90.44 380 ILE A CA 1
ATOM 3147 C C . ILE A 1 380 ? -14.697 -13.187 0.423 1.00 90.44 380 ILE A C 1
ATOM 3149 O O . ILE A 1 380 ? -15.904 -13.398 0.395 1.00 90.44 380 ILE A O 1
ATOM 3153 N N . GLY A 1 381 ? -13.904 -13.661 -0.539 1.00 89.19 381 GLY A N 1
ATOM 3154 C CA . GLY A 1 381 ? -14.415 -14.479 -1.643 1.00 89.19 381 GLY A CA 1
ATOM 3155 C C . GLY A 1 381 ? -15.241 -13.701 -2.665 1.00 89.19 381 GLY A C 1
ATOM 3156 O O . GLY A 1 381 ? -16.334 -14.140 -3.033 1.00 89.19 381 GLY A O 1
ATOM 3157 N N . ILE A 1 382 ? -14.711 -12.552 -3.093 1.00 89.50 382 ILE A N 1
ATOM 3158 C CA . ILE A 1 382 ? -15.343 -11.631 -4.050 1.00 89.50 382 ILE A CA 1
ATOM 3159 C C . ILE A 1 382 ? -15.315 -12.226 -5.465 1.00 89.50 382 ILE A C 1
ATOM 3161 O O . ILE A 1 382 ? -14.271 -12.695 -5.935 1.00 89.50 382 ILE A O 1
ATOM 3165 N N . SER A 1 383 ? -16.453 -12.169 -6.154 1.00 90.31 383 SER A N 1
ATOM 3166 C CA . SER A 1 383 ? -16.581 -12.520 -7.573 1.00 90.31 383 SER A CA 1
ATOM 3167 C C . SER A 1 383 ? -15.979 -11.440 -8.487 1.00 90.31 383 SER A C 1
ATOM 3169 O O . SER A 1 383 ? -15.871 -10.269 -8.104 1.00 90.31 383 SER A O 1
ATOM 3171 N N . PRO A 1 384 ? -15.600 -11.769 -9.730 1.00 91.19 384 PRO A N 1
ATOM 3172 C CA . PRO A 1 384 ? -15.086 -10.764 -10.654 1.00 91.19 384 PRO A CA 1
ATOM 3173 C C . PRO A 1 384 ? -16.074 -9.618 -10.958 1.00 91.19 384 PRO A C 1
ATOM 3175 O O . PRO A 1 384 ? -15.654 -8.489 -11.225 1.00 91.19 384 PRO A O 1
ATOM 3178 N N . GLU A 1 385 ? -17.380 -9.878 -10.914 1.00 88.12 385 GLU A N 1
ATOM 3179 C CA . GLU A 1 385 ? -18.456 -8.899 -11.096 1.00 88.12 385 GLU A CA 1
ATOM 3180 C C . GLU A 1 385 ? -18.530 -7.908 -9.931 1.00 88.12 385 GLU A C 1
ATOM 3182 O O . GLU A 1 385 ? -18.595 -6.698 -10.158 1.00 88.12 385 GLU A O 1
ATOM 3187 N N . GLU A 1 386 ? -18.459 -8.399 -8.694 1.00 87.69 386 GLU A N 1
ATOM 3188 C CA . GLU A 1 386 ? -18.386 -7.559 -7.494 1.00 87.69 386 GLU A CA 1
ATOM 3189 C C . GLU A 1 386 ? -17.092 -6.739 -7.484 1.00 87.69 386 GLU A C 1
ATOM 3191 O O . GLU A 1 386 ? -17.128 -5.534 -7.232 1.00 87.69 386 GLU A O 1
ATOM 3196 N N . TYR A 1 387 ? -15.959 -7.351 -7.855 1.00 88.56 387 TYR A N 1
ATOM 3197 C CA . TYR A 1 387 ? -14.687 -6.645 -8.014 1.00 88.56 387 TYR A CA 1
ATOM 3198 C C . TYR A 1 387 ? -14.810 -5.507 -9.035 1.00 88.56 387 TYR A C 1
ATOM 3200 O O . TYR A 1 387 ? -14.442 -4.366 -8.756 1.00 88.56 387 TYR A O 1
ATOM 3208 N N . LYS A 1 388 ? -15.401 -5.776 -10.206 1.00 83.88 388 LYS A N 1
ATOM 3209 C CA . LYS A 1 388 ? -15.710 -4.729 -11.185 1.00 83.88 388 LYS A CA 1
ATOM 3210 C C . LYS A 1 388 ? -16.607 -3.656 -10.577 1.00 83.88 388 LYS A C 1
ATOM 3212 O O . LYS A 1 388 ? -16.308 -2.492 -10.768 1.00 83.88 388 LYS A O 1
ATOM 3217 N N . GLY A 1 389 ? -17.688 -3.996 -9.881 1.00 79.88 389 GLY A N 1
ATOM 3218 C CA . GLY A 1 389 ? -18.633 -3.009 -9.345 1.00 79.88 389 GLY A CA 1
ATOM 3219 C C . GLY A 1 389 ? -18.008 -2.070 -8.311 1.00 79.88 389 GLY A C 1
ATOM 3220 O O . GLY A 1 389 ? -18.158 -0.851 -8.405 1.00 79.88 389 GLY A O 1
ATOM 3221 N N . VAL A 1 390 ? -17.262 -2.640 -7.367 1.00 79.25 390 VAL A N 1
ATOM 3222 C CA . VAL A 1 390 ? -16.646 -1.930 -6.239 1.00 79.25 390 VAL A CA 1
ATOM 3223 C C . VAL A 1 390 ? -15.467 -1.093 -6.726 1.00 79.25 390 VAL A C 1
ATOM 3225 O O . VAL A 1 390 ? -15.462 0.129 -6.599 1.00 79.25 390 VAL A O 1
ATOM 3228 N N . PHE A 1 391 ? -14.514 -1.724 -7.413 1.00 71.56 391 PHE A N 1
ATOM 3229 C CA . PHE A 1 391 ? -13.274 -1.072 -7.832 1.00 71.56 391 PHE A CA 1
ATOM 3230 C C . PHE A 1 391 ? -13.413 -0.278 -9.142 1.00 71.56 391 PHE A C 1
ATOM 3232 O O . PHE A 1 391 ? -12.452 0.354 -9.590 1.00 71.56 391 PHE A O 1
ATOM 3239 N N . LYS A 1 392 ? -14.598 -0.277 -9.783 1.00 64.06 392 LYS A N 1
ATOM 3240 C CA . LYS A 1 392 ? -14.896 0.628 -10.906 1.00 64.06 392 LYS A CA 1
ATOM 3241 C C . LYS A 1 392 ? -15.380 1.999 -10.468 1.00 64.06 392 LYS A C 1
ATOM 3243 O O . LYS A 1 392 ? -15.019 2.969 -11.136 1.00 64.06 392 LYS A O 1
ATOM 3248 N N . ASN A 1 393 ? -16.182 2.032 -9.404 1.00 50.34 393 ASN A N 1
ATOM 3249 C CA . ASN A 1 393 ? -16.841 3.229 -8.886 1.00 50.34 393 ASN A CA 1
ATOM 3250 C C . ASN A 1 393 ? -16.039 3.895 -7.774 1.00 50.34 393 ASN A C 1
ATOM 3252 O O . ASN A 1 393 ? -16.111 5.111 -7.631 1.00 50.34 393 ASN A O 1
ATOM 3256 N N . SER A 1 394 ? -15.244 3.132 -7.021 1.00 49.19 394 SER A N 1
ATOM 3257 C CA . SER A 1 394 ? -14.256 3.748 -6.160 1.00 49.19 394 SER A CA 1
ATOM 3258 C C . SER A 1 394 ? -13.150 4.334 -7.024 1.00 49.19 394 SER A C 1
ATOM 3260 O O . SER A 1 394 ? -12.311 3.612 -7.572 1.00 49.19 394 SER A O 1
ATOM 3262 N N . GLU A 1 395 ? -13.081 5.654 -7.060 1.00 48.28 395 GLU A N 1
ATOM 3263 C CA . GLU A 1 395 ? -11.809 6.360 -7.080 1.00 48.28 395 GLU A CA 1
ATOM 3264 C C . GLU A 1 395 ? -11.007 5.984 -5.814 1.00 48.28 395 GLU A C 1
ATOM 3266 O O . GLU A 1 395 ? -10.696 6.835 -4.984 1.00 48.28 395 GLU A O 1
ATOM 3271 N N . LEU A 1 396 ? -10.669 4.698 -5.627 1.00 50.41 396 LEU A N 1
ATOM 3272 C CA . LEU A 1 396 ? -9.593 4.268 -4.737 1.00 50.41 396 LEU A CA 1
ATOM 3273 C C . LEU A 1 396 ? -8.332 4.847 -5.366 1.00 50.41 396 LEU A C 1
ATOM 3275 O O . LEU A 1 396 ? -7.734 4.256 -6.266 1.00 50.41 396 LEU A O 1
ATOM 3279 N N . THR A 1 397 ? -8.113 6.105 -4.991 1.00 49.34 397 THR A N 1
ATOM 3280 C CA . THR A 1 397 ? -7.272 7.130 -5.598 1.00 49.34 397 THR A CA 1
ATOM 3281 C C . THR A 1 397 ? -6.093 6.544 -6.359 1.00 49.34 397 THR A C 1
ATOM 3283 O O . THR A 1 397 ? -5.006 6.341 -5.817 1.00 49.34 397 THR A O 1
ATOM 3286 N N . ILE A 1 398 ? -6.273 6.350 -7.672 1.00 53.81 398 ILE A N 1
ATOM 3287 C CA . ILE A 1 398 ? -5.130 6.474 -8.570 1.00 53.81 398 ILE A CA 1
ATOM 3288 C C . ILE A 1 398 ? -4.614 7.883 -8.284 1.00 53.81 398 ILE A C 1
ATOM 3290 O O . ILE A 1 398 ? -5.355 8.853 -8.447 1.00 53.81 398 ILE A O 1
ATOM 3294 N N . SER A 1 399 ? -3.417 7.969 -7.695 1.00 53.50 399 SER A N 1
ATOM 3295 C CA . SER A 1 399 ? -2.834 9.242 -7.267 1.00 53.50 399 SER A CA 1
ATOM 3296 C C . SER A 1 399 ? -2.975 10.253 -8.406 1.00 53.50 399 SER A C 1
ATOM 3298 O O . SER A 1 399 ? -2.734 9.921 -9.566 1.00 53.50 399 SER A O 1
ATOM 3300 N N . LYS A 1 400 ? -3.381 11.484 -8.069 1.00 55.06 400 LYS A N 1
ATOM 3301 C CA . LYS A 1 400 ? -3.519 12.588 -9.037 1.00 55.06 400 LYS A CA 1
ATOM 3302 C C . LYS A 1 400 ? -2.213 12.870 -9.793 1.00 55.06 400 LYS A C 1
ATOM 3304 O O . LYS A 1 400 ? -2.239 13.540 -10.816 1.00 55.06 400 LYS A O 1
ATOM 3309 N N . ASP A 1 401 ? -1.102 12.335 -9.291 1.00 54.88 401 ASP A N 1
ATOM 3310 C CA . ASP A 1 401 ? 0.244 12.446 -9.844 1.00 54.88 401 ASP A CA 1
ATOM 3311 C C . ASP A 1 401 ? 0.526 11.391 -10.934 1.00 54.88 401 ASP A C 1
ATOM 3313 O O . ASP A 1 401 ? 1.643 11.310 -11.436 1.00 54.88 401 ASP A O 1
ATOM 3317 N N . ILE A 1 402 ? -0.452 10.545 -11.285 1.00 65.88 402 ILE A N 1
ATOM 3318 C CA . ILE A 1 402 ? -0.328 9.535 -12.341 1.00 65.88 402 ILE A CA 1
ATOM 3319 C C . ILE A 1 402 ? -0.867 10.105 -13.650 1.00 65.88 402 ILE A C 1
ATOM 3321 O O . ILE A 1 402 ? -2.063 10.351 -13.797 1.00 65.88 402 ILE A O 1
ATOM 3325 N N . SER A 1 403 ? 0.032 10.249 -14.617 1.00 64.81 403 SER A N 1
ATOM 3326 C CA . SER A 1 403 ? -0.235 10.713 -15.983 1.00 64.81 403 SER A CA 1
ATOM 3327 C C . SER A 1 403 ? -1.149 9.775 -16.789 1.00 64.81 403 SER A C 1
ATOM 3329 O O . SER A 1 403 ? -1.945 10.244 -17.603 1.00 64.81 403 SER A O 1
ATOM 3331 N N . ASP A 1 404 ? -1.069 8.457 -16.551 1.00 73.25 404 ASP A N 1
ATOM 3332 C CA . ASP A 1 404 ? -1.845 7.424 -17.253 1.00 73.25 404 ASP A CA 1
ATOM 3333 C C . ASP A 1 404 ? -2.624 6.488 -16.296 1.00 73.25 404 ASP A C 1
ATOM 3335 O O . ASP A 1 404 ? -2.250 5.325 -16.072 1.00 73.25 404 ASP A O 1
ATOM 3339 N N . PRO A 1 405 ? -3.745 6.973 -15.725 1.00 76.62 405 PRO A N 1
ATOM 3340 C CA . PRO A 1 405 ? -4.612 6.182 -14.852 1.00 76.62 405 PRO A CA 1
ATOM 3341 C C . PRO A 1 405 ? -5.179 4.922 -15.514 1.00 76.62 405 PRO A C 1
ATOM 3343 O O . PRO A 1 405 ? -5.368 3.895 -14.861 1.00 76.62 405 PRO A O 1
ATOM 3346 N N . GLU A 1 406 ? -5.434 4.969 -16.822 1.00 79.06 406 GLU A N 1
ATOM 3347 C CA . GLU A 1 406 ? -6.043 3.867 -17.569 1.00 79.06 406 GLU A CA 1
ATOM 3348 C C . GLU A 1 406 ? -5.076 2.698 -17.784 1.00 79.06 406 GLU A C 1
ATOM 3350 O O . GLU A 1 406 ? -5.497 1.533 -17.826 1.00 79.06 406 GLU A O 1
ATOM 3355 N N . THR A 1 407 ? -3.776 2.969 -17.906 1.00 81.25 407 THR A N 1
ATOM 3356 C CA . THR A 1 407 ? -2.750 1.920 -17.903 1.00 81.25 407 THR A CA 1
ATOM 3357 C C . THR A 1 407 ? -2.607 1.297 -16.520 1.00 81.25 407 THR A C 1
ATOM 3359 O O . THR A 1 407 ? -2.648 0.069 -16.419 1.00 81.25 407 THR A O 1
ATOM 3362 N N . VAL A 1 408 ? -2.547 2.101 -15.450 1.00 83.81 408 VAL A N 1
ATOM 3363 C CA . VAL A 1 408 ? -2.511 1.590 -14.063 1.00 83.81 408 VAL A CA 1
ATOM 3364 C C . VAL A 1 408 ? -3.712 0.697 -13.776 1.00 83.81 408 VAL A C 1
ATOM 3366 O O . VAL A 1 408 ? -3.550 -0.411 -13.266 1.00 83.81 408 VAL A O 1
ATOM 3369 N N . ARG A 1 409 ? -4.914 1.141 -14.153 1.00 83.00 409 ARG A N 1
ATOM 3370 C CA . ARG A 1 409 ? -6.153 0.385 -13.969 1.00 83.00 409 ARG A CA 1
ATOM 3371 C C . ARG A 1 409 ? -6.109 -0.967 -14.672 1.00 83.00 409 ARG A C 1
ATOM 3373 O O . ARG A 1 409 ? -6.429 -1.983 -14.063 1.00 83.00 409 ARG A O 1
ATOM 3380 N N . ALA A 1 410 ? -5.700 -0.998 -15.938 1.00 85.06 410 ALA A N 1
ATOM 3381 C CA . ALA A 1 410 ? -5.642 -2.248 -16.686 1.00 85.06 410 ALA A CA 1
ATOM 3382 C C . ALA A 1 410 ? -4.546 -3.192 -16.181 1.00 85.06 410 ALA A C 1
ATOM 3384 O O . ALA A 1 410 ? -4.793 -4.392 -16.089 1.00 85.06 410 ALA A O 1
ATOM 3385 N N . LEU A 1 411 ? -3.369 -2.672 -15.814 1.00 88.25 411 LEU A N 1
ATOM 3386 C CA . LEU A 1 411 ? -2.309 -3.473 -15.197 1.00 88.25 411 LEU A CA 1
ATOM 3387 C C . LEU A 1 411 ? -2.773 -4.063 -13.867 1.00 88.25 411 LEU A C 1
ATOM 3389 O O . LEU A 1 411 ? -2.589 -5.253 -13.634 1.00 88.25 411 LEU A O 1
ATOM 3393 N N . ARG A 1 412 ? -3.422 -3.258 -13.018 1.00 89.88 412 ARG A N 1
ATOM 3394 C CA . ARG A 1 412 ? -4.002 -3.706 -11.747 1.00 89.88 412 ARG A CA 1
ATOM 3395 C C . ARG A 1 412 ? -5.008 -4.832 -11.976 1.00 89.88 412 ARG A C 1
ATOM 3397 O O . ARG A 1 412 ? -4.827 -5.903 -11.410 1.00 89.88 412 ARG A O 1
ATOM 3404 N N . ILE A 1 413 ? -5.993 -4.640 -12.859 1.00 90.12 413 ILE A N 1
ATOM 3405 C CA . ILE A 1 413 ? -7.002 -5.663 -13.193 1.00 90.12 413 ILE A CA 1
ATOM 3406 C C . ILE A 1 413 ? -6.337 -6.955 -13.685 1.00 90.12 413 ILE A C 1
ATOM 3408 O O . ILE A 1 413 ? -6.677 -8.040 -13.212 1.00 90.12 413 ILE A O 1
ATOM 3412 N N . HIS A 1 414 ? -5.384 -6.842 -14.613 1.00 91.94 414 HIS A N 1
ATOM 3413 C CA . HIS A 1 414 ? -4.656 -7.982 -15.169 1.00 91.94 414 HIS A CA 1
ATOM 3414 C C . HIS A 1 414 ? -3.901 -8.759 -14.088 1.00 91.94 414 HIS A C 1
ATOM 3416 O O . HIS A 1 414 ? -4.058 -9.972 -13.961 1.00 91.94 414 HIS A O 1
ATOM 3422 N N . VAL A 1 415 ? -3.107 -8.054 -13.279 1.00 94.50 415 VAL A N 1
ATOM 3423 C CA . VAL A 1 415 ? -2.251 -8.646 -12.244 1.00 94.50 415 VAL A CA 1
ATOM 3424 C C . VAL A 1 415 ? -3.084 -9.268 -11.122 1.00 94.50 415 VAL A C 1
ATOM 3426 O O . VAL A 1 415 ? -2.762 -10.372 -10.682 1.00 94.50 415 VAL A O 1
ATOM 3429 N N . VAL A 1 416 ? -4.175 -8.620 -10.697 1.00 94.38 416 VAL A N 1
ATOM 3430 C CA . VAL A 1 416 ? -5.126 -9.167 -9.713 1.00 94.38 416 VAL A CA 1
ATOM 3431 C C . VAL A 1 416 ? -5.753 -10.453 -10.244 1.00 94.38 416 VAL A C 1
ATOM 3433 O O . VAL A 1 416 ? -5.676 -11.494 -9.590 1.00 94.38 416 VAL A O 1
ATOM 3436 N N . ALA A 1 417 ? -6.309 -10.417 -11.458 1.00 93.88 417 ALA A N 1
ATOM 3437 C CA . ALA A 1 417 ? -6.953 -11.578 -12.059 1.00 93.88 417 ALA A CA 1
ATOM 3438 C C . ALA A 1 417 ? -5.979 -12.747 -12.252 1.00 93.88 417 ALA A C 1
ATOM 3440 O O . ALA A 1 417 ? -6.307 -13.902 -11.964 1.00 93.88 417 ALA A O 1
ATOM 3441 N N . HIS A 1 418 ? -4.755 -12.450 -12.693 1.00 94.81 418 HIS A N 1
ATOM 3442 C CA . HIS A 1 418 ? -3.703 -13.447 -12.825 1.00 94.81 418 HIS A CA 1
ATOM 3443 C C . HIS A 1 418 ? -3.304 -14.038 -11.465 1.00 94.81 418 HIS A C 1
ATOM 3445 O O . HIS A 1 418 ? -3.128 -15.246 -11.354 1.00 94.81 418 HIS A O 1
ATOM 3451 N N . ALA A 1 419 ? -3.174 -13.229 -10.414 1.00 95.31 419 ALA A N 1
ATOM 3452 C CA . ALA A 1 419 ? -2.780 -13.721 -9.097 1.00 95.31 419 ALA A CA 1
ATOM 3453 C C . ALA A 1 419 ? -3.855 -14.612 -8.456 1.00 95.31 419 ALA A C 1
ATOM 3455 O O . ALA A 1 419 ? -3.531 -15.706 -7.992 1.00 95.31 419 ALA A O 1
ATOM 3456 N N . VAL A 1 420 ? -5.122 -14.182 -8.479 1.00 93.69 420 VAL A N 1
ATOM 3457 C CA . VAL A 1 420 ? -6.246 -14.926 -7.880 1.00 93.69 420 VAL A CA 1
ATOM 3458 C C . VAL A 1 420 ? -6.494 -16.239 -8.622 1.00 93.69 420 VAL A C 1
ATOM 3460 O O . VAL A 1 420 ? -6.583 -17.290 -7.993 1.00 93.69 420 VAL A O 1
ATOM 3463 N N . SER A 1 421 ? -6.507 -16.226 -9.960 1.00 92.31 421 SER A N 1
ATOM 3464 C CA . SER A 1 421 ? -6.718 -17.440 -10.773 1.00 92.31 421 SER A CA 1
ATOM 3465 C C . SER A 1 421 ? -5.640 -18.518 -10.588 1.00 92.31 421 SER A C 1
ATOM 3467 O O . SER A 1 421 ? -5.841 -19.680 -10.945 1.00 92.31 421 SER A O 1
ATOM 3469 N N . ARG A 1 422 ? -4.481 -18.164 -10.019 1.00 89.62 422 ARG A N 1
ATOM 3470 C CA . ARG A 1 422 ? -3.369 -19.087 -9.749 1.00 89.62 422 ARG A CA 1
ATOM 3471 C C . ARG A 1 422 ? -3.322 -19.584 -8.306 1.00 89.62 422 ARG A C 1
ATOM 3473 O O . ARG A 1 422 ? -2.500 -20.457 -8.026 1.00 89.62 422 ARG A O 1
ATOM 3480 N N . CYS A 1 423 ? -4.181 -19.084 -7.419 1.00 87.00 423 CYS A N 1
ATOM 3481 C CA . CYS A 1 423 ? -4.329 -19.618 -6.068 1.00 87.00 423 CYS A CA 1
ATOM 3482 C C . CYS A 1 423 ? -5.008 -20.996 -6.123 1.00 87.00 423 CYS A C 1
ATOM 3484 O O . CYS A 1 423 ? -6.039 -21.190 -6.770 1.00 87.00 423 CYS A O 1
ATOM 3486 N N . THR A 1 424 ? -4.413 -21.987 -5.465 1.00 80.38 424 THR A N 1
ATOM 3487 C CA . THR A 1 424 ? -4.949 -23.352 -5.396 1.00 80.38 424 THR A CA 1
ATOM 3488 C C . THR A 1 424 ? -5.924 -23.490 -4.232 1.00 80.38 424 THR A C 1
ATOM 3490 O O . THR A 1 424 ? -5.623 -23.044 -3.130 1.00 80.38 424 THR A O 1
ATOM 3493 N N . GLY A 1 425 ? -7.057 -24.161 -4.448 1.00 76.88 425 GLY A N 1
ATOM 3494 C CA . GLY A 1 425 ? -8.018 -24.465 -3.379 1.00 76.88 425 GLY A CA 1
ATOM 3495 C C . GLY A 1 425 ? -9.079 -23.392 -3.116 1.00 76.88 425 GLY A C 1
ATOM 3496 O O . GLY A 1 425 ? -9.877 -23.567 -2.201 1.00 76.88 425 GLY A O 1
ATOM 3497 N N . ILE A 1 426 ? -9.135 -22.319 -3.914 1.00 82.50 426 ILE A N 1
ATOM 3498 C CA . ILE A 1 426 ? -10.266 -21.377 -3.894 1.00 82.50 426 ILE A CA 1
ATOM 3499 C C . ILE A 1 426 ? -11.446 -21.949 -4.698 1.00 82.50 426 ILE A C 1
ATOM 3501 O O . ILE A 1 426 ? -11.253 -22.488 -5.788 1.00 82.50 426 ILE A O 1
ATOM 3505 N N . SER A 1 427 ? -12.670 -21.824 -4.179 1.00 81.00 427 SER A N 1
ATOM 3506 C CA . SER A 1 427 ? -13.884 -22.371 -4.812 1.00 81.00 427 SER A CA 1
ATOM 3507 C C . SER A 1 427 ? -14.313 -21.616 -6.076 1.00 81.00 427 SER A C 1
ATOM 3509 O O . SER A 1 427 ? -14.915 -22.199 -6.966 1.00 81.00 427 SER A O 1
ATOM 3511 N N . TYR A 1 428 ? -13.953 -20.338 -6.185 1.00 83.94 428 TYR A N 1
ATOM 3512 C CA . TYR A 1 428 ? -14.322 -19.427 -7.277 1.00 83.94 428 TYR A CA 1
ATOM 3513 C C . TYR A 1 428 ? -13.204 -19.261 -8.326 1.00 83.94 428 TYR A C 1
ATOM 3515 O O . TYR A 1 428 ? -13.136 -18.267 -9.047 1.00 83.94 428 TYR A O 1
ATOM 3523 N N . LYS A 1 429 ? -12.288 -20.233 -8.423 1.00 87.19 429 LYS A N 1
ATOM 3524 C CA . LYS A 1 429 ? -11.112 -20.174 -9.311 1.00 87.19 429 LYS A CA 1
ATOM 3525 C C . LYS A 1 429 ? -11.475 -20.005 -10.787 1.00 87.19 429 LYS A C 1
ATOM 3527 O O . LYS A 1 429 ? -10.840 -19.222 -11.489 1.00 87.19 429 LYS A O 1
ATOM 3532 N N . GLU A 1 430 ? -12.481 -20.744 -11.249 1.00 89.38 430 GLU A N 1
ATOM 3533 C CA . GLU A 1 430 ? -12.859 -20.818 -12.665 1.00 89.38 430 GLU A CA 1
ATOM 3534 C C . GLU A 1 430 ? -13.371 -19.473 -13.202 1.00 89.38 430 GLU A C 1
ATOM 3536 O O . GLU A 1 430 ? -12.998 -19.058 -14.303 1.00 89.38 430 GLU A O 1
ATOM 3541 N N . GLU A 1 431 ? -14.157 -18.748 -12.399 1.00 92.75 431 GLU A N 1
ATOM 3542 C CA . GLU A 1 431 ? -14.640 -17.402 -12.729 1.00 92.75 431 GLU A CA 1
ATOM 3543 C C . GLU A 1 431 ? -13.470 -16.433 -12.939 1.00 92.75 431 GLU A C 1
ATOM 3545 O O . GLU A 1 431 ? -13.418 -15.702 -13.931 1.00 92.75 431 GLU A O 1
ATOM 3550 N N . TRP A 1 432 ? -12.471 -16.485 -12.054 1.00 94.19 432 TRP A N 1
ATOM 3551 C CA . TRP A 1 432 ? -11.275 -15.650 -12.148 1.00 94.19 432 TRP A CA 1
ATOM 3552 C C . TRP A 1 432 ? -10.330 -16.067 -13.279 1.00 94.19 432 TRP A C 1
ATOM 3554 O O . TRP A 1 432 ? -9.700 -15.204 -13.890 1.00 94.19 432 TRP A O 1
ATOM 3564 N N . GLU A 1 433 ? -10.243 -17.355 -13.618 1.00 93.25 433 GLU A N 1
ATOM 3565 C CA . GLU A 1 433 ? -9.509 -17.821 -14.802 1.00 93.25 433 GLU A CA 1
ATOM 3566 C C . GLU A 1 433 ? -10.129 -17.288 -16.099 1.00 93.25 433 GLU A C 1
ATOM 3568 O O . GLU A 1 433 ? -9.409 -16.824 -16.990 1.00 93.25 433 GLU A O 1
ATOM 3573 N N . LYS A 1 434 ? -11.464 -17.317 -16.208 1.00 92.88 434 LYS A N 1
ATOM 3574 C CA . LYS A 1 434 ? -12.186 -16.719 -17.337 1.00 92.88 434 LYS A CA 1
ATOM 3575 C C . LYS A 1 434 ? -11.947 -15.211 -17.390 1.00 92.88 434 LYS A C 1
ATOM 3577 O O . LYS A 1 434 ? -11.538 -14.689 -18.428 1.00 92.88 434 LYS A O 1
ATOM 3582 N N . TYR A 1 435 ? -12.114 -14.532 -16.260 1.00 92.69 435 TYR A N 1
ATOM 3583 C CA . TYR A 1 435 ? -11.909 -13.094 -16.149 1.00 92.69 435 TYR A CA 1
ATOM 3584 C C . TYR A 1 435 ? -10.476 -12.665 -16.505 1.00 92.69 435 TYR A C 1
ATOM 3586 O O . TYR A 1 435 ? -10.283 -11.668 -17.203 1.00 92.69 435 TYR A O 1
ATOM 3594 N N . SER A 1 436 ? -9.467 -13.436 -16.088 1.00 91.31 436 SER A N 1
ATOM 3595 C CA . SER A 1 436 ? -8.061 -13.201 -16.433 1.00 91.31 436 SER A CA 1
ATOM 3596 C C . SER A 1 436 ? -7.820 -13.297 -17.942 1.00 91.31 436 SER A C 1
ATOM 3598 O O . SER A 1 436 ? -7.147 -12.438 -18.504 1.00 91.31 436 SER A O 1
ATOM 3600 N N . LYS A 1 437 ? -8.425 -14.275 -18.633 1.00 90.38 437 LYS A N 1
ATOM 3601 C CA . LYS A 1 437 ? -8.313 -14.414 -20.099 1.00 90.38 437 LYS A CA 1
ATOM 3602 C C . LYS A 1 437 ? -8.976 -13.266 -20.865 1.00 90.38 437 LYS A C 1
ATOM 3604 O O . LYS A 1 437 ? -8.498 -12.906 -21.945 1.00 90.38 437 LYS A O 1
ATOM 3609 N N . GLU A 1 438 ? -10.082 -12.735 -20.343 1.00 89.12 438 GLU A N 1
ATOM 3610 C CA . GLU A 1 438 ? -10.831 -11.615 -20.933 1.00 89.12 438 GLU A CA 1
ATOM 3611 C C . GLU A 1 438 ? -10.107 -10.272 -20.776 1.00 89.12 438 GLU A C 1
ATOM 3613 O O . GLU A 1 438 ? -10.178 -9.429 -21.678 1.00 89.12 438 GLU A O 1
ATOM 3618 N N . ASN A 1 439 ? -9.398 -10.104 -19.656 1.00 87.25 439 ASN A N 1
ATOM 3619 C CA . ASN A 1 439 ? -8.688 -8.883 -19.270 1.00 87.25 439 ASN A CA 1
ATOM 3620 C C . ASN A 1 439 ? -7.162 -9.014 -19.392 1.00 87.25 439 ASN A C 1
ATOM 3622 O O . ASN A 1 439 ? -6.428 -8.289 -18.724 1.00 87.25 439 ASN A O 1
ATOM 3626 N N . ASP A 1 440 ? -6.687 -9.922 -20.247 1.00 86.56 440 ASP A N 1
ATOM 3627 C CA . ASP A 1 440 ? -5.261 -10.084 -20.525 1.00 86.56 440 ASP A CA 1
ATOM 3628 C C . ASP A 1 440 ? -4.697 -8.798 -21.142 1.00 86.56 440 ASP A C 1
ATOM 3630 O O . ASP A 1 440 ? -5.086 -8.391 -22.245 1.00 86.56 440 ASP A O 1
ATOM 3634 N N . PHE A 1 441 ? -3.768 -8.163 -20.428 1.00 85.50 441 PHE A N 1
ATOM 3635 C CA . PHE A 1 441 ? -3.152 -6.901 -20.823 1.00 85.50 441 PHE A CA 1
ATOM 3636 C C . PHE A 1 441 ? -2.485 -6.997 -22.203 1.00 85.50 441 PHE A C 1
ATOM 3638 O O . PHE A 1 441 ? -2.512 -6.032 -22.970 1.00 85.50 441 PHE A O 1
ATOM 3645 N N . ARG A 1 442 ? -1.971 -8.180 -22.570 1.00 83.81 442 ARG A N 1
ATOM 3646 C CA . ARG A 1 442 ? -1.318 -8.435 -23.867 1.00 83.81 442 ARG A CA 1
ATOM 3647 C C . ARG A 1 442 ? -2.268 -8.218 -25.046 1.00 83.81 442 ARG A C 1
ATOM 3649 O O . ARG A 1 442 ? -1.888 -7.634 -26.056 1.00 83.81 442 ARG A O 1
ATOM 3656 N N . LYS A 1 443 ? -3.542 -8.587 -24.881 1.00 79.69 443 LYS A N 1
ATOM 3657 C CA . LYS A 1 443 ? -4.585 -8.475 -25.918 1.00 79.69 443 LYS A CA 1
ATOM 3658 C C . LYS A 1 443 ? -5.154 -7.062 -26.057 1.00 79.69 443 LYS A C 1
ATOM 3660 O O . LYS A 1 443 ? -5.964 -6.801 -26.946 1.00 79.69 443 LYS A O 1
ATOM 3665 N N . ARG A 1 444 ? -4.754 -6.125 -25.188 1.00 67.94 444 ARG A N 1
ATOM 3666 C CA . ARG A 1 444 ? -5.218 -4.730 -25.239 1.00 67.94 444 ARG A CA 1
ATOM 3667 C C . ARG A 1 444 ? -4.686 -3.998 -26.477 1.00 67.94 444 ARG A C 1
ATOM 3669 O O . ARG A 1 444 ? -5.399 -3.153 -27.007 1.00 67.94 444 ARG A O 1
ATOM 3676 N N . ARG A 1 445 ? -3.491 -4.361 -26.967 1.00 55.28 445 ARG A N 1
ATOM 3677 C CA . ARG A 1 445 ? -2.938 -3.835 -28.232 1.00 55.28 445 ARG A CA 1
ATOM 3678 C C . ARG A 1 445 ? -3.723 -4.330 -29.455 1.00 55.28 445 ARG A C 1
ATOM 3680 O O . ARG A 1 445 ? -3.945 -3.564 -30.379 1.00 55.28 445 ARG A O 1
ATOM 3687 N N . GLU A 1 446 ? -4.225 -5.564 -29.425 1.00 51.72 446 GLU A N 1
ATOM 3688 C CA . GLU A 1 446 ? -4.956 -6.183 -30.547 1.00 51.72 446 GLU A CA 1
ATOM 3689 C C . GLU A 1 446 ? -6.392 -5.653 -30.713 1.00 51.72 446 GLU A C 1
ATOM 3691 O O . GLU A 1 446 ? -6.923 -5.608 -31.820 1.00 51.72 446 GLU A O 1
ATOM 3696 N N . LYS A 1 447 ? -7.042 -5.229 -29.619 1.00 47.75 447 LYS A N 1
ATOM 3697 C CA . LYS A 1 447 ? -8.423 -4.703 -29.636 1.00 47.75 447 LYS A CA 1
ATOM 3698 C C . LYS A 1 447 ? -8.527 -3.230 -30.069 1.00 47.75 447 LYS A C 1
ATOM 3700 O O . LYS A 1 447 ? -9.636 -2.703 -30.125 1.00 47.75 447 LYS A O 1
ATOM 3705 N N . GLY A 1 448 ? -7.406 -2.567 -30.355 1.00 42.91 448 GLY A N 1
ATOM 3706 C CA . GLY A 1 448 ? -7.308 -1.113 -30.474 1.00 42.91 448 GLY A CA 1
ATOM 3707 C C . GLY A 1 448 ? -6.718 -0.587 -31.781 1.00 42.91 448 GLY A C 1
ATOM 3708 O O . GLY A 1 448 ? -5.943 0.351 -31.709 1.00 42.91 448 GLY A O 1
ATOM 3709 N N . GLU A 1 449 ? -7.100 -1.123 -32.946 1.00 39.97 449 GLU A N 1
ATOM 3710 C CA . GLU A 1 449 ? -6.927 -0.451 -34.250 1.00 39.97 449 GLU A CA 1
ATOM 3711 C C . GLU A 1 449 ? -8.166 -0.653 -35.142 1.00 39.97 449 GLU A C 1
ATOM 3713 O O . GLU A 1 449 ? -8.197 -1.441 -36.085 1.00 39.97 449 GLU A O 1
ATOM 3718 N N . LYS A 1 450 ? -9.238 0.080 -34.826 1.00 36.62 450 LYS A N 1
ATOM 3719 C CA . LYS A 1 450 ? -10.296 0.436 -35.784 1.00 36.62 450 LYS A CA 1
ATOM 3720 C C . LYS A 1 450 ? -10.720 1.882 -35.529 1.00 36.62 450 LYS A C 1
ATOM 3722 O O . LYS A 1 450 ? -11.690 2.124 -34.821 1.00 36.62 450 LYS A O 1
ATOM 3727 N N . GLY A 1 451 ? -9.993 2.840 -36.104 1.00 33.03 451 GLY A N 1
ATOM 3728 C CA . GLY A 1 451 ? -10.397 4.250 -36.115 1.00 33.03 451 GLY A CA 1
ATOM 3729 C C . GLY A 1 451 ? -9.269 5.194 -36.528 1.00 33.03 451 GLY A C 1
ATOM 3730 O O . GLY A 1 451 ? -8.260 5.265 -35.843 1.00 33.03 451 GLY A O 1
ATOM 3731 N N . LYS A 1 452 ? -9.462 5.900 -37.650 1.00 41.81 452 LYS A N 1
ATOM 3732 C CA . LYS A 1 452 ? -8.563 6.917 -38.218 1.00 41.81 452 LYS A CA 1
ATOM 3733 C C . LYS A 1 452 ? -8.480 8.152 -37.312 1.00 41.81 452 LYS A C 1
ATOM 3735 O O . LYS A 1 452 ? -9.478 8.854 -37.210 1.00 41.81 452 LYS A O 1
ATOM 3740 N N . GLU A 1 453 ? -7.301 8.448 -36.764 1.00 38.75 453 GLU A N 1
ATOM 3741 C CA . GLU A 1 453 ? -6.876 9.784 -36.287 1.00 38.75 453 GLU A CA 1
ATOM 3742 C C . GLU A 1 453 ? -5.327 9.823 -36.157 1.00 38.75 453 GLU A C 1
ATOM 3744 O O . GLU A 1 453 ? -4.744 10.148 -35.127 1.00 38.75 453 GLU A O 1
ATOM 3749 N N . ASP A 1 454 ? -4.631 9.448 -37.237 1.00 44.56 454 ASP A N 1
ATOM 3750 C CA . ASP A 1 454 ? -3.215 9.021 -37.264 1.00 44.56 454 ASP A CA 1
ATOM 3751 C C . ASP A 1 454 ? -2.134 10.124 -37.169 1.00 44.56 454 ASP A C 1
ATOM 3753 O O . ASP A 1 454 ? -1.006 9.926 -37.605 1.00 44.56 454 ASP A O 1
ATOM 3757 N N . ALA A 1 455 ? -2.407 11.286 -36.575 1.00 36.16 455 ALA A N 1
ATOM 3758 C CA . ALA A 1 455 ? -1.357 12.296 -36.336 1.00 36.16 455 ALA A CA 1
ATOM 3759 C C . ALA A 1 455 ? -1.268 12.711 -34.861 1.00 36.16 455 ALA A C 1
ATOM 3761 O O . ALA A 1 455 ? -0.186 12.678 -34.269 1.00 36.16 455 ALA A O 1
ATOM 3762 N N . ASP A 1 456 ? -2.409 12.988 -34.226 1.00 34.66 456 ASP A N 1
ATOM 3763 C CA . ASP A 1 456 ? -2.472 13.279 -32.790 1.00 34.66 456 ASP A CA 1
ATOM 3764 C C . ASP A 1 456 ? -2.408 12.008 -31.928 1.00 34.66 456 ASP A C 1
ATOM 3766 O O . ASP A 1 456 ? -1.876 12.050 -30.816 1.00 34.66 456 ASP A O 1
ATOM 3770 N N . LEU A 1 457 ? -2.855 10.852 -32.443 1.00 36.31 457 LEU A N 1
ATOM 3771 C CA . LEU A 1 457 ? -2.637 9.554 -31.792 1.00 36.31 457 LEU A CA 1
ATOM 3772 C C . LEU A 1 457 ? -1.174 9.130 -31.824 1.00 36.31 457 LEU A C 1
ATOM 3774 O O . LEU A 1 457 ? -0.717 8.578 -30.835 1.00 36.31 457 LEU A O 1
ATOM 3778 N N . ILE A 1 458 ? -0.419 9.436 -32.882 1.00 34.81 458 ILE A N 1
ATOM 3779 C CA . ILE A 1 458 ? 1.016 9.119 -32.949 1.00 34.81 458 ILE A CA 1
ATOM 3780 C C . ILE A 1 458 ? 1.810 10.020 -31.993 1.00 34.81 458 ILE A C 1
ATOM 3782 O O . ILE A 1 458 ? 2.748 9.548 -31.355 1.00 34.81 458 ILE A O 1
ATOM 3786 N N . ARG A 1 459 ? 1.414 11.290 -31.803 1.00 34.44 459 ARG A N 1
ATOM 3787 C CA . ARG A 1 459 ? 1.967 12.147 -30.734 1.00 34.44 459 ARG A CA 1
ATOM 3788 C C . ARG A 1 459 ? 1.591 11.654 -29.330 1.00 34.44 459 ARG A C 1
ATOM 3790 O O . ARG A 1 459 ? 2.469 11.569 -28.485 1.00 34.44 459 ARG A O 1
ATOM 3797 N N . LYS A 1 460 ? 0.342 11.233 -29.092 1.00 41.69 460 LYS A N 1
ATOM 3798 C CA . LYS A 1 460 ? -0.104 10.676 -27.794 1.00 41.69 460 LYS A CA 1
ATOM 3799 C C . LYS A 1 460 ? 0.398 9.251 -27.505 1.00 41.69 460 LYS A C 1
ATOM 3801 O O . LYS A 1 460 ? 0.539 8.888 -26.344 1.00 41.69 460 LYS A O 1
ATOM 3806 N N . GLN A 1 461 ? 0.659 8.429 -28.521 1.00 43.16 461 GLN A N 1
ATOM 3807 C CA . GLN A 1 461 ? 1.256 7.089 -28.387 1.00 43.16 461 GLN A CA 1
ATOM 3808 C C . GLN A 1 461 ? 2.745 7.175 -28.048 1.00 43.16 461 GLN A C 1
ATOM 3810 O O . GLN A 1 461 ? 3.259 6.324 -27.332 1.00 43.16 461 GLN A O 1
ATOM 3815 N N . ASN A 1 462 ? 3.408 8.225 -28.524 1.00 46.47 462 ASN A N 1
ATOM 3816 C CA . ASN A 1 462 ? 4.813 8.519 -28.277 1.00 46.47 462 ASN A CA 1
ATOM 3817 C C . ASN A 1 462 ? 5.128 8.920 -26.822 1.00 46.47 462 ASN A C 1
ATOM 3819 O O . ASN A 1 462 ? 6.273 8.781 -26.397 1.00 46.47 462 ASN A O 1
ATOM 3823 N N . ASP A 1 463 ? 4.120 9.360 -26.063 1.00 51.56 463 ASP A N 1
ATOM 3824 C CA . ASP A 1 463 ? 4.250 9.733 -24.649 1.00 51.56 463 ASP A CA 1
ATOM 3825 C C . ASP A 1 463 ? 3.767 8.644 -23.681 1.00 51.56 463 ASP A C 1
ATOM 3827 O O . ASP A 1 463 ? 3.987 8.760 -22.476 1.00 51.56 463 ASP A O 1
ATOM 3831 N N . ARG A 1 464 ? 3.151 7.559 -24.172 1.00 59.62 464 ARG A N 1
ATOM 3832 C CA . ARG A 1 464 ? 2.641 6.486 -23.308 1.00 59.62 464 ARG A CA 1
ATOM 3833 C C . ARG A 1 464 ? 3.737 5.523 -22.875 1.00 59.62 464 ARG A C 1
ATOM 3835 O O . ARG A 1 464 ? 4.611 5.126 -23.641 1.00 59.62 464 ARG A O 1
ATOM 3842 N N . ILE A 1 465 ? 3.639 5.102 -21.621 1.00 66.31 465 ILE A N 1
ATOM 3843 C CA . ILE A 1 465 ? 4.524 4.124 -20.997 1.00 66.31 465 ILE A CA 1
ATOM 3844 C C . ILE A 1 465 ? 4.345 2.770 -21.697 1.00 66.31 465 ILE A C 1
ATOM 3846 O O . ILE A 1 465 ? 3.296 2.131 -21.593 1.00 66.31 465 ILE A O 1
ATOM 3850 N N . SER A 1 466 ? 5.370 2.317 -22.420 1.00 77.25 466 SER A N 1
ATOM 3851 C CA . SER A 1 466 ? 5.384 0.977 -23.006 1.00 77.25 466 SER A CA 1
ATOM 3852 C C . SER A 1 466 ? 5.830 -0.036 -21.953 1.00 77.25 466 SER A C 1
ATOM 3854 O O . SER A 1 466 ? 7.004 -0.125 -21.598 1.00 77.25 466 SER A O 1
ATOM 3856 N N . ILE A 1 467 ? 4.865 -0.807 -21.454 1.00 85.50 467 ILE A N 1
ATOM 3857 C CA . ILE A 1 467 ? 5.117 -1.931 -20.549 1.00 85.50 467 ILE A CA 1
ATOM 3858 C C . ILE A 1 467 ? 5.702 -3.087 -21.360 1.00 85.50 467 ILE A C 1
ATOM 3860 O O . ILE A 1 467 ? 5.050 -3.577 -22.289 1.00 85.50 467 ILE A O 1
ATOM 3864 N N . LEU A 1 468 ? 6.919 -3.522 -21.020 1.00 88.25 468 LEU A N 1
ATOM 3865 C CA . LEU A 1 468 ? 7.535 -4.679 -21.664 1.00 88.25 468 LEU A CA 1
ATOM 3866 C C . LEU A 1 468 ? 6.891 -5.981 -21.185 1.00 88.25 468 LEU A C 1
ATOM 3868 O O . LEU A 1 468 ? 6.382 -6.081 -20.069 1.00 88.25 468 LEU A O 1
ATOM 3872 N N . GLU A 1 469 ? 6.977 -7.019 -22.016 1.00 89.38 469 GLU A N 1
ATOM 3873 C CA . GLU A 1 469 ? 6.499 -8.357 -21.655 1.00 89.38 469 GLU A CA 1
ATOM 3874 C C . GLU A 1 469 ? 7.197 -8.886 -20.392 1.00 89.38 469 GLU A C 1
ATOM 3876 O O . GLU A 1 469 ? 6.561 -9.499 -19.535 1.00 89.38 469 GLU A O 1
ATOM 3881 N N . ASP A 1 470 ? 8.491 -8.611 -20.233 1.00 89.44 470 ASP A N 1
ATOM 3882 C CA . ASP A 1 470 ? 9.222 -9.029 -19.040 1.00 89.44 470 ASP A CA 1
ATOM 3883 C C . ASP A 1 470 ? 8.812 -8.232 -17.794 1.00 89.44 470 ASP A C 1
ATOM 3885 O O . ASP A 1 470 ? 8.732 -8.813 -16.711 1.00 89.44 470 ASP A O 1
ATOM 3889 N N . ASP A 1 471 ? 8.448 -6.950 -17.933 1.00 91.06 471 ASP A N 1
ATOM 3890 C CA . ASP A 1 471 ? 7.874 -6.173 -16.828 1.00 91.06 471 ASP A CA 1
ATOM 3891 C C . ASP A 1 471 ? 6.546 -6.782 -16.368 1.00 91.06 471 ASP A C 1
ATOM 3893 O O . ASP A 1 471 ? 6.327 -6.995 -15.172 1.00 91.06 471 ASP A O 1
ATOM 3897 N N . LEU A 1 472 ? 5.686 -7.138 -17.326 1.00 93.31 472 LEU A N 1
ATOM 3898 C CA . LEU A 1 472 ? 4.400 -7.774 -17.059 1.00 93.31 472 LEU A CA 1
ATOM 3899 C C . LEU A 1 472 ? 4.568 -9.127 -16.352 1.00 93.31 472 LEU A C 1
ATOM 3901 O O . LEU A 1 472 ? 3.916 -9.371 -15.335 1.00 93.31 472 LEU A O 1
ATOM 3905 N N . LYS A 1 473 ? 5.485 -9.982 -16.824 1.00 94.81 473 LYS A N 1
ATOM 3906 C CA . LYS A 1 473 ? 5.801 -11.269 -16.176 1.00 94.81 473 LYS A CA 1
ATOM 3907 C C . LYS A 1 473 ? 6.303 -11.092 -14.746 1.00 94.81 473 LYS A C 1
ATOM 3909 O O . LYS A 1 473 ? 5.980 -11.901 -13.874 1.00 94.81 473 LYS A O 1
ATOM 3914 N N . TRP A 1 474 ? 7.107 -10.063 -14.479 1.00 94.94 474 TRP A N 1
ATOM 3915 C CA . TRP A 1 474 ? 7.591 -9.787 -13.126 1.00 94.94 474 TRP A CA 1
ATOM 3916 C C . TRP A 1 474 ? 6.476 -9.295 -12.205 1.00 94.94 474 TRP A C 1
ATOM 3918 O O . TRP A 1 474 ? 6.378 -9.799 -11.085 1.00 94.94 474 TRP A O 1
ATOM 3928 N N . LEU A 1 475 ? 5.594 -8.410 -12.681 1.00 95.44 475 LEU A N 1
ATOM 3929 C CA . LEU A 1 475 ? 4.393 -8.001 -11.946 1.00 95.44 475 LEU A CA 1
ATOM 3930 C C . LEU A 1 475 ? 3.520 -9.217 -11.588 1.00 95.44 475 LEU A C 1
ATOM 3932 O O . LEU A 1 475 ? 3.154 -9.403 -10.424 1.00 95.44 475 LEU A O 1
ATOM 3936 N N . GLU A 1 476 ? 3.251 -10.086 -12.567 1.00 95.81 476 GLU A N 1
ATOM 3937 C CA . GLU A 1 476 ? 2.509 -11.341 -12.390 1.00 95.81 476 GLU A CA 1
ATOM 3938 C C . GLU A 1 476 ? 3.175 -12.266 -11.359 1.00 95.81 476 GLU A C 1
ATOM 3940 O O . GLU A 1 476 ? 2.505 -12.809 -10.476 1.00 95.81 476 GLU A O 1
ATOM 3945 N N . ARG A 1 477 ? 4.499 -12.452 -11.454 1.00 96.25 477 ARG A N 1
ATOM 3946 C CA . ARG A 1 477 ? 5.265 -13.334 -10.565 1.00 96.25 477 ARG A CA 1
ATOM 3947 C C . ARG A 1 477 ? 5.267 -12.832 -9.129 1.00 96.25 477 ARG A C 1
ATOM 3949 O O . ARG A 1 477 ? 5.041 -13.627 -8.219 1.00 96.25 477 ARG A O 1
ATOM 3956 N N . ILE A 1 478 ? 5.517 -11.543 -8.924 1.00 95.94 478 ILE A N 1
ATOM 3957 C CA . ILE A 1 478 ? 5.516 -10.944 -7.591 1.00 95.94 478 ILE A CA 1
ATOM 3958 C C . ILE A 1 478 ? 4.127 -11.039 -6.974 1.00 95.94 478 ILE A C 1
ATOM 3960 O O . ILE A 1 478 ? 4.006 -11.474 -5.832 1.00 95.94 478 ILE A O 1
ATOM 3964 N N . MET A 1 479 ? 3.070 -10.709 -7.722 1.00 96.62 479 MET A N 1
ATOM 3965 C CA . MET A 1 479 ? 1.725 -10.785 -7.157 1.00 96.62 479 MET A CA 1
ATOM 3966 C C . MET A 1 479 ? 1.305 -12.224 -6.852 1.00 96.62 479 MET A C 1
ATOM 3968 O O . MET A 1 479 ? 0.667 -12.457 -5.832 1.00 96.62 479 MET A O 1
ATOM 3972 N N . LYS A 1 480 ? 1.735 -13.202 -7.661 1.00 95.31 480 LYS A N 1
ATOM 3973 C CA . LYS A 1 480 ? 1.563 -14.629 -7.351 1.00 95.31 480 LYS A CA 1
ATOM 3974 C C . LYS A 1 480 ? 2.287 -15.036 -6.060 1.00 95.31 480 LYS A C 1
ATOM 3976 O O . LYS A 1 480 ? 1.761 -15.836 -5.294 1.00 95.31 480 LYS A O 1
ATOM 3981 N N . MET A 1 481 ? 3.494 -14.521 -5.814 1.00 95.00 481 MET A N 1
ATOM 3982 C CA . MET A 1 481 ? 4.209 -14.778 -4.557 1.00 95.00 481 MET A CA 1
ATOM 3983 C C . MET A 1 481 ? 3.461 -14.177 -3.365 1.00 95.00 481 MET A C 1
ATOM 3985 O O . MET A 1 481 ? 3.277 -14.859 -2.361 1.00 95.00 481 MET A O 1
ATOM 3989 N N . CYS A 1 482 ? 2.999 -12.930 -3.492 1.00 95.69 482 CYS A N 1
ATOM 3990 C CA . CYS A 1 482 ? 2.222 -12.271 -2.447 1.00 95.69 482 CYS A CA 1
ATOM 3991 C C . CYS A 1 482 ? 0.914 -13.016 -2.149 1.00 95.69 482 CYS A C 1
ATOM 3993 O O . CYS A 1 482 ? 0.597 -13.262 -0.988 1.00 95.69 482 CYS A O 1
ATOM 3995 N N . SER A 1 483 ? 0.171 -13.404 -3.193 1.00 94.69 483 SER A N 1
ATOM 3996 C CA . SER A 1 483 ? -1.092 -14.128 -3.048 1.00 94.69 483 SER A CA 1
ATOM 3997 C C . SER A 1 483 ? -0.890 -15.517 -2.450 1.00 94.69 483 SER A C 1
ATOM 3999 O O . SER A 1 483 ? -1.685 -15.927 -1.614 1.00 94.69 483 SER A O 1
ATOM 4001 N N . GLY A 1 484 ? 0.193 -16.212 -2.816 1.00 92.50 484 GLY A N 1
ATOM 4002 C CA . GLY A 1 484 ? 0.575 -17.496 -2.230 1.00 92.50 484 GLY A CA 1
ATOM 4003 C C . GLY A 1 484 ? 0.829 -17.398 -0.727 1.00 92.50 484 GLY A C 1
ATOM 4004 O O . GLY A 1 484 ? 0.149 -18.073 0.037 1.00 92.50 484 GLY A O 1
ATOM 4005 N N . LYS A 1 485 ? 1.727 -16.497 -0.300 1.00 92.81 485 LYS A N 1
ATOM 4006 C CA . LYS A 1 485 ? 2.030 -16.277 1.128 1.00 92.81 485 LYS A CA 1
ATOM 4007 C C . LYS A 1 485 ? 0.797 -15.885 1.936 1.00 92.81 485 LYS A C 1
ATOM 4009 O O . LYS A 1 485 ? 0.608 -16.344 3.053 1.00 92.81 485 LYS A O 1
ATOM 4014 N N . LEU A 1 486 ? -0.051 -15.025 1.374 1.00 93.50 486 LEU A N 1
ATOM 4015 C CA . LEU A 1 486 ? -1.280 -14.631 2.047 1.00 93.50 486 LEU A CA 1
ATOM 4016 C C . LEU A 1 486 ? -2.271 -15.802 2.141 1.00 93.50 486 LEU A C 1
ATOM 4018 O O . LEU A 1 486 ? -2.930 -15.972 3.163 1.00 93.50 486 LEU A O 1
ATOM 4022 N N . TRP A 1 487 ? -2.376 -16.621 1.094 1.00 91.44 487 TRP A N 1
ATOM 4023 C CA . TRP A 1 487 ? -3.265 -17.780 1.075 1.00 91.44 487 TRP A CA 1
ATOM 4024 C C . TRP A 1 487 ? -2.804 -18.910 2.001 1.00 91.44 487 TRP A C 1
ATOM 4026 O O . TRP A 1 487 ? -3.643 -19.659 2.480 1.00 91.44 487 TRP A O 1
ATOM 4036 N N . GLU A 1 488 ? -1.515 -19.007 2.324 1.00 89.19 488 GLU A N 1
ATOM 4037 C CA . GLU A 1 488 ? -1.036 -19.904 3.388 1.00 89.19 488 GLU A CA 1
ATOM 4038 C C . GLU A 1 488 ? -1.657 -19.566 4.753 1.00 89.19 488 GLU A C 1
ATOM 4040 O O . GLU A 1 488 ? -1.850 -20.463 5.563 1.00 89.19 488 GLU A O 1
ATOM 4045 N N . ILE A 1 489 ? -2.025 -18.298 4.980 1.00 89.38 489 ILE A N 1
ATOM 4046 C CA . ILE A 1 489 ? -2.704 -17.837 6.200 1.00 89.38 489 ILE A CA 1
ATOM 4047 C C . ILE A 1 489 ? -4.226 -17.951 6.045 1.00 89.38 489 ILE A C 1
ATOM 4049 O O . ILE A 1 489 ? -4.911 -18.508 6.896 1.00 89.38 489 ILE A O 1
ATOM 4053 N N . LEU A 1 490 ? -4.773 -17.412 4.951 1.00 88.69 490 LEU A N 1
ATOM 4054 C CA . LEU A 1 490 ? -6.226 -17.305 4.743 1.00 88.69 490 LEU A CA 1
ATOM 4055 C C . LEU A 1 490 ? -6.896 -18.621 4.327 1.00 88.69 490 LEU A C 1
ATOM 4057 O O . LEU A 1 490 ? -8.093 -18.808 4.545 1.00 88.69 490 LEU A O 1
ATOM 4061 N N . GLY A 1 491 ? -6.144 -19.469 3.633 1.00 78.25 491 GLY A N 1
ATOM 4062 C CA . GLY A 1 491 ? -6.563 -20.770 3.125 1.00 78.25 491 GLY A CA 1
ATOM 4063 C C . GLY A 1 491 ? -6.182 -21.920 4.051 1.00 78.25 491 GLY A C 1
ATOM 4064 O O . GLY A 1 491 ? -6.461 -23.073 3.710 1.00 78.25 491 GLY A O 1
ATOM 4065 N N . ASP A 1 492 ? -5.556 -21.626 5.198 1.00 68.75 492 ASP A N 1
ATOM 4066 C CA . ASP A 1 492 ? -5.364 -22.621 6.243 1.00 68.75 492 ASP A CA 1
ATOM 4067 C C . ASP A 1 492 ? -6.732 -23.181 6.658 1.00 68.75 492 ASP A C 1
ATOM 4069 O O . ASP A 1 492 ? -7.751 -22.485 6.671 1.00 68.75 492 ASP A O 1
ATOM 4073 N N . LYS A 1 493 ? -6.775 -24.475 6.974 1.00 55.12 493 LYS A N 1
ATOM 4074 C CA . LYS A 1 493 ? -8.007 -25.227 7.260 1.00 55.12 493 LYS A CA 1
ATOM 4075 C C . LYS A 1 493 ? -8.689 -24.795 8.558 1.00 55.12 493 LYS A C 1
ATOM 4077 O O . LYS A 1 493 ? -9.675 -25.419 8.962 1.00 55.12 493 LYS A O 1
ATOM 4082 N N . ASP A 1 494 ? -8.189 -23.747 9.204 1.00 58.91 494 ASP A N 1
ATOM 4083 C CA . ASP A 1 494 ? -8.842 -23.109 10.323 1.00 58.91 494 ASP A CA 1
ATOM 4084 C C . ASP A 1 494 ? -10.206 -22.593 9.867 1.00 58.91 494 ASP A C 1
ATOM 4086 O O . ASP A 1 494 ? -10.349 -21.606 9.144 1.00 58.91 494 ASP A O 1
ATOM 4090 N N . SER A 1 495 ? -11.249 -23.293 10.317 1.00 70.06 495 SER A N 1
ATOM 4091 C CA . SER A 1 495 ? -12.650 -22.996 9.999 1.00 70.06 495 SER A CA 1
ATOM 4092 C C . SER A 1 495 ? -13.041 -21.528 10.228 1.00 70.06 495 SER A C 1
ATOM 4094 O O . SER A 1 495 ? -14.051 -21.082 9.692 1.00 70.06 495 SER A O 1
ATOM 4096 N N . LYS A 1 496 ? -12.240 -20.764 10.982 1.00 88.44 496 LYS A N 1
ATOM 4097 C CA . LYS A 1 496 ? -12.472 -19.368 11.345 1.00 88.44 496 LYS A CA 1
ATOM 4098 C C . LYS A 1 496 ? -12.420 -18.398 10.165 1.00 88.44 496 LYS A C 1
ATOM 4100 O O . LYS A 1 496 ? -13.336 -17.594 10.052 1.00 88.44 496 LYS A O 1
ATOM 4105 N N . PHE A 1 497 ? -11.430 -18.479 9.267 1.00 89.88 497 PHE A N 1
ATOM 4106 C CA . PHE A 1 497 ? -11.397 -17.592 8.088 1.00 89.88 497 PHE A CA 1
ATOM 4107 C C . PHE A 1 497 ? -12.518 -17.924 7.098 1.00 89.88 497 PHE A C 1
ATOM 4109 O O . PHE A 1 497 ? -13.099 -17.018 6.507 1.00 89.88 497 PHE A O 1
ATOM 4116 N N . ASN A 1 498 ? -12.880 -19.204 6.965 1.00 88.12 498 ASN A N 1
ATOM 4117 C CA . ASN A 1 498 ? -14.035 -19.613 6.162 1.00 88.12 498 ASN A CA 1
ATOM 4118 C C . ASN A 1 498 ? -15.347 -19.082 6.755 1.00 88.12 498 ASN A C 1
ATOM 4120 O O . ASN A 1 498 ? -16.131 -18.475 6.038 1.00 88.12 498 ASN A O 1
ATOM 4124 N N . ARG A 1 499 ? -15.554 -19.215 8.069 1.00 90.19 499 ARG A N 1
ATOM 4125 C CA . ARG A 1 499 ? -16.736 -18.651 8.737 1.00 90.19 499 ARG A CA 1
ATOM 4126 C C . ARG A 1 499 ? -16.769 -17.125 8.663 1.00 90.19 499 ARG A C 1
ATOM 4128 O O . ARG A 1 499 ? -17.819 -16.564 8.384 1.00 90.19 499 ARG A O 1
ATOM 4135 N N . PHE A 1 500 ? -15.634 -16.453 8.863 1.00 93.50 500 PHE A N 1
ATOM 4136 C CA . PHE A 1 500 ? -15.523 -15.002 8.683 1.00 93.50 500 PHE A CA 1
ATOM 4137 C C . PHE A 1 500 ? -15.939 -14.588 7.269 1.00 93.50 500 PHE A C 1
ATOM 4139 O O . PHE A 1 500 ? -16.742 -13.673 7.102 1.00 93.50 500 PHE A O 1
ATOM 4146 N N . ARG A 1 501 ? -15.435 -15.301 6.255 1.00 91.06 501 ARG A N 1
ATOM 4147 C CA . ARG A 1 501 ? -15.803 -15.102 4.853 1.00 91.06 501 ARG A CA 1
ATOM 4148 C C . ARG A 1 501 ? -17.307 -15.241 4.642 1.00 91.06 501 ARG A C 1
ATOM 4150 O O . ARG A 1 501 ? -17.905 -14.366 4.024 1.00 91.06 501 ARG A O 1
ATOM 4157 N N . ASP A 1 502 ? -17.904 -16.303 5.172 1.00 89.81 502 ASP A N 1
ATOM 4158 C CA . ASP A 1 502 ? -19.334 -16.572 5.022 1.00 89.81 502 ASP A CA 1
ATOM 4159 C C . ASP A 1 502 ? -20.193 -15.494 5.699 1.00 89.81 502 ASP A C 1
ATOM 4161 O O . ASP A 1 502 ? -21.181 -15.058 5.113 1.00 89.81 502 ASP A O 1
ATOM 4165 N N . ILE A 1 503 ? -19.796 -15.009 6.881 1.00 92.69 503 ILE A N 1
ATOM 4166 C CA . ILE A 1 503 ? -20.500 -13.924 7.584 1.00 92.69 503 ILE A CA 1
ATOM 4167 C C . ILE A 1 503 ? -20.435 -12.624 6.776 1.00 92.69 503 ILE A C 1
ATOM 4169 O O . ILE A 1 503 ? -21.462 -11.999 6.527 1.00 92.69 503 ILE A O 1
ATOM 4173 N N . VAL A 1 504 ? -19.240 -12.211 6.339 1.00 92.19 504 VAL A N 1
ATOM 4174 C CA . VAL A 1 504 ? -19.065 -10.921 5.648 1.00 92.19 504 VAL A CA 1
ATOM 4175 C C . VAL A 1 504 ? -19.689 -10.935 4.248 1.00 92.19 504 VAL A C 1
ATOM 4177 O O . VAL A 1 504 ? -20.218 -9.921 3.797 1.00 92.19 504 VAL A O 1
ATOM 4180 N N . LYS A 1 505 ? -19.662 -12.075 3.550 1.00 87.62 505 LYS A N 1
ATOM 4181 C CA . LYS A 1 505 ? -20.257 -12.198 2.213 1.00 87.62 505 LYS A CA 1
ATOM 4182 C C . LYS A 1 505 ? -21.786 -12.173 2.247 1.00 87.62 505 LYS A C 1
ATOM 4184 O O . LYS A 1 505 ? -22.402 -11.625 1.339 1.00 87.62 505 LYS A O 1
ATOM 4189 N N . ASN A 1 506 ? -22.386 -12.733 3.295 1.00 89.00 506 ASN A N 1
ATOM 4190 C CA . ASN A 1 506 ? -23.837 -12.834 3.445 1.00 89.00 506 ASN A CA 1
ATOM 4191 C C . ASN A 1 506 ? -24.406 -11.782 4.407 1.00 89.00 506 ASN A C 1
ATOM 4193 O O . ASN A 1 506 ? -25.432 -12.031 5.034 1.00 89.00 506 ASN A O 1
ATOM 4197 N N . LEU A 1 507 ? -23.749 -10.621 4.538 1.00 90.19 507 LEU A N 1
ATOM 4198 C CA . LEU A 1 507 ? -24.258 -9.527 5.364 1.00 90.19 507 LEU A CA 1
ATOM 4199 C C . LEU A 1 507 ? -25.672 -9.149 4.935 1.00 90.19 507 LEU A C 1
ATOM 4201 O O . LEU A 1 507 ? -25.900 -8.741 3.799 1.00 90.19 507 LEU A O 1
ATOM 4205 N N . ASP A 1 508 ? -26.600 -9.240 5.875 1.00 90.00 508 ASP A N 1
ATOM 4206 C CA . ASP A 1 508 ? -27.989 -8.861 5.690 1.00 90.00 508 ASP A CA 1
ATOM 4207 C C . ASP A 1 508 ? -28.352 -7.744 6.668 1.00 90.00 508 ASP A C 1
ATOM 4209 O O . ASP A 1 508 ? -27.988 -7.775 7.847 1.00 90.00 508 ASP A O 1
ATOM 4213 N N . ILE A 1 509 ? -29.077 -6.738 6.180 1.00 86.06 509 ILE A N 1
ATOM 4214 C CA . ILE A 1 509 ? -29.417 -5.570 6.993 1.00 86.06 509 ILE A CA 1
ATOM 4215 C C . ILE A 1 509 ? -30.267 -5.950 8.210 1.00 86.06 509 ILE A C 1
ATOM 4217 O O . ILE A 1 509 ? -30.074 -5.377 9.279 1.00 86.06 509 ILE A O 1
ATOM 4221 N N . PHE A 1 510 ? -31.168 -6.931 8.105 1.00 86.19 510 PHE A N 1
ATOM 4222 C CA . PHE A 1 510 ? -31.979 -7.360 9.243 1.00 86.19 510 PHE A CA 1
ATOM 4223 C C . PHE A 1 510 ? -31.135 -8.109 10.273 1.00 86.19 510 PHE A C 1
ATOM 4225 O O . PHE A 1 510 ? -31.316 -7.894 11.472 1.00 86.19 510 PHE A O 1
ATOM 4232 N N . GLU A 1 511 ? -30.190 -8.945 9.841 1.00 89.69 511 GLU A N 1
ATOM 4233 C CA . GLU A 1 511 ? -29.262 -9.620 10.758 1.00 89.69 511 GLU A CA 1
ATOM 4234 C C . GLU A 1 511 ? -28.350 -8.634 11.496 1.00 89.69 511 GLU A C 1
ATOM 4236 O O . GLU A 1 511 ? -28.165 -8.766 12.709 1.00 89.69 511 GLU A O 1
ATOM 4241 N N . ILE A 1 512 ? -27.867 -7.599 10.800 1.00 86.06 512 ILE A N 1
ATOM 4242 C CA . ILE A 1 512 ? -27.094 -6.507 11.403 1.00 86.06 512 ILE A CA 1
ATOM 4243 C C . ILE A 1 512 ? -27.944 -5.753 12.428 1.00 86.06 512 ILE A C 1
ATOM 4245 O O . ILE A 1 512 ? -27.522 -5.533 13.565 1.00 86.06 512 ILE A O 1
ATOM 4249 N N . LEU A 1 513 ? -29.167 -5.369 12.052 1.00 81.31 513 LEU A N 1
ATOM 4250 C CA . LEU A 1 513 ? -30.057 -4.617 12.934 1.00 81.31 513 LEU A CA 1
ATOM 4251 C C . LEU A 1 513 ? -30.480 -5.425 14.171 1.00 81.31 513 LEU A C 1
ATOM 4253 O O . LEU A 1 513 ? -30.731 -4.825 15.218 1.00 81.31 513 LEU A O 1
ATOM 4257 N N . ASN A 1 514 ? -30.516 -6.754 14.077 1.00 85.25 514 ASN A N 1
ATOM 4258 C CA . ASN A 1 514 ? -30.818 -7.656 15.189 1.00 85.25 514 ASN A CA 1
ATOM 4259 C C . ASN A 1 514 ? -29.582 -8.067 16.009 1.00 85.25 514 ASN A C 1
ATOM 4261 O O . ASN A 1 514 ? -29.728 -8.822 16.964 1.00 85.25 514 ASN A O 1
ATOM 4265 N N . GLY A 1 515 ? -28.378 -7.601 15.654 1.00 85.25 515 GLY A N 1
ATOM 4266 C CA . GLY A 1 515 ? -27.134 -7.890 16.380 1.00 85.25 515 GLY A CA 1
ATOM 4267 C C . GLY A 1 515 ? -26.520 -9.268 16.106 1.00 85.25 515 GLY A C 1
ATOM 4268 O O . GLY A 1 515 ? -25.380 -9.506 16.496 1.00 85.25 515 GLY A O 1
ATOM 4269 N N . LYS A 1 516 ? -27.207 -10.144 15.362 1.00 89.94 516 LYS A N 1
ATOM 4270 C CA . LYS A 1 516 ? -26.762 -11.516 15.070 1.00 89.94 516 LYS A CA 1
ATOM 4271 C C . LYS A 1 516 ? -25.376 -11.554 14.421 1.00 89.94 516 LYS A C 1
ATOM 4273 O O . LYS A 1 516 ? -24.529 -12.349 14.811 1.00 89.94 516 LYS A O 1
ATOM 4278 N N . THR A 1 517 ? -25.120 -10.660 13.466 1.00 89.94 517 THR A N 1
ATOM 4279 C CA . THR A 1 517 ? -23.820 -10.574 12.784 1.00 89.94 517 THR A CA 1
ATOM 4280 C C . THR A 1 517 ? -22.675 -10.284 13.758 1.00 89.94 517 THR A C 1
ATOM 4282 O O . THR A 1 517 ? -21.587 -10.838 13.614 1.00 89.94 517 THR A O 1
ATOM 4285 N N . ILE A 1 518 ? -22.901 -9.419 14.751 1.00 88.75 518 ILE A N 1
ATOM 4286 C CA . ILE A 1 518 ? -21.886 -9.073 15.754 1.00 88.75 518 ILE A CA 1
ATOM 4287 C C . ILE A 1 518 ? -21.607 -10.288 16.640 1.00 88.75 518 ILE A C 1
ATOM 4289 O O . ILE A 1 518 ? -20.441 -10.620 16.850 1.00 88.75 518 ILE A O 1
ATOM 4293 N N . ASP A 1 519 ? -22.651 -10.985 17.091 1.00 89.12 519 ASP A N 1
ATOM 4294 C CA . ASP A 1 519 ? -22.513 -12.202 17.895 1.00 89.12 519 ASP A CA 1
ATOM 4295 C C . ASP A 1 519 ? -21.721 -13.280 17.138 1.00 89.12 519 ASP A C 1
ATOM 4297 O O . ASP A 1 519 ? -20.773 -13.864 17.672 1.00 89.12 519 ASP A O 1
ATOM 4301 N N . ASP A 1 520 ? -22.047 -13.503 15.863 1.00 91.56 520 ASP A N 1
ATOM 4302 C CA . ASP A 1 520 ? -21.346 -14.462 15.008 1.00 91.56 520 ASP A CA 1
ATOM 4303 C C . ASP A 1 520 ? -19.860 -14.094 14.837 1.00 91.56 520 ASP A C 1
ATOM 4305 O O . ASP A 1 520 ? -18.992 -14.966 14.922 1.00 91.56 520 ASP A O 1
ATOM 4309 N N . LEU A 1 521 ? -19.539 -12.803 14.668 1.00 91.25 521 LEU A N 1
ATOM 4310 C CA . LEU A 1 521 ? -18.159 -12.309 14.556 1.00 91.25 521 LEU A CA 1
ATOM 4311 C C . LEU A 1 521 ? -17.368 -12.409 15.866 1.00 91.25 521 LEU A C 1
ATOM 4313 O O . LEU A 1 521 ? -16.160 -12.654 15.827 1.00 91.25 521 LEU A O 1
ATOM 4317 N N . GLN A 1 522 ? -18.012 -12.204 17.017 1.00 87.12 522 GLN A N 1
ATOM 4318 C CA . GLN A 1 522 ? -17.368 -12.298 18.330 1.00 87.12 522 GLN A CA 1
ATOM 4319 C C . GLN A 1 522 ? -17.008 -13.747 18.692 1.00 87.12 522 GLN A C 1
ATOM 4321 O O . GLN A 1 522 ? -15.987 -13.976 19.355 1.00 87.12 522 GLN A O 1
ATOM 4326 N N . ASN A 1 523 ? -17.804 -14.707 18.205 1.00 86.75 523 ASN A N 1
ATOM 4327 C CA . ASN A 1 523 ? -17.660 -16.145 18.440 1.00 86.75 523 ASN A CA 1
ATOM 4328 C C . ASN A 1 523 ? -16.568 -16.842 17.592 1.00 86.75 523 ASN A C 1
ATOM 4330 O O . ASN A 1 523 ? -16.364 -18.051 17.743 1.00 86.75 523 ASN A O 1
ATOM 4334 N N . LEU A 1 524 ? -15.857 -16.114 16.718 1.00 87.25 524 LEU A N 1
ATOM 4335 C CA . LEU A 1 524 ? -14.720 -16.612 15.919 1.00 87.25 524 LEU A CA 1
ATOM 4336 C C . LEU A 1 524 ? -13.389 -16.541 16.665 1.00 87.25 524 LEU A C 1
ATOM 4338 O O . LEU A 1 524 ? -12.692 -17.577 16.789 1.00 87.25 524 LEU A O 1
#

Radius of gyration: 28.26 Å; chains: 1; bounding box: 79×48×82 Å

Organism: NCBI:txid2320879

Secondary structure (DSSP, 8-state):
-THHHHHHHHHHHHHHHHHHTTT-HHHHHHHHHHHHHHHHHHHHTT-GGGHHHHHHHHHHHHHHHHHHHHHHHHHH-TTS-HHHHHHHHHHHHHHHHHHHHHHHHHHHHHHHHHHHHHSS--SS--S----HHHHHHHHHHHHHHHHHTT-TTTEEEEEEEE--SS-EEEES-TT--SS-EEEEEEEEHHHHT-TTTHHHHHHHHHHHHH-SGGG-HHHHHHHHHHHHHHHHHHHHTTT---TTEEESS--TT--HHHHHHHHHHHHH--HHHHHHHHHT---GGGGSHHHHHHHHHHHHHHHHHHHHHHHHHHHHHHHTTSSEEES-HHHHHHHHHHHHHHHHHHHHHHHHTTHHHHHHHHHHHHHHHHHHHHHHHHHHT--HHHHHHHHHH------TT-S-HHHHHHHHHHHHHHHHHT-TT-TTHHHHHHHHHHT-GGGGTTT------TTHHHHHHTTS----HHHHHHHHHHHHHHHHHHHHHHTSS-HHHHHHHHHHHT--HHHHHTTHHHHHHHT-